Protein AF-A0A2N1RHS6-F1 (afdb_monomer)

Structure (mmCIF, N/CA/C/O backbone):
data_AF-A0A2N1RHS6-F1
#
_entry.id   AF-A0A2N1RHS6-F1
#
loop_
_atom_site.group_PDB
_atom_site.id
_atom_site.type_symbol
_atom_site.label_atom_id
_atom_site.label_alt_id
_atom_site.label_comp_id
_atom_site.label_asym_id
_atom_site.label_entity_id
_atom_site.label_seq_id
_atom_site.pdbx_PDB_ins_code
_atom_site.Cartn_x
_atom_site.Cartn_y
_atom_site.Cartn_z
_atom_site.occupancy
_atom_site.B_iso_or_equiv
_atom_site.auth_seq_id
_atom_site.auth_comp_id
_atom_site.auth_asym_id
_atom_site.auth_atom_id
_atom_site.pdbx_PDB_model_num
ATOM 1 N N . MET A 1 1 ? -15.514 -17.788 -12.666 1.00 88.56 1 MET A N 1
ATOM 2 C CA . MET A 1 1 ? -14.543 -17.575 -11.566 1.00 88.56 1 MET A CA 1
ATOM 3 C C . MET A 1 1 ? -14.602 -16.152 -11.035 1.00 88.56 1 MET A C 1
ATOM 5 O O . MET A 1 1 ? -14.971 -16.018 -9.884 1.00 88.56 1 MET A O 1
ATOM 9 N N . ILE A 1 2 ? -14.322 -15.125 -11.849 1.00 88.50 2 ILE A N 1
ATOM 10 C CA . ILE A 1 2 ? -14.426 -13.703 -11.449 1.00 88.50 2 ILE A CA 1
ATOM 11 C C . ILE A 1 2 ? -15.778 -13.392 -10.792 1.00 88.50 2 ILE A C 1
ATOM 13 O O . ILE A 1 2 ? -15.811 -12.942 -9.657 1.00 88.50 2 ILE A O 1
ATOM 17 N N . GLU A 1 3 ? -16.885 -13.744 -11.448 1.00 91.56 3 GLU A N 1
ATOM 18 C CA . GLU A 1 3 ? -18.235 -13.541 -10.903 1.00 91.56 3 GLU A CA 1
ATOM 19 C C . GLU A 1 3 ? -18.456 -14.255 -9.558 1.00 91.56 3 GLU A C 1
ATOM 21 O O . GLU A 1 3 ? -19.035 -13.690 -8.641 1.00 91.56 3 GLU A O 1
ATOM 26 N N . ASN A 1 4 ? -17.922 -15.471 -9.394 1.00 94.50 4 ASN A N 1
ATOM 27 C CA . ASN A 1 4 ? -17.977 -16.193 -8.120 1.00 94.50 4 ASN A CA 1
ATOM 28 C C . ASN A 1 4 ? -17.185 -15.446 -7.029 1.00 94.50 4 ASN A C 1
ATOM 30 O O . ASN A 1 4 ? -17.703 -15.240 -5.936 1.00 94.50 4 ASN A O 1
ATOM 34 N N . GLN A 1 5 ? -15.969 -14.973 -7.331 1.00 95.00 5 GLN A N 1
ATOM 35 C CA . GLN A 1 5 ? -15.192 -14.161 -6.386 1.00 95.00 5 GLN A CA 1
ATOM 36 C C . GLN A 1 5 ? -15.946 -12.885 -5.992 1.00 95.00 5 GLN A C 1
ATOM 38 O O . GLN A 1 5 ? -16.019 -12.575 -4.808 1.00 95.00 5 GLN A O 1
ATOM 43 N N . GLN A 1 6 ? -16.553 -12.186 -6.954 1.00 96.38 6 GLN A N 1
ATOM 44 C CA . GLN A 1 6 ? -17.352 -10.988 -6.688 1.00 96.38 6 GLN A CA 1
ATOM 45 C C . GLN A 1 6 ? -18.588 -11.290 -5.838 1.00 96.38 6 GLN A C 1
ATOM 47 O O . GLN A 1 6 ? -18.874 -10.541 -4.911 1.00 96.38 6 GLN A O 1
ATOM 52 N N . ASN A 1 7 ? -19.285 -12.401 -6.085 1.00 97.31 7 ASN A N 1
ATOM 53 C CA . ASN A 1 7 ? -20.423 -12.806 -5.258 1.00 97.31 7 ASN A CA 1
ATOM 54 C C . ASN A 1 7 ? -19.989 -13.102 -3.817 1.00 97.31 7 ASN A C 1
ATOM 56 O O . ASN A 1 7 ? -20.573 -12.543 -2.900 1.00 97.31 7 ASN A O 1
ATOM 60 N N . ARG A 1 8 ? -18.892 -13.846 -3.610 1.00 97.75 8 ARG A N 1
ATOM 61 C CA . ARG A 1 8 ? -18.329 -14.078 -2.264 1.00 97.75 8 ARG A CA 1
ATOM 62 C C . ARG A 1 8 ? -17.952 -12.775 -1.550 1.00 97.75 8 ARG A C 1
ATOM 64 O O . ARG A 1 8 ? -18.121 -12.670 -0.340 1.00 97.75 8 ARG A O 1
ATOM 71 N N . ILE A 1 9 ? -17.424 -11.797 -2.290 1.00 98.31 9 ILE A N 1
ATOM 72 C CA . ILE A 1 9 ? -17.099 -10.467 -1.759 1.00 98.31 9 ILE A CA 1
ATOM 73 C C . ILE A 1 9 ? -18.370 -9.723 -1.332 1.00 98.31 9 ILE A C 1
ATOM 75 O O . ILE A 1 9 ? -18.408 -9.171 -0.234 1.00 98.31 9 ILE A O 1
ATOM 79 N N . ARG A 1 10 ? -19.417 -9.734 -2.165 1.00 98.00 10 ARG A N 1
ATOM 80 C CA . ARG A 1 10 ? -20.712 -9.121 -1.836 1.00 98.00 10 ARG A CA 1
ATOM 81 C C . ARG A 1 10 ? -21.375 -9.796 -0.639 1.00 98.00 10 ARG A C 1
ATOM 83 O O . ARG A 1 10 ? -21.875 -9.099 0.233 1.00 98.00 10 ARG A O 1
ATOM 90 N N . ASP A 1 11 ? -21.336 -11.123 -0.567 1.00 97.88 11 ASP A N 1
ATOM 91 C CA . ASP A 1 11 ? -21.899 -11.876 0.556 1.00 97.88 11 ASP A CA 1
ATOM 92 C C . ASP A 1 11 ? -21.234 -11.460 1.876 1.00 97.88 11 ASP A C 1
ATOM 94 O O . ASP A 1 11 ? -21.923 -11.137 2.842 1.00 97.88 11 ASP A O 1
ATOM 98 N N . GLU A 1 12 ? -19.899 -11.365 1.909 1.00 97.62 12 GLU A N 1
ATOM 99 C CA . GLU A 1 12 ? -19.183 -10.873 3.093 1.00 97.62 12 GLU A CA 1
ATOM 100 C C . GLU A 1 12 ? -19.503 -9.404 3.405 1.00 97.62 12 GLU A C 1
ATOM 102 O O . GLU A 1 12 ? -19.649 -9.047 4.577 1.00 97.62 12 GLU A O 1
ATOM 107 N N . PHE A 1 13 ? -19.637 -8.551 2.382 1.00 97.69 13 PHE A N 1
ATOM 108 C CA . PHE A 1 13 ? -20.054 -7.161 2.568 1.00 97.69 13 PHE A CA 1
ATOM 109 C C . PHE A 1 13 ? -21.416 -7.085 3.277 1.00 97.69 13 PHE A C 1
ATOM 111 O O . PHE A 1 13 ? -21.534 -6.414 4.303 1.00 97.69 13 PHE A O 1
ATOM 118 N N . PHE A 1 14 ? -22.415 -7.826 2.789 1.00 96.44 14 PHE A N 1
ATOM 119 C CA . PHE A 1 14 ? -23.760 -7.851 3.369 1.00 96.44 14 PHE A CA 1
ATOM 120 C C . PHE A 1 14 ? -23.800 -8.489 4.762 1.00 96.44 14 PHE A C 1
ATOM 122 O O . PHE A 1 14 ? -24.592 -8.071 5.605 1.00 96.44 14 PHE A O 1
ATOM 129 N N . GLU A 1 15 ? -22.951 -9.477 5.050 1.00 95.75 15 GLU A N 1
ATOM 130 C CA . GLU A 1 15 ? -22.822 -10.018 6.408 1.00 95.75 15 GLU A CA 1
ATOM 131 C C . GLU A 1 15 ? -22.256 -8.978 7.384 1.00 95.75 15 GLU A C 1
ATOM 133 O O . GLU A 1 15 ? -22.770 -8.812 8.492 1.00 95.75 15 GLU A O 1
ATOM 138 N N . LYS A 1 16 ? -21.242 -8.211 6.968 1.00 95.00 16 LYS A N 1
ATOM 139 C CA . LYS A 1 16 ? -20.680 -7.130 7.791 1.00 95.00 16 LYS A CA 1
ATOM 140 C C . LYS A 1 16 ? -21.611 -5.930 7.939 1.00 95.00 16 LYS A C 1
ATOM 142 O O . LYS A 1 16 ? -21.569 -5.270 8.979 1.00 95.00 16 LYS A O 1
ATOM 147 N N . GLU A 1 17 ? -22.452 -5.653 6.946 1.00 95.25 17 GLU A N 1
ATOM 148 C CA . GLU A 1 17 ? -23.473 -4.602 7.015 1.00 95.25 17 GLU A CA 1
ATOM 149 C C . GLU A 1 17 ? -24.472 -4.850 8.156 1.00 95.25 17 GLU A C 1
ATOM 151 O O . GLU A 1 17 ? -24.894 -3.910 8.826 1.00 95.25 17 GLU A O 1
ATOM 156 N N . LYS A 1 18 ? -24.791 -6.118 8.445 1.00 95.25 18 LYS A N 1
ATOM 157 C CA . LYS A 1 18 ? -25.775 -6.522 9.466 1.00 95.25 18 LYS A CA 1
ATOM 158 C C . LYS A 1 18 ? -25.283 -6.413 10.913 1.00 95.25 18 LYS A C 1
ATOM 160 O O . LYS A 1 18 ? -26.014 -6.810 11.823 1.00 95.25 18 LYS A O 1
ATOM 165 N N . ARG A 1 19 ? -24.061 -5.923 11.160 1.00 95.69 19 ARG A N 1
ATOM 166 C CA . ARG A 1 19 ? -23.525 -5.813 12.525 1.00 95.69 19 ARG A CA 1
ATOM 167 C C . ARG A 1 19 ? -24.458 -4.996 13.417 1.00 95.69 19 ARG A C 1
ATOM 169 O O . ARG A 1 19 ? -24.851 -3.872 13.114 1.00 95.69 19 ARG A O 1
ATOM 176 N N . THR A 1 20 ? -24.792 -5.584 14.555 1.00 96.06 20 THR A N 1
ATOM 177 C CA . THR A 1 20 ? -25.615 -4.959 15.588 1.00 96.06 20 THR A CA 1
ATOM 178 C C . THR A 1 20 ? -24.789 -3.992 16.430 1.00 96.06 20 THR A C 1
ATOM 180 O O . THR A 1 20 ? -23.571 -4.121 16.542 1.00 96.06 20 THR A O 1
ATOM 183 N N . ILE A 1 21 ? -25.461 -3.073 17.123 1.00 96.12 21 ILE A N 1
ATOM 184 C CA . ILE A 1 21 ? -24.805 -2.165 18.075 1.00 96.12 21 ILE A CA 1
ATOM 185 C C . ILE A 1 21 ? -24.032 -2.920 19.161 1.00 96.12 21 ILE A C 1
ATOM 187 O O . ILE A 1 21 ? -22.939 -2.499 19.521 1.00 96.12 21 ILE A O 1
ATOM 191 N N . GLY A 1 22 ? -24.550 -4.056 19.640 1.00 97.19 22 GLY A N 1
ATOM 192 C CA . GLY A 1 22 ? -23.841 -4.884 20.619 1.00 97.19 22 GLY A CA 1
ATOM 193 C C . GLY A 1 22 ? -22.514 -5.427 20.082 1.00 97.19 22 GLY A C 1
ATOM 194 O O . GLY A 1 22 ? -21.515 -5.408 20.791 1.00 97.19 22 GLY A O 1
ATOM 195 N N . GLN A 1 23 ? -22.471 -5.836 18.809 1.00 97.50 23 GLN A N 1
ATOM 196 C CA . GLN A 1 23 ? -21.225 -6.266 18.165 1.00 97.50 23 GLN A CA 1
ATOM 197 C C . GLN A 1 23 ? -20.244 -5.102 17.984 1.00 97.50 23 GLN A C 1
ATOM 199 O O . GLN A 1 23 ? -19.052 -5.285 18.203 1.00 97.50 23 GLN A O 1
ATOM 204 N N . LEU A 1 24 ? -20.730 -3.905 17.637 1.00 97.75 24 LEU A N 1
ATOM 205 C CA . LEU A 1 24 ? -19.883 -2.711 17.521 1.00 97.75 24 LEU A CA 1
ATOM 206 C C . LEU A 1 24 ? -19.290 -2.288 18.874 1.00 97.75 24 LEU A C 1
ATOM 208 O O . LEU A 1 24 ? -18.122 -1.919 18.935 1.00 97.75 24 LEU A O 1
ATOM 212 N N . ILE A 1 25 ? -20.059 -2.389 19.963 1.00 97.81 25 ILE A N 1
ATOM 213 C CA . ILE A 1 25 ? -19.556 -2.149 21.325 1.00 97.81 25 ILE A CA 1
ATOM 214 C C . ILE A 1 25 ? -18.490 -3.182 21.691 1.00 97.81 25 ILE A C 1
ATOM 216 O O . ILE A 1 25 ? -17.414 -2.793 22.130 1.00 97.81 25 ILE A O 1
ATOM 220 N N . ALA A 1 26 ? -18.737 -4.469 21.433 1.00 97.94 26 ALA A N 1
ATOM 221 C CA . ALA A 1 26 ? -17.760 -5.521 21.712 1.00 97.94 26 ALA A CA 1
ATOM 222 C C . ALA A 1 26 ? -16.436 -5.310 20.953 1.00 97.94 26 ALA A C 1
ATOM 224 O O . ALA A 1 26 ? -15.368 -5.545 21.510 1.00 97.94 26 ALA A O 1
ATOM 225 N N . MET A 1 27 ? -16.491 -4.820 19.707 1.00 97.75 27 MET A N 1
ATOM 226 C CA . MET A 1 27 ? -15.289 -4.443 18.951 1.00 97.75 27 MET A CA 1
ATOM 227 C C . MET A 1 27 ? -14.506 -3.326 19.653 1.00 97.75 27 MET A C 1
ATOM 229 O O . MET A 1 27 ? -13.289 -3.429 19.777 1.00 97.75 27 MET A O 1
ATOM 233 N N . ILE A 1 28 ? -15.187 -2.290 20.156 1.00 98.06 28 ILE A N 1
ATOM 234 C CA . ILE A 1 28 ? -14.548 -1.199 20.913 1.00 98.06 28 ILE A CA 1
ATOM 235 C C . ILE A 1 28 ? -13.933 -1.741 22.205 1.00 98.06 28 ILE A C 1
ATOM 237 O O . ILE A 1 28 ? -12.776 -1.467 22.495 1.00 98.06 28 ILE A O 1
ATOM 241 N N . GLU A 1 29 ? -14.664 -2.553 22.965 1.00 97.19 29 GLU A N 1
ATOM 242 C CA . GLU A 1 29 ? -14.162 -3.149 24.211 1.00 97.19 29 GLU A CA 1
ATOM 243 C C . GLU A 1 29 ? -12.901 -3.998 23.977 1.00 97.19 29 GLU A C 1
ATOM 245 O O . GLU A 1 29 ? -11.987 -3.975 24.798 1.00 97.19 29 GLU A O 1
ATOM 250 N N . GLN A 1 30 ? -12.803 -4.665 22.822 1.00 96.94 30 GLN A N 1
ATOM 251 C CA . GLN A 1 30 ? -11.643 -5.461 22.400 1.00 96.94 30 GLN A CA 1
ATOM 252 C C . GLN A 1 30 ? -10.496 -4.636 21.785 1.00 96.94 30 GLN A C 1
ATOM 254 O O . GLN A 1 30 ? -9.454 -5.205 21.464 1.00 96.94 30 GLN A O 1
ATOM 259 N N . GLY A 1 31 ? -10.661 -3.320 21.617 1.00 96.19 31 GLY A N 1
ATOM 260 C CA . GLY A 1 31 ? -9.654 -2.437 21.016 1.00 96.19 31 GLY A CA 1
ATOM 261 C C . GLY A 1 31 ? -9.644 -2.427 19.481 1.00 96.19 31 GLY A C 1
ATOM 262 O O . GLY A 1 31 ? -8.719 -1.895 18.876 1.00 96.19 31 GLY A O 1
ATOM 263 N N . ASP A 1 32 ? -10.670 -2.967 18.815 1.00 96.06 32 ASP A N 1
ATOM 264 C CA . ASP A 1 32 ? -10.828 -2.913 17.352 1.00 96.06 32 ASP A CA 1
ATOM 265 C C . ASP A 1 32 ? -11.497 -1.596 16.900 1.00 96.06 32 ASP A C 1
ATOM 267 O O . ASP A 1 32 ? -12.493 -1.551 16.164 1.00 96.06 32 ASP A O 1
ATOM 271 N N . SER A 1 33 ? -10.940 -0.489 17.397 1.00 95.69 33 SER A N 1
ATOM 272 C CA . SER A 1 33 ? -11.437 0.879 17.232 1.00 95.69 33 SER A CA 1
ATOM 273 C C . SER A 1 33 ? -11.549 1.284 15.757 1.00 95.69 33 SER A C 1
ATOM 275 O O . SER A 1 33 ? -12.558 1.858 15.337 1.00 95.69 33 SER A O 1
ATOM 277 N N . ALA A 1 34 ? -10.537 0.946 14.950 1.00 94.25 34 ALA A N 1
ATOM 278 C CA . ALA A 1 34 ? -10.485 1.283 13.528 1.00 94.25 34 ALA A CA 1
ATOM 279 C C . ALA A 1 34 ? -11.588 0.580 12.724 1.00 94.25 34 ALA A C 1
ATOM 281 O O . ALA A 1 34 ? -12.337 1.241 12.000 1.00 94.25 34 ALA A O 1
ATOM 282 N N . SER A 1 35 ? -11.742 -0.739 12.885 1.00 95.06 35 SER A N 1
ATOM 283 C CA . SER A 1 35 ? -12.764 -1.502 12.157 1.00 95.06 35 SER A CA 1
ATOM 284 C C . SER A 1 35 ? -14.177 -1.120 12.597 1.00 95.06 35 SER A C 1
ATOM 286 O O . SER A 1 35 ? -15.098 -1.104 11.776 1.00 95.06 35 SER A O 1
ATOM 288 N N . CYS A 1 36 ? -14.365 -0.771 13.877 1.00 97.19 36 CYS A N 1
ATOM 289 C CA . CYS A 1 36 ? -15.638 -0.237 14.353 1.00 97.19 36 CYS A CA 1
ATOM 290 C C . CYS A 1 36 ? -15.959 1.111 13.684 1.00 97.19 36 CYS A C 1
ATOM 292 O O . CYS A 1 36 ? -17.058 1.291 13.159 1.00 97.19 36 CYS A O 1
ATOM 294 N N . ALA A 1 37 ? -14.994 2.035 13.610 1.00 96.94 37 ALA A N 1
ATOM 295 C CA . ALA A 1 37 ? -15.181 3.311 12.917 1.00 96.94 37 ALA A CA 1
ATOM 296 C C . ALA A 1 37 ? -15.462 3.116 11.415 1.00 96.94 37 ALA A C 1
ATOM 298 O O . ALA A 1 37 ? -16.385 3.726 10.875 1.00 96.94 37 ALA A O 1
ATOM 299 N N . HIS A 1 38 ? -14.739 2.211 10.745 1.00 96.19 38 HIS A N 1
ATOM 300 C CA . HIS A 1 38 ? -14.975 1.876 9.337 1.00 96.19 38 HIS A CA 1
ATOM 301 C C . HIS A 1 38 ? -16.394 1.361 9.078 1.00 96.19 38 HIS A C 1
ATOM 303 O O . HIS A 1 38 ? -16.962 1.655 8.024 1.00 96.19 38 HIS A O 1
ATOM 309 N N . HIS A 1 39 ? -17.028 0.683 10.039 1.00 96.69 39 HIS A N 1
ATOM 310 C CA . HIS A 1 39 ? -18.416 0.260 9.873 1.00 96.69 39 HIS A CA 1
ATOM 311 C C . HIS A 1 39 ? -19.358 1.442 9.553 1.00 96.69 39 HIS A C 1
ATOM 313 O O . HIS A 1 39 ? -20.210 1.340 8.665 1.00 96.69 39 HIS A O 1
ATOM 319 N N . PHE A 1 40 ? -19.137 2.595 10.193 1.00 96.31 40 PHE A N 1
ATOM 320 C CA . PHE A 1 40 ? -19.886 3.830 9.940 1.00 96.31 40 PHE A CA 1
ATOM 321 C C . PHE A 1 40 ? -19.524 4.515 8.619 1.00 96.31 40 PHE A C 1
ATOM 323 O O . PHE A 1 40 ? -20.311 5.323 8.131 1.00 96.31 40 PHE A O 1
ATOM 330 N N . PHE A 1 41 ? -18.366 4.226 8.027 1.00 95.88 41 PHE A N 1
ATOM 331 C CA . PHE A 1 41 ? -17.938 4.867 6.781 1.00 95.88 41 PHE A CA 1
ATOM 332 C C . PHE A 1 41 ? -18.320 4.072 5.532 1.00 95.88 41 PHE A C 1
ATOM 334 O O . PHE A 1 41 ? -18.573 4.690 4.501 1.00 95.88 41 PHE A O 1
ATOM 341 N N . PHE A 1 42 ? -18.394 2.739 5.619 1.00 95.56 42 PHE A N 1
ATOM 342 C CA . PHE A 1 42 ? -18.505 1.866 4.442 1.00 95.56 42 PHE A CA 1
ATOM 343 C C . PHE A 1 42 ? -19.851 1.151 4.267 1.00 95.56 42 PHE A C 1
ATOM 345 O O . PHE A 1 42 ? -20.182 0.807 3.137 1.00 95.56 42 PHE A O 1
ATOM 352 N N . TYR A 1 43 ? -20.613 0.898 5.338 1.00 95.00 43 TYR A N 1
ATOM 353 C CA . TYR A 1 43 ? -21.714 -0.079 5.270 1.00 95.00 43 TYR A CA 1
ATOM 354 C C . TYR A 1 43 ? -23.107 0.515 5.442 1.00 95.00 43 TYR A C 1
ATOM 356 O O . TYR A 1 43 ? -24.029 0.158 4.718 1.00 95.00 43 TYR A O 1
ATOM 364 N N . LEU A 1 44 ? -23.295 1.391 6.427 1.00 91.56 44 LEU A N 1
ATOM 365 C CA . LEU A 1 44 ? -24.643 1.767 6.848 1.00 91.56 44 LEU A CA 1
ATOM 366 C C . LEU A 1 44 ? -25.348 2.668 5.819 1.00 91.56 44 LEU A C 1
ATOM 368 O O . LEU A 1 44 ? -24.751 3.571 5.237 1.00 91.56 44 LEU A O 1
ATOM 372 N N . THR A 1 45 ? -26.651 2.440 5.647 1.00 87.12 45 THR A N 1
ATOM 373 C CA . THR A 1 45 ? -27.581 3.317 4.912 1.00 87.12 45 THR A CA 1
ATOM 374 C C . THR A 1 45 ? -27.979 4.532 5.755 1.00 87.12 45 THR A C 1
ATOM 376 O O . THR A 1 45 ? -27.810 4.516 6.967 1.00 87.12 45 THR A O 1
ATOM 379 N N . ASN A 1 46 ? -28.589 5.567 5.170 1.00 86.50 46 ASN A N 1
ATOM 380 C CA . ASN A 1 46 ? -28.912 6.807 5.895 1.00 86.50 46 ASN A CA 1
ATOM 381 C C . ASN A 1 46 ? -29.725 6.586 7.191 1.00 86.50 46 ASN A C 1
ATOM 383 O O . ASN A 1 46 ? -29.348 7.064 8.262 1.00 86.50 46 ASN A O 1
ATOM 387 N N . SER A 1 47 ? -30.825 5.829 7.121 1.00 85.75 47 SER A N 1
ATOM 388 C CA . SER A 1 47 ? -31.703 5.606 8.277 1.00 85.75 47 SER A CA 1
ATOM 389 C C . SER A 1 47 ? -31.038 4.754 9.359 1.00 85.75 47 SER A C 1
ATOM 391 O O . SER A 1 47 ? -31.105 5.114 10.537 1.00 85.75 47 SER A O 1
ATOM 393 N N . SER A 1 48 ? -30.359 3.664 8.979 1.00 89.56 48 SER A N 1
ATOM 394 C CA . SER A 1 48 ? -29.632 2.823 9.935 1.00 89.56 48 SER A CA 1
ATOM 395 C C . SER A 1 48 ? -28.438 3.560 10.540 1.00 89.56 48 SER A C 1
ATOM 397 O O . SER A 1 48 ? -28.217 3.459 11.745 1.00 89.56 48 SER A O 1
ATOM 399 N N . TRP A 1 49 ? -27.742 4.382 9.751 1.00 94.88 49 TRP A N 1
ATOM 400 C CA . TRP A 1 49 ? -26.590 5.167 10.185 1.00 94.88 49 TRP A CA 1
ATOM 401 C C . TRP A 1 49 ? -26.939 6.091 11.350 1.00 94.88 49 TRP A C 1
ATOM 403 O O . TRP A 1 49 ? -26.327 5.991 12.413 1.00 94.88 49 TRP A O 1
ATOM 413 N N . LYS A 1 50 ? -27.975 6.933 11.209 1.00 91.69 50 LYS A N 1
ATOM 414 C CA . LYS A 1 50 ? -28.357 7.896 12.263 1.00 91.69 50 LYS A CA 1
ATOM 415 C C . LYS A 1 50 ? -28.772 7.208 13.562 1.00 91.69 50 LYS A C 1
ATOM 417 O O . LYS A 1 50 ? -28.421 7.676 14.646 1.00 91.69 50 LYS A 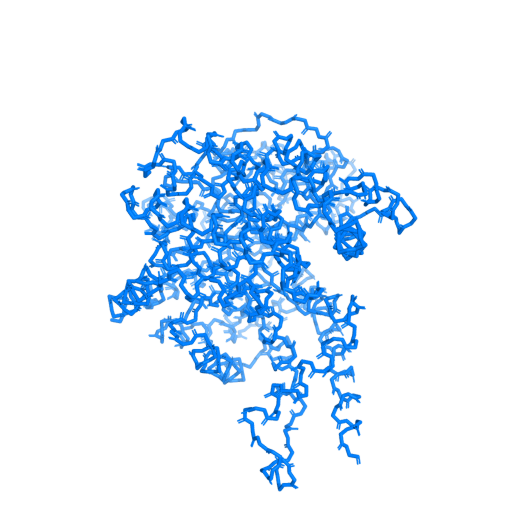O 1
ATOM 422 N N . ILE A 1 51 ? -29.518 6.106 13.458 1.00 93.50 51 ILE A N 1
ATOM 423 C CA . ILE A 1 51 ? -29.970 5.328 14.620 1.00 93.50 51 ILE A CA 1
ATOM 424 C C . ILE A 1 51 ? -28.772 4.685 15.316 1.00 93.50 51 ILE A C 1
ATOM 426 O O . ILE A 1 51 ? -28.638 4.800 16.535 1.00 93.50 51 ILE A O 1
ATOM 430 N N . HIS A 1 52 ? -27.902 4.024 14.552 1.00 95.69 52 HIS A N 1
ATOM 431 C CA . HIS A 1 52 ? -26.734 3.340 15.091 1.00 95.69 52 HIS A CA 1
ATOM 432 C C . HIS A 1 52 ? -25.777 4.326 15.756 1.00 95.69 52 HIS A C 1
ATOM 434 O O . HIS A 1 52 ? -25.370 4.106 16.893 1.00 95.69 52 HIS A O 1
ATOM 440 N N . PHE A 1 53 ? -25.488 5.444 15.092 1.00 97.31 53 PHE A N 1
ATOM 441 C CA . PHE A 1 53 ? -24.567 6.460 15.583 1.00 97.31 53 PHE A CA 1
ATOM 442 C C . PHE A 1 53 ? -25.037 7.044 16.921 1.00 97.31 53 PHE A C 1
ATOM 444 O O . PHE A 1 53 ? -24.326 6.965 17.922 1.00 97.31 53 PHE A O 1
ATOM 451 N N . LYS A 1 54 ? -26.281 7.541 16.984 1.00 96.69 54 LYS A N 1
ATOM 452 C CA . LYS A 1 54 ? -26.827 8.154 18.208 1.00 96.69 54 LYS A CA 1
ATOM 453 C C . LYS A 1 54 ? -26.964 7.155 19.354 1.00 96.69 54 LYS A C 1
ATOM 455 O O . LYS A 1 54 ? -26.652 7.488 20.498 1.00 96.69 54 LYS A O 1
ATOM 460 N N . THR A 1 55 ? -27.423 5.937 19.062 1.00 98.00 55 THR A N 1
ATOM 461 C CA . THR A 1 55 ? -27.539 4.879 20.074 1.00 98.00 55 THR A CA 1
ATOM 462 C C . THR A 1 55 ? -26.169 4.490 20.616 1.00 98.00 55 THR A C 1
ATOM 464 O O . THR A 1 55 ? -26.016 4.399 21.833 1.00 98.00 55 THR A O 1
ATOM 467 N N . LEU A 1 56 ? -25.169 4.315 19.745 1.00 98.25 56 LEU A N 1
ATOM 468 C CA . LEU A 1 56 ? -23.813 3.966 20.155 1.00 98.25 56 LEU A CA 1
ATOM 469 C C . LEU A 1 56 ? -23.220 5.047 21.063 1.00 98.25 56 LEU A C 1
ATOM 471 O O . LEU A 1 56 ? -22.833 4.729 22.183 1.00 98.25 56 LEU A O 1
ATOM 475 N N . LEU A 1 57 ? -23.225 6.320 20.646 1.00 98.56 57 LEU A N 1
ATOM 476 C CA . LEU A 1 57 ? -22.680 7.411 21.465 1.00 98.56 57 LEU A CA 1
ATOM 477 C C . LEU A 1 57 ? -23.362 7.502 22.840 1.00 98.56 57 LEU A C 1
ATOM 479 O O . LEU A 1 57 ? -22.689 7.669 23.858 1.00 98.56 57 LEU A O 1
ATOM 483 N N . LYS A 1 58 ? -24.690 7.329 22.895 1.00 98.50 58 LYS A N 1
ATOM 484 C CA . LYS A 1 58 ? -25.439 7.303 24.161 1.00 98.50 58 LYS A CA 1
ATOM 485 C C . LYS A 1 58 ? -25.006 6.146 25.064 1.00 98.50 58 LYS A C 1
ATOM 487 O O . LYS A 1 58 ? -24.863 6.346 26.272 1.00 98.50 58 LYS A O 1
ATOM 492 N N . LEU A 1 59 ? -24.840 4.947 24.505 1.00 98.38 59 LEU A N 1
ATOM 493 C CA . LEU A 1 59 ? -24.422 3.769 25.265 1.00 98.38 59 LEU A CA 1
ATOM 494 C C . LEU A 1 59 ? -23.002 3.937 25.795 1.00 98.38 59 LEU A C 1
ATOM 496 O O . LEU A 1 59 ? -22.814 3.770 26.995 1.00 98.38 59 LEU A O 1
ATOM 500 N N . LEU A 1 60 ? -22.061 4.374 24.951 1.00 98.25 60 LEU A N 1
ATOM 501 C CA . LEU A 1 60 ? -20.685 4.660 25.362 1.00 98.25 60 LEU A CA 1
ATOM 502 C C . LEU A 1 60 ? -20.651 5.685 26.497 1.00 98.25 60 LEU A C 1
ATOM 504 O O . LEU A 1 60 ? -20.030 5.442 27.524 1.00 98.25 60 LEU A O 1
ATOM 508 N N . LYS A 1 61 ? -21.392 6.793 26.366 1.00 98.44 61 LYS A N 1
ATOM 509 C CA . LYS A 1 61 ? -21.508 7.806 27.424 1.00 98.44 61 LYS A CA 1
ATOM 510 C C . LYS A 1 61 ? -22.030 7.226 28.741 1.00 98.44 61 LYS A C 1
ATOM 512 O O . LYS A 1 61 ? -21.554 7.596 29.809 1.00 98.44 61 LYS A O 1
ATOM 517 N N . THR A 1 62 ? -23.029 6.350 28.666 1.00 98.00 62 THR A N 1
ATOM 518 C CA . THR A 1 62 ? -23.692 5.785 29.850 1.00 98.00 62 THR A CA 1
ATOM 519 C C . THR A 1 62 ? -22.823 4.736 30.541 1.00 98.00 62 THR A C 1
ATOM 521 O O . THR A 1 62 ? -22.790 4.702 31.768 1.00 98.00 62 THR A O 1
ATOM 524 N N . SER A 1 63 ? -22.122 3.888 29.782 1.00 97.12 63 SER A N 1
ATOM 525 C CA . SER A 1 63 ? -21.292 2.815 30.339 1.00 97.12 63 SER A CA 1
ATOM 526 C C . SER A 1 63 ? -19.932 3.305 30.834 1.00 97.12 63 SER A C 1
ATOM 528 O O . SER A 1 63 ? -19.425 2.756 31.814 1.00 97.12 63 SER A O 1
ATOM 530 N N . TYR A 1 64 ? -19.374 4.357 30.219 1.00 98.31 64 TYR A N 1
ATOM 531 C CA . TYR A 1 64 ? -18.005 4.823 30.466 1.00 98.31 64 TYR A CA 1
ATOM 532 C C . TYR A 1 64 ? -17.635 4.975 31.951 1.00 98.31 64 TYR A C 1
ATOM 534 O O . TYR A 1 64 ? -16.598 4.437 32.333 1.00 98.31 64 TYR A O 1
ATOM 542 N N . PRO A 1 65 ? -18.444 5.613 32.829 1.00 97.12 65 PRO A N 1
ATOM 543 C CA . PRO A 1 65 ? -18.068 5.787 34.238 1.00 97.12 65 PRO A CA 1
ATOM 544 C C . PRO A 1 65 ? -17.935 4.469 35.015 1.00 97.12 65 PRO A C 1
ATOM 546 O O . PRO A 1 65 ? -17.264 4.426 36.042 1.00 97.12 65 PRO A O 1
ATOM 549 N N . THR A 1 66 ? -18.597 3.409 34.544 1.00 96.81 66 THR A N 1
ATOM 550 C CA . THR A 1 66 ? -18.616 2.081 35.179 1.00 96.81 66 THR A CA 1
ATOM 551 C C . THR A 1 66 ? -17.702 1.061 34.501 1.00 96.81 66 THR A C 1
ATOM 553 O O . THR A 1 66 ? -17.441 0.010 35.081 1.00 96.81 66 THR A O 1
ATOM 556 N N . SER A 1 67 ? -17.218 1.351 33.291 1.00 97.25 67 SER A N 1
ATOM 557 C CA . SER A 1 67 ? -16.274 0.507 32.554 1.00 97.25 67 SER A CA 1
ATOM 558 C C . SER A 1 67 ? -14.902 0.491 33.226 1.00 97.25 67 SER A C 1
ATOM 560 O O . SER A 1 67 ? -14.518 1.462 33.878 1.00 97.25 67 SER A O 1
ATOM 562 N N . ASP A 1 68 ? -14.132 -0.584 33.047 1.00 96.62 68 ASP A N 1
ATOM 563 C CA . ASP A 1 68 ? -12.739 -0.628 33.501 1.00 96.62 68 ASP A CA 1
ATOM 564 C C . ASP A 1 68 ? -11.829 0.316 32.692 1.00 96.62 68 ASP A C 1
ATOM 566 O O . ASP A 1 68 ? -12.216 0.877 31.666 1.00 96.62 68 ASP A O 1
ATOM 570 N N . VAL A 1 69 ? -10.599 0.506 33.172 1.00 95.94 69 VAL A N 1
ATOM 571 C CA . VAL A 1 69 ? -9.646 1.466 32.596 1.00 95.94 69 VAL A CA 1
ATOM 572 C C . VAL A 1 69 ? -9.252 1.146 31.148 1.00 95.94 69 VAL A C 1
ATOM 574 O O . VAL A 1 69 ? -9.064 2.071 30.358 1.00 95.94 69 VAL A O 1
ATOM 577 N N . ILE A 1 70 ? -9.166 -0.136 30.777 1.00 97.00 70 ILE A N 1
ATOM 578 C CA . ILE A 1 70 ? -8.790 -0.556 29.421 1.00 97.00 70 ILE A CA 1
ATOM 579 C C . ILE A 1 70 ? -9.938 -0.228 28.471 1.00 97.00 70 ILE A C 1
ATOM 581 O O . ILE A 1 70 ? -9.720 0.416 27.446 1.00 97.00 70 ILE A O 1
ATOM 585 N N . ILE A 1 71 ? -11.170 -0.583 28.847 1.00 98.06 71 ILE A N 1
ATOM 586 C CA . ILE A 1 71 ? -12.360 -0.263 28.053 1.00 98.06 71 ILE A CA 1
ATOM 587 C C . ILE A 1 71 ? -12.518 1.254 27.905 1.00 98.06 71 ILE A C 1
ATOM 589 O O . ILE A 1 71 ? -12.764 1.732 26.800 1.00 98.06 71 ILE A O 1
ATOM 593 N N . ARG A 1 72 ? -12.326 2.039 28.975 1.00 98.50 72 ARG A N 1
ATOM 594 C CA . ARG A 1 72 ? -12.384 3.509 28.890 1.00 98.50 72 ARG A CA 1
ATOM 595 C C . ARG A 1 72 ? -11.353 4.061 27.902 1.00 98.50 72 ARG A C 1
ATOM 597 O O . ARG A 1 72 ? -11.719 4.861 27.041 1.00 98.50 72 ARG A O 1
ATOM 604 N N . LYS A 1 73 ? -10.102 3.583 27.942 1.00 98.25 73 LYS A N 1
ATOM 605 C CA . LYS A 1 73 ? -9.075 3.948 26.950 1.00 98.25 73 LYS A CA 1
ATOM 606 C C . LYS A 1 73 ? -9.517 3.599 25.522 1.00 98.25 73 LYS A C 1
ATOM 608 O O . LYS A 1 73 ? -9.425 4.450 24.640 1.00 98.25 73 LYS A O 1
ATOM 613 N N . ASN A 1 74 ? -10.047 2.395 25.302 1.00 98.56 74 ASN A N 1
ATOM 614 C CA . ASN A 1 74 ? -10.498 1.958 23.977 1.00 98.56 74 ASN A CA 1
ATOM 615 C C . ASN A 1 74 ? -11.690 2.786 23.463 1.00 98.56 74 ASN A C 1
ATOM 617 O O . ASN A 1 74 ? -11.770 3.086 22.275 1.00 98.56 74 ASN A O 1
ATOM 621 N N . ILE A 1 75 ? -12.593 3.233 24.343 1.00 98.75 75 ILE A N 1
ATOM 622 C CA . ILE A 1 75 ? -13.675 4.161 23.976 1.00 98.75 75 ILE A CA 1
ATOM 623 C C . ILE A 1 75 ? -13.106 5.508 23.510 1.00 98.75 75 ILE A C 1
ATOM 625 O O . ILE A 1 75 ? -13.556 6.040 22.491 1.00 98.75 75 ILE A O 1
ATOM 629 N N . LEU A 1 76 ? -12.109 6.058 24.218 1.00 98.81 76 LEU A N 1
ATOM 630 C CA . LEU A 1 76 ? -11.431 7.289 23.793 1.00 98.81 76 LEU A CA 1
ATOM 631 C C . LEU A 1 76 ? -10.721 7.101 22.445 1.00 98.81 76 LEU A C 1
ATOM 633 O O . LEU A 1 76 ? -10.771 7.991 21.592 1.00 98.81 76 LEU A O 1
ATOM 637 N N . GLU A 1 77 ? -10.096 5.944 22.223 1.00 98.69 77 GLU A N 1
ATOM 638 C CA . GLU A 1 77 ? -9.453 5.609 20.953 1.00 98.69 77 GLU A CA 1
ATOM 639 C C . GLU A 1 77 ? -10.483 5.523 19.820 1.00 98.69 77 GLU A C 1
ATOM 641 O O . GLU A 1 77 ? -10.335 6.198 18.802 1.00 98.69 77 GLU A O 1
ATOM 646 N N . PHE A 1 78 ? -11.579 4.788 20.009 1.00 98.81 78 PHE A N 1
ATOM 647 C CA . PHE A 1 78 ? -12.665 4.709 19.036 1.00 98.81 78 PHE A CA 1
ATOM 648 C C . PHE A 1 78 ? -13.205 6.092 18.657 1.00 98.81 78 PHE A C 1
ATOM 650 O O . PHE A 1 78 ? -13.296 6.413 17.471 1.00 98.81 78 PHE A O 1
ATOM 657 N N . LEU A 1 79 ? -13.515 6.942 19.641 1.00 98.88 79 LEU A N 1
ATOM 658 C CA . LEU A 1 79 ? -13.998 8.303 19.384 1.00 98.88 79 LEU A CA 1
ATOM 659 C C . LEU A 1 79 ? -12.949 9.167 18.668 1.00 98.88 79 LEU A C 1
ATOM 661 O O . LEU A 1 79 ? -13.314 9.999 17.834 1.00 98.88 79 LEU A O 1
ATOM 665 N N . THR A 1 80 ? -11.660 8.941 18.935 1.00 98.81 80 THR A N 1
ATOM 666 C CA . THR A 1 80 ? -10.546 9.581 18.216 1.00 98.81 80 THR A CA 1
ATOM 667 C C . THR A 1 80 ? -10.543 9.181 16.739 1.00 98.81 80 THR A C 1
ATOM 669 O O . THR A 1 80 ? -10.576 10.047 15.861 1.00 98.81 80 THR A O 1
ATOM 672 N N . PHE A 1 81 ? -10.582 7.877 16.448 1.00 98.56 81 PHE A N 1
ATOM 673 C CA . PHE A 1 81 ? -10.630 7.344 15.082 1.00 98.56 81 PHE A CA 1
ATOM 674 C C . PHE A 1 81 ? -11.884 7.788 14.328 1.00 98.56 81 PHE A C 1
ATOM 676 O O . PHE A 1 81 ? -11.792 8.196 13.168 1.00 98.56 81 PHE A O 1
ATOM 683 N N . LEU A 1 82 ? -13.046 7.745 14.983 1.00 98.69 82 LEU A N 1
ATOM 684 C CA . LEU A 1 82 ? -14.320 8.170 14.413 1.00 98.69 82 LEU A CA 1
ATOM 685 C C . LEU A 1 82 ? -14.294 9.665 14.065 1.00 98.69 82 LEU A C 1
ATOM 687 O O . LEU A 1 82 ? -14.643 10.036 12.944 1.00 98.69 82 LEU A O 1
ATOM 691 N N . SER A 1 83 ? -13.820 10.514 14.982 1.00 98.69 83 SER A N 1
ATOM 692 C CA . SER A 1 83 ? -13.739 11.968 14.775 1.00 98.69 83 SER A CA 1
ATOM 693 C C . SER A 1 83 ? -12.788 12.337 13.635 1.00 98.69 83 SER A C 1
ATOM 695 O O . SER A 1 83 ? -13.134 13.160 12.786 1.00 98.69 83 SER A O 1
ATOM 697 N N . ILE A 1 84 ? -11.607 11.710 13.569 1.00 98.75 84 ILE A N 1
ATOM 698 C CA . ILE A 1 84 ? -10.674 11.908 12.449 1.00 98.75 84 ILE A CA 1
ATOM 699 C C . ILE A 1 84 ? -11.308 11.399 11.149 1.00 98.75 84 ILE A C 1
ATOM 701 O O . ILE A 1 84 ? -11.325 12.115 10.151 1.00 98.75 84 ILE A O 1
ATOM 705 N N . GLY A 1 85 ? -11.880 10.193 11.166 1.00 98.38 85 GLY A N 1
ATOM 706 C CA . GLY A 1 85 ? -12.495 9.549 10.009 1.00 98.38 85 GLY A CA 1
ATOM 707 C C . GLY A 1 85 ? -13.596 10.390 9.357 1.00 98.38 85 GLY A C 1
ATOM 708 O O . GLY A 1 85 ? -13.548 10.602 8.143 1.00 98.38 85 GLY A O 1
ATOM 709 N N . LEU A 1 86 ? -14.507 10.957 10.162 1.00 98.38 86 LEU A N 1
ATOM 710 C CA . LEU A 1 86 ? -15.608 11.825 9.716 1.00 98.38 86 LEU A CA 1
ATOM 711 C C . LEU A 1 86 ? -15.131 13.050 8.917 1.00 98.38 86 LEU A C 1
ATOM 713 O O . LEU A 1 86 ? -15.822 13.497 8.002 1.00 98.38 86 LEU A O 1
ATOM 717 N N . LYS A 1 87 ? -13.941 13.574 9.232 1.00 98.25 87 LYS A N 1
ATOM 718 C CA . LYS A 1 87 ? -13.345 14.755 8.583 1.00 98.25 87 LYS A CA 1
ATOM 719 C C . LYS A 1 87 ? -12.121 14.422 7.724 1.00 98.25 87 LYS A C 1
ATOM 721 O O . LYS A 1 87 ? -11.392 15.328 7.330 1.00 98.25 87 LYS A O 1
ATOM 726 N N . SER A 1 88 ? -11.891 13.145 7.439 1.00 98.38 88 SER A N 1
ATOM 727 C CA . SER A 1 88 ? -10.837 12.659 6.545 1.00 98.38 88 SER A CA 1
ATOM 728 C C . SER A 1 88 ? -11.412 12.241 5.192 1.00 98.38 88 SER A C 1
ATOM 730 O O . SER A 1 88 ? -12.612 12.352 4.957 1.00 98.38 88 SER A O 1
ATOM 732 N N . PHE A 1 89 ? -10.575 11.680 4.317 1.00 98.06 89 PHE A N 1
ATOM 733 C CA . PHE A 1 89 ? -11.037 11.150 3.040 1.00 98.06 89 PHE A CA 1
ATOM 734 C C . PHE A 1 89 ? -12.058 10.007 3.194 1.00 98.06 89 PHE A C 1
ATOM 736 O O . PHE A 1 89 ? -12.919 9.838 2.335 1.00 98.06 89 PHE A O 1
ATOM 743 N N . LEU A 1 90 ? -12.009 9.240 4.290 1.00 96.25 90 LEU A N 1
ATOM 744 C CA . LEU A 1 90 ? -12.875 8.069 4.474 1.00 96.25 90 LEU A CA 1
ATOM 745 C C . LEU A 1 90 ? -14.372 8.404 4.393 1.00 96.25 90 LEU A C 1
ATOM 747 O O . LEU A 1 90 ? -15.146 7.612 3.858 1.00 96.25 90 LEU A O 1
ATOM 751 N N . SER A 1 91 ? -14.788 9.587 4.855 1.00 95.19 91 SER A N 1
ATOM 752 C CA . SER A 1 91 ? -16.193 10.002 4.771 1.00 95.19 91 SER A CA 1
ATOM 753 C C . SER A 1 91 ? -16.658 10.262 3.331 1.00 95.19 91 SER A C 1
ATOM 755 O O . SER A 1 91 ? -17.850 10.163 3.045 1.00 95.19 91 SER A O 1
ATOM 757 N N . HIS A 1 92 ? -15.740 10.521 2.396 1.00 93.88 92 HIS A N 1
ATOM 758 C CA . HIS A 1 92 ? -16.053 10.778 0.988 1.00 93.88 92 HIS A CA 1
ATOM 759 C C . HIS A 1 92 ? -16.262 9.512 0.150 1.00 93.88 92 HIS A C 1
ATOM 761 O O . HIS A 1 92 ? -16.762 9.612 -0.968 1.00 93.88 92 HIS A O 1
ATOM 767 N N . ILE A 1 93 ? -15.918 8.334 0.677 1.00 90.62 93 ILE A N 1
ATOM 768 C CA . ILE A 1 93 ? -16.030 7.063 -0.054 1.00 90.62 93 ILE A CA 1
ATOM 769 C C . ILE A 1 93 ? -17.496 6.693 -0.293 1.00 90.62 93 ILE A C 1
ATOM 771 O O . ILE A 1 93 ? -17.884 6.367 -1.412 1.00 90.62 93 ILE A O 1
ATOM 775 N N . HIS A 1 94 ? -18.300 6.750 0.769 1.00 92.31 94 HIS A N 1
ATOM 776 C CA . HIS A 1 94 ? -19.705 6.324 0.768 1.00 92.31 94 HIS A CA 1
ATOM 777 C C . HIS A 1 94 ? -20.576 7.210 1.661 1.00 92.31 94 HIS A C 1
ATOM 779 O O . HIS A 1 94 ? -21.683 7.601 1.282 1.00 92.31 94 HIS A O 1
ATOM 785 N N . LEU A 1 95 ? -20.064 7.592 2.835 1.00 93.44 95 LEU A N 1
ATOM 786 C CA . LEU A 1 95 ? -20.846 8.313 3.838 1.00 93.44 95 LEU A CA 1
ATOM 787 C C . LEU A 1 95 ? -21.410 9.655 3.335 1.00 93.44 95 LEU A C 1
ATOM 789 O O . LEU A 1 95 ? -22.565 9.977 3.613 1.00 93.44 95 LEU A O 1
ATOM 793 N N . HIS A 1 96 ? -20.643 10.411 2.546 1.00 92.94 96 HIS A N 1
ATOM 794 C CA . HIS A 1 96 ? -21.072 11.698 1.983 1.00 92.94 96 HIS A CA 1
ATOM 795 C C . HIS A 1 96 ? -22.308 11.565 1.094 1.00 92.94 96 HIS A C 1
ATOM 797 O O . HIS A 1 96 ? -23.275 12.305 1.264 1.00 92.94 96 HIS A O 1
ATOM 803 N N . ALA A 1 97 ? -22.319 10.552 0.223 1.00 91.62 97 ALA A N 1
ATOM 804 C CA . ALA A 1 97 ? -23.473 10.219 -0.610 1.00 91.62 97 ALA A CA 1
ATOM 805 C C . ALA A 1 97 ? -24.660 9.678 0.210 1.00 91.62 97 ALA A C 1
ATOM 807 O O . ALA A 1 97 ? -25.803 9.752 -0.234 1.00 91.62 97 ALA A O 1
ATOM 808 N N . THR A 1 98 ? -24.395 9.151 1.408 1.00 92.44 98 THR A N 1
ATOM 809 C CA . THR A 1 98 ? -25.392 8.498 2.262 1.00 92.44 98 THR A CA 1
ATOM 810 C C . THR A 1 98 ? -26.152 9.484 3.149 1.00 92.44 98 THR A C 1
ATOM 812 O O . THR A 1 98 ? -27.383 9.459 3.171 1.00 92.44 98 THR A O 1
ATOM 815 N N . ILE A 1 99 ? -25.444 10.338 3.898 1.00 94.94 99 ILE A N 1
ATOM 816 C CA . ILE A 1 99 ? -26.051 11.238 4.900 1.00 94.94 99 ILE A CA 1
ATOM 817 C C . ILE A 1 99 ? -25.851 12.733 4.606 1.00 94.94 99 ILE A C 1
ATOM 819 O O . ILE A 1 99 ? -26.526 13.563 5.213 1.00 94.94 99 ILE A O 1
ATOM 823 N N . GLY A 1 100 ? -24.972 13.084 3.660 1.00 95.00 100 GLY A N 1
ATOM 824 C CA . GLY A 1 100 ? -24.664 14.465 3.283 1.00 95.00 100 GLY A CA 1
ATOM 825 C C . GLY A 1 100 ? -23.710 15.197 4.239 1.00 95.00 100 GLY A C 1
ATOM 826 O O . GLY A 1 100 ? -23.556 14.840 5.407 1.00 95.00 100 GLY A O 1
ATOM 827 N N . GLN A 1 101 ? -23.079 16.268 3.737 1.00 95.44 101 GLN A N 1
ATOM 828 C CA . GLN A 1 101 ? -22.072 17.054 4.472 1.00 95.44 101 GLN A CA 1
ATOM 829 C C . GLN A 1 101 ? -22.592 17.610 5.805 1.00 95.44 101 GLN A C 1
ATOM 831 O O . GLN A 1 101 ? -21.891 17.534 6.806 1.00 95.44 101 GLN A O 1
ATOM 836 N N . GLN A 1 102 ? -23.817 18.147 5.834 1.00 96.38 102 GLN A N 1
ATOM 837 C CA . GLN A 1 102 ? -24.372 18.768 7.041 1.00 96.38 102 GLN A CA 1
ATOM 838 C C . GLN A 1 102 ? -24.515 17.762 8.194 1.00 96.38 102 GLN A C 1
ATOM 840 O O . GLN A 1 102 ? -24.229 18.098 9.341 1.00 96.38 102 GLN A O 1
ATOM 845 N N . GLU A 1 103 ? -24.934 16.527 7.901 1.00 96.19 103 GLU A N 1
ATOM 846 C CA . GLU A 1 103 ? -25.045 15.485 8.926 1.00 96.19 103 GLU A CA 1
ATOM 847 C C . GLU A 1 103 ? -23.663 14.976 9.352 1.00 96.19 103 GLU A C 1
ATOM 849 O O . GLU A 1 103 ? -23.456 14.734 10.535 1.00 96.19 103 GLU A O 1
ATOM 854 N N . ILE A 1 104 ? -22.697 14.869 8.428 1.00 97.56 104 ILE A N 1
ATOM 855 C CA . ILE A 1 104 ? -21.298 14.546 8.767 1.00 97.56 104 ILE A CA 1
ATOM 856 C C . ILE A 1 104 ? -20.712 15.601 9.712 1.00 97.56 104 ILE A C 1
ATOM 858 O O . ILE A 1 104 ? -20.008 15.261 10.663 1.00 97.56 104 ILE A O 1
ATOM 862 N N . ASP A 1 105 ? -21.004 16.879 9.468 1.00 98.00 105 ASP A N 1
ATOM 863 C CA . ASP A 1 105 ? -20.553 17.974 10.321 1.00 98.00 105 ASP A CA 1
ATOM 864 C C . ASP A 1 105 ? -21.169 17.874 11.719 1.00 98.00 105 ASP A C 1
ATOM 866 O O . ASP A 1 105 ? -20.432 17.926 12.700 1.00 98.00 105 ASP A O 1
ATOM 870 N N . ALA A 1 106 ? -22.482 17.646 11.813 1.00 97.88 106 ALA A N 1
ATOM 871 C CA . ALA A 1 106 ? -23.164 17.443 13.091 1.00 97.88 106 ALA A CA 1
ATOM 872 C C . ALA A 1 106 ? -22.635 16.210 13.844 1.00 97.88 106 ALA A C 1
ATOM 874 O O . ALA A 1 106 ? -22.361 16.282 15.038 1.00 97.88 106 ALA A O 1
ATOM 875 N N . ALA A 1 107 ? -22.419 15.099 13.138 1.00 98.19 107 ALA A N 1
ATOM 876 C CA . ALA A 1 107 ? -21.847 13.887 13.709 1.00 98.19 107 ALA A CA 1
ATOM 877 C C . ALA A 1 107 ? -20.430 14.103 14.249 1.00 98.19 107 ALA A C 1
ATOM 879 O O . ALA A 1 107 ? -20.073 13.559 15.292 1.00 98.19 107 ALA A O 1
ATOM 880 N N . PHE A 1 108 ? -19.612 14.894 13.554 1.00 98.56 108 PHE A N 1
ATOM 881 C CA . PHE A 1 108 ? -18.287 15.242 14.050 1.00 98.56 108 PHE A CA 1
ATOM 882 C C . PHE A 1 108 ? -18.370 16.043 15.350 1.00 98.56 108 PHE A C 1
ATOM 884 O O . PHE A 1 108 ? -17.645 15.717 16.286 1.00 98.56 108 PHE A O 1
ATOM 891 N N . GLU A 1 109 ? -19.265 17.033 15.431 1.00 98.56 109 GLU A N 1
ATOM 892 C CA . GLU A 1 109 ? -19.474 17.812 16.659 1.00 98.56 109 GLU A CA 1
ATOM 893 C C . GLU A 1 109 ? -19.974 16.935 17.821 1.00 98.56 109 GLU A C 1
ATOM 895 O O . GLU A 1 109 ? -19.478 17.055 18.942 1.00 98.56 109 GLU A O 1
ATOM 900 N N . ASP A 1 110 ? -20.880 15.989 17.557 1.00 98.62 110 ASP A N 1
ATOM 901 C CA . ASP A 1 110 ? -21.355 15.029 18.562 1.00 98.62 110 ASP A CA 1
ATOM 902 C C . ASP A 1 110 ? -20.221 14.105 19.052 1.00 98.62 110 ASP A C 1
ATOM 904 O O . ASP A 1 110 ? -20.046 13.907 20.258 1.00 98.62 110 ASP A O 1
ATOM 908 N N . ALA A 1 111 ? -19.424 13.550 18.130 1.00 98.62 111 ALA A N 1
ATOM 909 C CA . ALA A 1 111 ? -18.327 12.639 18.458 1.00 98.62 111 ALA A CA 1
ATOM 910 C C . ALA A 1 111 ? -17.188 13.350 19.207 1.00 98.62 111 ALA A C 1
ATOM 912 O O . ALA A 1 111 ? -16.721 12.850 20.235 1.00 98.62 111 ALA A O 1
ATOM 913 N N . ILE A 1 112 ? -16.767 14.531 18.737 1.00 98.62 112 ILE A N 1
ATOM 914 C CA . ILE A 1 112 ? -15.705 15.310 19.385 1.00 98.62 112 ILE A CA 1
ATOM 915 C C . ILE A 1 112 ? -16.176 15.891 20.723 1.00 98.62 112 ILE A C 1
ATOM 917 O O . ILE A 1 112 ? -15.388 15.966 21.666 1.00 98.62 112 ILE A O 1
ATOM 921 N N . GLY A 1 113 ? -17.456 16.264 20.830 1.00 98.69 113 GLY A N 1
ATOM 922 C CA . GLY A 1 113 ? -18.077 16.726 22.067 1.00 98.69 113 GLY A CA 1
ATOM 923 C C . GLY A 1 113 ? -18.100 15.632 23.130 1.00 98.69 113 GLY A C 1
ATOM 924 O O . GLY A 1 113 ? -17.688 15.876 24.265 1.00 98.69 113 GLY A O 1
ATOM 925 N N . LEU A 1 114 ? -18.487 14.407 22.755 1.00 98.81 114 LEU A N 1
ATOM 926 C CA . LEU A 1 114 ? -18.414 13.266 23.665 1.00 98.81 114 LEU A CA 1
ATOM 927 C C . LEU A 1 114 ? -16.965 12.941 24.048 1.00 98.81 114 LEU A C 1
ATOM 929 O O . LEU A 1 114 ? -16.692 12.706 25.221 1.00 98.81 114 LEU A O 1
ATOM 933 N N . LEU A 1 115 ? -16.027 12.972 23.096 1.00 98.81 115 LEU A N 1
ATOM 934 C CA . LEU A 1 115 ? -14.610 12.741 23.391 1.00 98.81 115 LEU A CA 1
ATOM 935 C C . LEU A 1 115 ? -14.082 13.731 24.440 1.00 98.81 115 LEU A C 1
ATOM 937 O O . LEU A 1 115 ? -13.416 13.315 25.384 1.00 98.81 115 LEU A O 1
ATOM 941 N N . LEU A 1 116 ? -14.421 15.018 24.301 1.00 98.62 116 LEU A N 1
ATOM 942 C CA . LEU A 1 116 ? -14.064 16.075 25.254 1.00 98.62 116 LEU A CA 1
ATOM 943 C C . LEU A 1 116 ? -14.643 15.836 26.652 1.00 98.62 116 LEU A C 1
ATOM 945 O O . LEU A 1 116 ? -13.965 16.073 27.651 1.00 98.62 116 LEU A O 1
ATOM 949 N N . GLU A 1 117 ? -15.891 15.380 26.727 1.00 98.62 117 GLU A N 1
ATOM 950 C CA . GLU A 1 117 ? -16.538 15.045 27.995 1.00 98.62 117 GLU A CA 1
ATOM 951 C C . GLU A 1 117 ? -15.839 13.859 28.675 1.00 98.62 117 GLU A C 1
ATOM 953 O O . GLU A 1 117 ? -15.462 13.947 29.843 1.00 98.62 117 GLU A O 1
ATOM 958 N N . LEU A 1 118 ? -15.611 12.765 27.941 1.00 98.62 118 LEU A N 1
ATOM 959 C CA . LEU A 1 118 ? -15.058 11.530 28.502 1.00 98.62 118 LEU A CA 1
ATOM 960 C C . LEU A 1 118 ? -13.568 11.649 28.855 1.00 98.62 118 LEU A C 1
ATOM 962 O O . LEU A 1 118 ? -13.150 11.145 29.899 1.00 98.62 118 LEU A O 1
ATOM 966 N N . GLU A 1 119 ? -12.769 12.362 28.052 1.00 98.00 119 GLU A N 1
ATOM 967 C CA . GLU A 1 119 ? -11.356 12.607 28.378 1.00 98.00 119 GLU A CA 1
ATOM 968 C C . GLU A 1 119 ? -11.202 13.504 29.620 1.00 98.00 119 GLU A C 1
ATOM 970 O O . GLU A 1 119 ? -10.191 13.430 30.317 1.00 98.00 119 GLU A O 1
ATOM 975 N N . ALA A 1 120 ? -12.187 14.361 29.918 1.00 97.94 120 ALA A N 1
ATOM 976 C CA . ALA A 1 120 ? -12.195 15.176 31.132 1.00 97.94 120 ALA A CA 1
ATOM 977 C C . ALA A 1 120 ? -12.567 14.366 32.385 1.00 97.94 120 ALA A C 1
ATOM 979 O O . ALA A 1 120 ? -12.085 14.691 33.470 1.00 97.94 120 ALA A O 1
ATOM 980 N N . LEU A 1 121 ? -13.387 13.319 32.235 1.00 97.56 121 LEU A N 1
ATOM 981 C CA . LEU A 1 121 ? -13.776 12.414 33.323 1.00 97.56 121 LEU A CA 1
ATOM 982 C C . LEU A 1 121 ? -12.654 11.451 33.736 1.00 97.56 121 LEU A C 1
ATOM 984 O O . LEU A 1 121 ? -12.563 11.111 34.912 1.00 97.56 121 LEU A O 1
ATOM 988 N N . ASP A 1 122 ? -11.809 11.022 32.796 1.00 97.38 122 ASP A N 1
ATOM 989 C CA . ASP A 1 122 ? -10.661 10.150 33.071 1.00 97.38 122 ASP A CA 1
ATOM 990 C C . ASP A 1 122 ? -9.390 10.688 32.399 1.00 97.38 122 ASP A C 1
ATOM 992 O O . ASP A 1 122 ? -9.071 10.387 31.244 1.00 97.38 122 ASP A O 1
ATOM 996 N N . LEU A 1 123 ? -8.669 11.519 33.154 1.00 96.69 123 LEU A N 1
ATOM 997 C CA . LEU A 1 123 ? -7.423 12.146 32.717 1.00 96.69 123 LEU A CA 1
ATOM 998 C C . LEU A 1 123 ? -6.313 11.128 32.457 1.00 96.69 123 LEU A C 1
ATOM 1000 O O . LEU A 1 123 ? -5.491 11.344 31.566 1.00 96.69 123 LEU A O 1
ATOM 1004 N N . ASP A 1 124 ? -6.289 10.046 33.233 1.00 96.38 124 ASP A N 1
ATOM 1005 C CA . ASP A 1 124 ? -5.228 9.050 33.178 1.00 96.38 124 ASP A CA 1
ATOM 1006 C C . ASP A 1 124 ? -5.394 8.178 31.935 1.00 96.38 124 ASP A C 1
ATOM 1008 O O . ASP A 1 124 ? -4.447 8.052 31.160 1.00 96.38 124 ASP A O 1
ATOM 1012 N N . ALA A 1 125 ? -6.611 7.690 31.655 1.00 97.06 125 ALA A N 1
ATOM 1013 C CA . ALA A 1 125 ? -6.893 6.961 30.416 1.00 97.06 125 ALA A CA 1
ATOM 1014 C C . ALA A 1 125 ? -6.591 7.811 29.169 1.00 97.06 125 ALA A C 1
ATOM 1016 O O . ALA A 1 125 ? -5.993 7.321 28.207 1.00 97.06 125 ALA A O 1
ATOM 1017 N N . ALA A 1 126 ? -6.947 9.102 29.193 1.00 98.19 126 ALA A N 1
ATOM 1018 C CA . ALA A 1 126 ? -6.643 10.027 28.103 1.00 98.19 126 ALA A CA 1
ATOM 1019 C C . ALA A 1 126 ? -5.130 10.218 27.908 1.00 98.19 126 ALA A C 1
ATOM 1021 O O . ALA A 1 126 ? -4.648 10.227 26.773 1.00 98.19 126 ALA A O 1
ATOM 1022 N N . LYS A 1 127 ? -4.377 10.347 29.007 1.00 97.62 127 LYS A N 1
ATOM 1023 C CA . LYS A 1 127 ? -2.919 10.490 28.976 1.00 97.62 127 LYS A CA 1
ATOM 1024 C C . LYS A 1 127 ? -2.244 9.225 28.449 1.00 97.62 127 LYS A C 1
ATOM 1026 O O . LYS A 1 127 ? -1.404 9.342 27.562 1.00 97.62 127 LYS A O 1
ATOM 1031 N N . THR A 1 128 ? -2.647 8.046 28.924 1.00 97.75 128 THR A N 1
ATOM 1032 C CA . THR A 1 128 ? -2.130 6.758 28.439 1.00 97.75 128 THR A CA 1
ATOM 1033 C C . THR A 1 128 ? -2.360 6.598 26.938 1.00 97.75 128 THR A C 1
ATOM 1035 O O . THR A 1 128 ? -1.430 6.257 26.211 1.00 97.75 128 THR A O 1
ATOM 1038 N N . LEU A 1 129 ? -3.559 6.926 26.443 1.00 98.50 129 LEU A N 1
ATOM 1039 C CA . LEU A 1 129 ? -3.829 6.907 25.005 1.00 98.50 129 LEU A CA 1
ATOM 1040 C C . LEU A 1 129 ? -2.918 7.883 24.240 1.00 98.50 129 LEU A C 1
ATOM 1042 O O . LEU A 1 129 ? -2.347 7.522 23.214 1.00 98.50 129 LEU A O 1
ATOM 1046 N N . CYS A 1 130 ? -2.737 9.113 24.730 1.00 98.69 130 CYS A N 1
ATOM 1047 C CA . CYS A 1 130 ? -1.817 10.064 24.102 1.00 98.69 130 CYS A CA 1
ATOM 1048 C C . CYS A 1 130 ? -0.367 9.556 24.080 1.00 98.69 130 CYS A C 1
ATOM 1050 O O . CYS A 1 130 ? 0.307 9.738 23.072 1.00 98.69 130 CYS A O 1
ATOM 1052 N N . GLU A 1 131 ? 0.113 8.910 25.142 1.00 98.44 131 GLU A N 1
ATOM 1053 C CA . GLU A 1 131 ? 1.459 8.325 25.196 1.00 98.44 131 GLU A CA 1
ATOM 1054 C C . GLU A 1 131 ? 1.643 7.231 24.127 1.00 98.44 131 GLU A C 1
ATOM 1056 O O . GLU A 1 131 ? 2.629 7.254 23.387 1.00 98.44 131 GLU A O 1
ATOM 1061 N N . GLU A 1 132 ? 0.660 6.341 23.953 1.00 97.56 132 GLU A N 1
ATOM 1062 C CA . GLU A 1 132 ? 0.666 5.317 22.894 1.00 97.56 132 GLU A CA 1
ATOM 1063 C C . GLU A 1 132 ? 0.650 5.934 21.480 1.00 97.56 132 GLU A C 1
ATOM 1065 O O . GLU A 1 132 ? 1.396 5.517 20.581 1.00 97.56 132 GLU A O 1
ATOM 1070 N N . ILE A 1 133 ? -0.162 6.979 21.278 1.00 98.38 133 ILE A N 1
ATOM 1071 C CA . ILE A 1 133 ? -0.233 7.705 20.004 1.00 98.38 133 ILE A CA 1
ATOM 1072 C C . ILE A 1 133 ? 1.085 8.446 19.730 1.00 98.38 133 ILE A C 1
ATOM 1074 O O . ILE A 1 133 ? 1.529 8.463 18.577 1.00 98.38 133 ILE A O 1
ATOM 1078 N N . ILE A 1 134 ? 1.740 9.023 20.747 1.00 98.69 134 ILE A N 1
ATOM 1079 C CA . ILE A 1 134 ? 3.058 9.666 20.613 1.00 98.69 134 ILE A CA 1
ATOM 1080 C C . ILE A 1 134 ? 4.083 8.643 20.134 1.00 98.69 134 ILE A C 1
ATOM 1082 O O . ILE A 1 134 ? 4.752 8.904 19.140 1.00 98.69 134 ILE A O 1
ATOM 1086 N N . VAL A 1 135 ? 4.162 7.461 20.756 1.00 97.75 135 VAL A N 1
ATOM 1087 C CA . VAL A 1 135 ? 5.089 6.396 20.326 1.00 97.75 135 VAL A CA 1
ATOM 1088 C C . VAL A 1 135 ? 4.862 6.033 18.856 1.00 97.75 135 VAL A C 1
ATOM 1090 O O . VAL A 1 135 ? 5.813 5.960 18.073 1.00 97.75 135 VAL A O 1
ATOM 1093 N N . THR A 1 136 ? 3.601 5.867 18.454 1.00 96.69 136 THR A N 1
ATOM 1094 C CA . THR A 1 136 ? 3.247 5.538 17.066 1.00 96.69 136 THR A CA 1
ATOM 1095 C C . THR A 1 136 ? 3.610 6.666 16.093 1.00 96.69 136 THR A C 1
ATOM 1097 O O . THR A 1 136 ? 4.201 6.405 15.044 1.00 96.69 136 THR A O 1
ATOM 1100 N N . ASN A 1 137 ? 3.320 7.927 16.437 1.00 98.19 137 ASN A N 1
ATOM 1101 C CA . ASN A 1 137 ? 3.638 9.083 15.590 1.00 98.19 137 ASN A CA 1
ATOM 1102 C C . ASN A 1 137 ? 5.149 9.341 15.515 1.00 98.19 137 ASN A C 1
ATOM 1104 O O . ASN A 1 137 ? 5.635 9.709 14.450 1.00 98.19 137 ASN A O 1
ATOM 1108 N N . THR A 1 138 ? 5.909 9.089 16.584 1.00 98.50 138 THR A N 1
ATOM 1109 C CA . THR A 1 138 ? 7.378 9.143 16.558 1.00 98.50 138 THR A CA 1
ATOM 1110 C C . THR A 1 138 ? 7.921 8.147 15.539 1.00 98.50 138 THR A C 1
ATOM 1112 O O . THR A 1 138 ? 8.682 8.530 14.651 1.00 98.50 138 THR A O 1
ATOM 1115 N N . LYS A 1 139 ? 7.480 6.881 15.601 1.00 97.56 139 LYS A N 1
ATOM 1116 C CA . LYS A 1 139 ? 7.873 5.847 14.628 1.00 97.56 139 LYS A CA 1
ATOM 1117 C C . LYS A 1 139 ? 7.478 6.248 13.198 1.00 97.56 139 LYS A C 1
ATOM 1119 O O . LYS A 1 139 ? 8.274 6.078 12.274 1.00 97.56 139 LYS A O 1
ATOM 1124 N N . GLN A 1 140 ? 6.292 6.839 13.016 1.00 97.62 140 GLN A N 1
ATOM 1125 C CA . GLN A 1 140 ? 5.858 7.365 11.720 1.00 97.62 140 GLN A CA 1
ATOM 1126 C C . GLN A 1 140 ? 6.786 8.476 11.219 1.00 97.62 140 GLN A C 1
ATOM 1128 O O . GLN A 1 140 ? 7.220 8.425 10.072 1.00 97.62 140 GLN A O 1
ATOM 1133 N N . PHE A 1 141 ? 7.111 9.468 12.049 1.00 98.19 141 PHE A N 1
ATOM 1134 C CA . PHE A 1 141 ? 7.981 10.574 11.656 1.00 98.19 141 PHE A CA 1
ATOM 1135 C C . PHE A 1 141 ? 9.405 10.112 11.334 1.00 98.19 141 PHE A C 1
ATOM 1137 O O . PHE A 1 141 ? 9.991 10.599 10.367 1.00 98.19 141 PHE A O 1
ATOM 1144 N N . VAL A 1 142 ? 9.922 9.110 12.049 1.00 97.88 142 VAL A N 1
ATOM 1145 C CA . VAL A 1 142 ? 11.191 8.456 11.694 1.00 97.88 142 VAL A CA 1
ATOM 1146 C C . VAL A 1 142 ? 11.111 7.814 10.306 1.00 97.88 142 VAL A C 1
ATOM 1148 O O . VAL A 1 142 ? 11.989 8.045 9.475 1.00 97.88 142 VAL A O 1
ATOM 1151 N N . ALA A 1 143 ? 10.037 7.079 9.997 1.00 97.06 143 ALA A N 1
ATOM 1152 C CA . ALA A 1 143 ? 9.827 6.534 8.652 1.00 97.06 143 ALA A CA 1
ATOM 1153 C C . ALA A 1 143 ? 9.655 7.636 7.585 1.00 97.06 143 ALA A C 1
ATOM 1155 O O . ALA A 1 143 ? 10.040 7.455 6.429 1.00 97.06 143 ALA A O 1
ATOM 1156 N N . GLU A 1 144 ? 9.127 8.802 7.966 1.00 97.25 144 GLU A N 1
ATOM 1157 C CA . GLU A 1 144 ? 9.051 10.001 7.125 1.00 97.25 144 GLU A CA 1
ATOM 1158 C C . GLU A 1 144 ? 10.409 10.720 6.944 1.00 97.25 144 GLU A C 1
ATOM 1160 O O . GLU A 1 144 ? 10.469 11.758 6.285 1.00 97.25 144 GLU A O 1
ATOM 1165 N N . GLY A 1 145 ? 11.507 10.162 7.467 1.00 96.06 145 GLY A N 1
ATOM 1166 C CA . GLY A 1 145 ? 12.867 10.684 7.305 1.00 96.06 145 GLY A CA 1
ATOM 1167 C C . GLY A 1 145 ? 13.261 11.752 8.327 1.00 96.06 145 GLY A C 1
ATOM 1168 O O . GLY A 1 145 ? 14.264 12.439 8.134 1.00 96.06 145 GLY A O 1
ATOM 1169 N N . VAL A 1 146 ? 12.487 11.915 9.402 1.00 97.62 146 VAL A N 1
ATOM 1170 C CA . VAL A 1 146 ? 12.800 12.833 10.505 1.00 97.62 146 VAL A CA 1
ATOM 1171 C C . VAL A 1 146 ? 13.746 12.140 11.491 1.00 97.62 146 VAL A C 1
ATOM 1173 O O . VAL A 1 146 ? 13.595 10.956 11.783 1.00 97.62 146 VAL A O 1
ATOM 1176 N N . SER A 1 147 ? 14.736 12.862 12.024 1.00 97.56 147 SER A N 1
ATOM 1177 C CA . SER A 1 147 ? 15.615 12.313 13.067 1.00 97.56 147 SER A CA 1
ATOM 1178 C C . SER A 1 147 ? 14.812 11.947 14.319 1.00 97.56 147 SER A C 1
ATOM 1180 O O . SER A 1 147 ? 13.821 12.605 14.621 1.00 97.56 147 SER A O 1
ATOM 1182 N N . LEU A 1 148 ? 15.251 10.938 15.081 1.00 97.25 148 LEU A N 1
ATOM 1183 C CA . LEU A 1 148 ? 14.509 10.452 16.254 1.00 97.25 148 LEU A CA 1
ATOM 1184 C C . LEU A 1 148 ? 14.153 11.578 17.241 1.00 97.25 148 LEU A C 1
ATOM 1186 O O . LEU A 1 148 ? 12.996 11.720 17.612 1.00 97.25 148 LEU A O 1
ATOM 1190 N N . HIS A 1 149 ? 15.119 12.430 17.589 1.00 96.19 149 HIS A N 1
ATOM 1191 C CA . HIS A 1 149 ? 14.891 13.533 18.526 1.00 96.19 149 HIS A CA 1
ATOM 1192 C C . HIS A 1 149 ? 13.838 14.538 18.025 1.00 96.19 149 HIS A C 1
ATOM 1194 O O . HIS A 1 149 ? 12.955 14.964 18.770 1.00 96.19 149 HIS A O 1
ATOM 1200 N N . THR A 1 150 ? 13.898 14.907 16.742 1.00 98.12 150 THR A N 1
ATOM 1201 C CA . THR A 1 150 ? 12.903 15.806 16.145 1.00 98.12 150 THR A CA 1
ATOM 1202 C C . THR A 1 150 ? 11.550 15.109 16.006 1.00 98.12 150 THR A C 1
ATOM 1204 O O . THR A 1 150 ? 10.522 15.734 16.243 1.00 98.12 150 THR A O 1
ATOM 1207 N N . ALA A 1 151 ? 11.538 13.813 15.685 1.00 98.31 151 ALA A N 1
ATOM 1208 C CA . ALA A 1 151 ? 10.332 13.002 15.576 1.00 98.31 151 ALA A CA 1
ATOM 1209 C C . ALA A 1 151 ? 9.580 12.912 16.912 1.00 98.31 151 ALA A C 1
ATOM 1211 O O . ALA A 1 151 ? 8.367 13.092 16.923 1.00 98.31 151 ALA A O 1
ATOM 1212 N N . GLU A 1 152 ? 10.283 12.710 18.030 1.00 98.31 152 GLU A N 1
ATOM 1213 C CA . GLU A 1 152 ? 9.697 12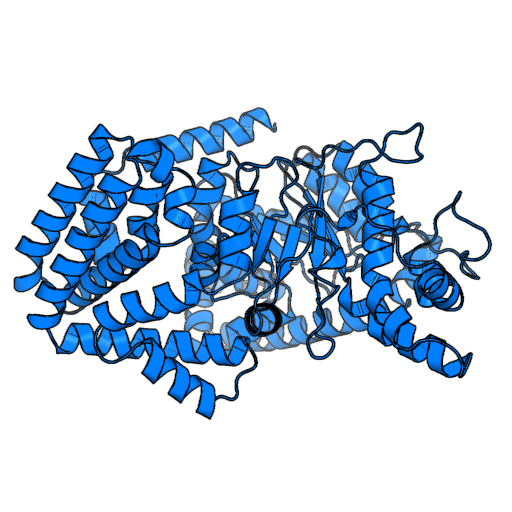.713 19.379 1.00 98.31 152 GLU A CA 1
ATOM 1214 C C . GLU A 1 152 ? 9.049 14.062 19.712 1.00 98.31 152 GLU A C 1
ATOM 1216 O O . GLU A 1 152 ? 7.915 14.118 20.194 1.00 98.31 152 GLU A O 1
ATOM 1221 N N . SER A 1 153 ? 9.746 15.160 19.405 1.00 98.19 153 SER A N 1
ATOM 1222 C CA . SER A 1 153 ? 9.241 16.518 19.624 1.00 98.19 153 SER A CA 1
ATOM 1223 C C . SER A 1 153 ? 8.012 16.819 18.757 1.00 98.19 153 SER A C 1
ATOM 1225 O O . SER A 1 153 ? 6.978 17.260 19.264 1.00 98.19 153 SER A O 1
ATOM 1227 N N . GLU A 1 154 ? 8.074 16.517 17.456 1.00 98.25 154 GLU A N 1
ATOM 1228 C CA . GLU A 1 154 ? 6.942 16.685 16.540 1.00 98.25 154 GLU A CA 1
ATOM 1229 C C . GLU A 1 154 ? 5.746 15.810 16.942 1.00 98.25 154 GLU A C 1
ATOM 1231 O O . GLU A 1 154 ? 4.606 16.277 16.880 1.00 98.25 154 GLU A O 1
ATOM 1236 N N . ALA A 1 155 ? 5.984 14.574 17.395 1.00 98.50 155 ALA A N 1
ATOM 1237 C CA . ALA A 1 155 ? 4.947 13.668 17.887 1.00 98.50 155 ALA A CA 1
ATOM 1238 C C . ALA A 1 155 ? 4.266 14.221 19.146 1.00 98.50 155 ALA A C 1
ATOM 1240 O O . ALA A 1 155 ? 3.039 14.307 19.200 1.00 98.50 155 ALA A O 1
ATOM 1241 N N . ALA A 1 156 ? 5.037 14.689 20.128 1.00 98.25 156 ALA A N 1
ATOM 1242 C CA . ALA A 1 156 ? 4.481 15.319 21.323 1.00 98.25 156 ALA A CA 1
ATOM 1243 C C . ALA A 1 156 ? 3.652 16.574 20.982 1.00 98.25 156 ALA A C 1
ATOM 1245 O O . ALA A 1 156 ? 2.582 16.795 21.554 1.00 98.25 156 ALA A O 1
ATOM 1246 N N . ILE A 1 157 ? 4.100 17.377 20.009 1.00 98.19 157 ILE A N 1
ATOM 1247 C CA . ILE A 1 157 ? 3.377 18.572 19.555 1.00 98.19 157 ILE A CA 1
ATOM 1248 C C . ILE A 1 157 ? 2.090 18.198 18.818 1.00 98.19 157 ILE A C 1
ATOM 1250 O O . ILE A 1 157 ? 1.044 18.792 19.091 1.00 98.19 157 ILE A O 1
ATOM 1254 N N . ILE A 1 158 ? 2.121 17.248 17.881 1.00 97.81 158 ILE A N 1
ATOM 1255 C CA . ILE A 1 158 ? 0.920 16.903 17.111 1.00 97.81 158 ILE A CA 1
ATOM 1256 C C . ILE A 1 158 ? -0.134 16.225 17.991 1.00 97.81 158 ILE A C 1
ATOM 1258 O O . ILE A 1 158 ? -1.315 16.535 17.847 1.00 97.81 158 ILE A O 1
ATOM 1262 N N . VAL A 1 159 ? 0.277 15.372 18.935 1.00 98.38 159 VAL A N 1
ATOM 1263 C CA . VAL A 1 159 ? -0.638 14.648 19.830 1.00 98.38 159 VAL A CA 1
ATOM 1264 C C . VAL A 1 159 ? -1.144 15.532 20.966 1.00 98.38 159 VAL A C 1
ATOM 1266 O O . VAL A 1 159 ? -2.342 15.565 21.242 1.00 98.38 159 VAL A O 1
ATOM 1269 N N . GLY A 1 160 ? -0.260 16.310 21.592 1.00 96.12 160 GLY A N 1
ATOM 1270 C CA . GLY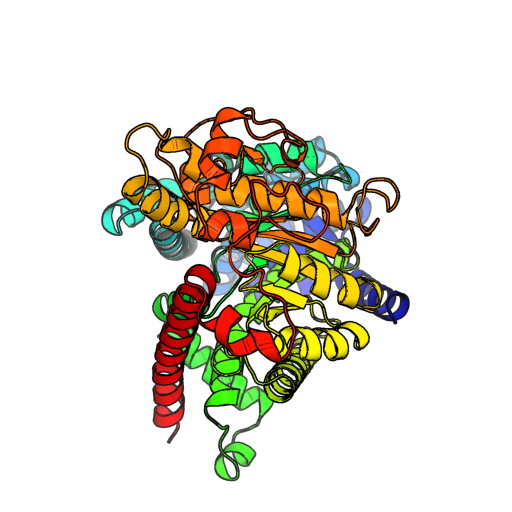 A 1 160 ? -0.599 17.050 22.804 1.00 96.12 160 GLY A CA 1
ATOM 1271 C C . GLY A 1 160 ? -0.866 16.122 23.990 1.00 96.12 160 GLY A C 1
ATOM 1272 O O . GLY A 1 160 ? -0.311 15.033 24.080 1.00 96.12 160 GLY A O 1
ATOM 1273 N N . ASN A 1 161 ? -1.706 16.574 24.922 1.00 94.38 161 ASN A N 1
ATOM 1274 C CA . ASN A 1 161 ? -2.028 15.845 26.156 1.00 94.38 161 ASN A CA 1
ATOM 1275 C C . ASN A 1 161 ? -3.491 15.386 26.234 1.00 94.38 161 ASN A C 1
ATOM 1277 O O . ASN A 1 161 ? -3.955 14.995 27.303 1.00 94.38 161 ASN A O 1
ATOM 1281 N N . ARG A 1 162 ? -4.227 15.508 25.126 1.00 97.81 162 ARG A N 1
ATOM 1282 C CA . ARG A 1 162 ? -5.642 15.153 25.010 1.00 97.81 162 ARG A CA 1
ATOM 1283 C C . ARG A 1 162 ? -5.922 14.538 23.642 1.00 97.81 162 ARG A C 1
ATOM 1285 O O . ARG A 1 162 ? -5.543 15.160 22.643 1.00 97.81 162 ARG A O 1
ATOM 1292 N N . PRO A 1 163 ? -6.647 13.413 23.553 1.00 98.50 163 PRO A N 1
ATOM 1293 C CA . PRO A 1 163 ? -7.059 12.855 22.267 1.00 98.50 163 PRO A CA 1
ATOM 1294 C C . PRO A 1 163 ? -7.834 13.854 21.386 1.00 98.50 163 PRO A C 1
ATOM 1296 O O . PRO A 1 163 ? -7.636 13.904 20.168 1.00 98.50 163 PRO A O 1
ATOM 1299 N N . SER A 1 164 ? -8.639 14.741 21.984 1.00 98.50 164 SER A N 1
ATOM 1300 C CA . SER A 1 164 ? -9.332 15.807 21.245 1.00 98.50 164 SER A CA 1
ATOM 1301 C C . SER A 1 164 ? -8.381 16.830 20.595 1.00 98.50 164 SER A C 1
ATOM 1303 O O . SER A 1 164 ? -8.658 17.338 19.502 1.00 98.50 164 SER A O 1
ATOM 1305 N N . GLN A 1 165 ? -7.234 17.131 21.222 1.00 98.25 165 GLN A N 1
ATOM 1306 C CA . GLN A 1 165 ? -6.200 17.993 20.636 1.00 98.25 165 GLN A CA 1
ATOM 1307 C C . GLN A 1 165 ? -5.533 17.308 19.447 1.00 98.25 165 GLN A C 1
ATOM 1309 O O . GLN A 1 165 ? -5.362 17.954 18.407 1.00 98.25 165 GLN A O 1
ATOM 1314 N N . TYR A 1 166 ? -5.214 16.017 19.589 1.00 98.75 166 TYR A N 1
ATOM 1315 C CA . TYR A 1 166 ? -4.665 15.212 18.504 1.00 98.75 166 TYR A CA 1
ATOM 1316 C C . TYR A 1 166 ? -5.591 15.220 17.288 1.00 98.75 166 TYR A C 1
ATOM 1318 O O . TYR A 1 166 ? -5.137 15.557 16.197 1.00 98.75 166 TYR A O 1
ATOM 1326 N N . CYS A 1 167 ? -6.896 14.977 17.479 1.00 98.69 167 CYS A N 1
ATOM 1327 C CA . CYS A 1 167 ? -7.889 15.027 16.399 1.00 98.69 167 CYS A CA 1
ATOM 1328 C C . CYS A 1 167 ? -7.794 16.334 15.598 1.00 98.69 167 CYS A C 1
ATOM 1330 O O . CYS A 1 167 ? -7.616 16.315 14.381 1.00 98.69 167 CYS A O 1
ATOM 1332 N N . ARG A 1 168 ? -7.855 17.489 16.275 1.00 98.38 168 ARG A N 1
ATOM 1333 C CA . ARG A 1 168 ? -7.825 18.803 15.604 1.00 98.38 168 ARG A CA 1
ATOM 1334 C C . ARG A 1 168 ? -6.509 19.052 14.864 1.00 98.38 168 ARG A C 1
ATOM 1336 O O . ARG A 1 168 ? -6.516 19.559 13.742 1.00 98.38 168 ARG A O 1
ATOM 1343 N N . ARG A 1 169 ? -5.373 18.730 15.492 1.00 98.62 169 ARG A N 1
ATOM 1344 C CA . ARG A 1 169 ? -4.036 18.973 14.923 1.00 98.62 169 ARG A CA 1
ATOM 1345 C C . ARG A 1 169 ? -3.746 18.039 13.752 1.00 98.62 169 ARG A C 1
ATOM 1347 O O . ARG A 1 169 ? -3.240 18.498 12.727 1.00 98.62 169 ARG A O 1
ATOM 1354 N N . LEU A 1 170 ? -4.116 16.767 13.869 1.00 98.62 170 LEU A N 1
ATOM 1355 C CA . LEU A 1 170 ? -3.969 15.798 12.792 1.00 98.62 170 LEU A CA 1
ATOM 1356 C C . LEU A 1 170 ? -4.875 16.132 11.606 1.00 98.62 170 LEU A C 1
ATOM 1358 O O . LEU A 1 170 ? -4.405 16.090 10.475 1.00 98.62 170 LEU A O 1
ATOM 1362 N N . LEU A 1 171 ? -6.131 16.526 11.839 1.00 98.81 171 LEU A N 1
ATOM 1363 C CA . LEU A 1 171 ? -7.025 16.953 10.759 1.00 98.81 171 LEU A CA 1
ATOM 1364 C C . LEU A 1 171 ? -6.456 18.149 9.994 1.00 98.81 171 LEU A C 1
ATOM 1366 O O . LEU A 1 171 ? -6.467 18.149 8.767 1.00 98.81 171 LEU A O 1
ATOM 1370 N N . LYS A 1 172 ? -5.843 19.113 10.693 1.00 98.44 172 LYS A N 1
ATOM 1371 C CA . LYS A 1 172 ? -5.116 20.208 10.036 1.00 98.44 172 LYS A CA 1
ATOM 1372 C C . LYS A 1 172 ? -3.965 19.695 9.157 1.00 98.44 172 LYS A C 1
ATOM 1374 O O . LYS A 1 172 ? -3.794 20.205 8.052 1.00 98.44 172 LYS A O 1
ATOM 1379 N N . LYS A 1 173 ? -3.198 18.694 9.616 1.00 97.81 173 LYS A N 1
ATOM 1380 C CA . LYS A 1 173 ? -2.141 18.038 8.817 1.00 97.81 173 LYS A CA 1
ATOM 1381 C C . LYS A 1 173 ? -2.737 17.355 7.579 1.00 97.81 173 LYS A C 1
ATOM 1383 O O . LYS A 1 173 ? -2.275 17.620 6.472 1.00 97.81 173 LYS A O 1
ATOM 1388 N N . ILE A 1 174 ? -3.791 16.554 7.751 1.00 98.69 174 ILE A N 1
ATOM 1389 C CA . ILE A 1 174 ? -4.505 15.855 6.668 1.00 98.69 174 ILE A CA 1
ATOM 1390 C C . ILE A 1 174 ? -4.995 16.852 5.611 1.00 98.69 174 ILE A C 1
ATOM 1392 O O . ILE A 1 174 ? -4.674 16.702 4.437 1.00 98.69 174 ILE A O 1
ATOM 1396 N N . HIS A 1 175 ? -5.696 17.914 6.016 1.00 98.38 175 HIS A N 1
ATOM 1397 C CA . HIS A 1 175 ? -6.261 18.909 5.093 1.00 98.38 175 HIS A CA 1
ATOM 1398 C C . HIS A 1 175 ? -5.209 19.748 4.365 1.00 98.38 175 HIS A C 1
ATOM 1400 O O . HIS A 1 175 ? -5.520 20.365 3.349 1.00 98.38 175 HIS A O 1
ATOM 1406 N N . SER A 1 176 ? -3.972 19.780 4.866 1.00 97.69 176 SER A N 1
ATOM 1407 C CA . SER A 1 176 ? -2.851 20.444 4.197 1.00 97.69 176 SER A CA 1
ATOM 1408 C C . SER A 1 176 ? -2.116 19.566 3.178 1.00 97.69 176 SER A C 1
ATOM 1410 O O . SER A 1 176 ? -1.301 20.092 2.426 1.00 97.69 176 SER A O 1
ATOM 1412 N N . SER A 1 177 ? -2.398 18.259 3.141 1.00 98.44 177 SER A N 1
ATOM 1413 C CA . SER A 1 177 ? -1.725 17.302 2.258 1.00 98.44 177 SER A CA 1
ATOM 1414 C C . SER A 1 177 ? -2.158 17.464 0.799 1.00 98.44 177 SER A C 1
ATOM 1416 O O . SER A 1 177 ? -3.353 17.554 0.495 1.00 98.44 177 SER A O 1
ATOM 1418 N N . ASN A 1 178 ? -1.192 17.413 -0.122 1.00 98.31 178 ASN A N 1
ATOM 1419 C CA . ASN A 1 178 ? -1.469 17.376 -1.557 1.00 98.31 178 ASN A CA 1
ATOM 1420 C C . ASN A 1 178 ? -2.190 16.078 -1.944 1.00 98.31 178 ASN A C 1
ATOM 1422 O O . ASN A 1 178 ? -3.044 16.092 -2.827 1.00 98.31 178 ASN A O 1
ATOM 1426 N N . PHE A 1 179 ? -1.896 14.966 -1.262 1.00 98.31 179 PHE A N 1
ATOM 1427 C CA . PHE A 1 179 ? -2.549 13.682 -1.528 1.00 98.31 179 PHE A CA 1
ATOM 1428 C C . PHE A 1 179 ? -4.011 13.678 -1.099 1.00 98.31 179 PHE A C 1
ATOM 1430 O O . PHE A 1 179 ? -4.852 13.169 -1.831 1.00 98.31 179 PHE A O 1
ATOM 1437 N N . TYR A 1 180 ? -4.335 14.303 0.036 1.00 98.44 180 TYR A N 1
ATOM 1438 C CA . TYR A 1 180 ? -5.729 14.489 0.439 1.00 98.44 180 TYR A CA 1
ATOM 1439 C C . TYR A 1 180 ? -6.503 15.314 -0.601 1.00 98.44 180 TYR A C 1
ATOM 1441 O O . TYR A 1 180 ? -7.585 14.912 -1.035 1.00 98.44 180 TYR A O 1
ATOM 1449 N N . ALA A 1 181 ? -5.924 16.432 -1.056 1.00 97.69 181 ALA A N 1
ATOM 1450 C CA . ALA A 1 181 ? -6.524 17.270 -2.092 1.00 97.69 181 ALA A CA 1
ATOM 1451 C C . ALA A 1 181 ? -6.715 16.514 -3.421 1.00 97.69 181 ALA A C 1
ATOM 1453 O O . ALA A 1 181 ? -7.786 16.599 -4.028 1.00 97.69 181 ALA A O 1
ATOM 1454 N N . TYR A 1 182 ? -5.712 15.737 -3.846 1.00 97.69 182 TYR A N 1
ATOM 1455 C CA . TYR A 1 182 ? -5.797 14.877 -5.026 1.00 97.69 182 TYR A CA 1
ATOM 1456 C C . TYR A 1 182 ? -6.929 13.853 -4.894 1.00 97.69 182 TYR A C 1
ATOM 1458 O O . TYR A 1 182 ? -7.793 13.781 -5.768 1.00 97.69 182 TYR A O 1
ATOM 1466 N N . SER A 1 183 ? -6.967 13.105 -3.787 1.00 97.56 183 SER A N 1
ATOM 1467 C CA . SER A 1 183 ? -7.973 12.068 -3.551 1.00 97.56 183 SER A CA 1
ATOM 1468 C C . SER A 1 183 ? -9.386 12.639 -3.6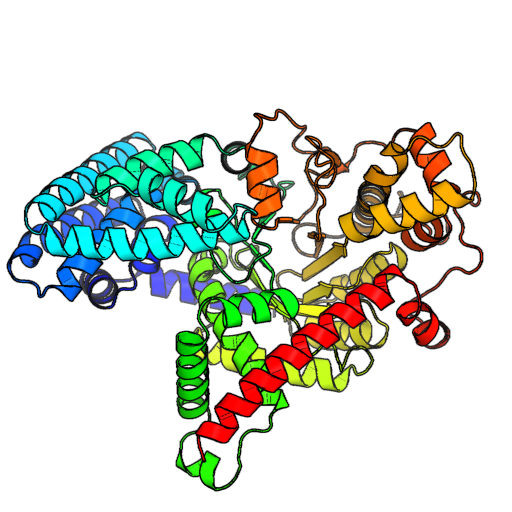26 1.00 97.56 183 SER A C 1
ATOM 1470 O O . SER A 1 183 ? -10.224 12.089 -4.339 1.00 97.56 183 SER A O 1
ATOM 1472 N N . LEU A 1 184 ? -9.653 13.780 -2.977 1.00 96.19 184 LEU A N 1
ATOM 1473 C CA . LEU A 1 184 ? -10.960 14.445 -3.052 1.00 96.19 184 LEU A CA 1
ATOM 1474 C C . LEU A 1 184 ? -11.355 14.819 -4.484 1.00 96.19 184 LEU A C 1
ATOM 1476 O O . LEU A 1 184 ? -12.496 14.601 -4.890 1.00 96.19 184 LEU A O 1
ATOM 1480 N N . ALA A 1 185 ? -10.421 15.385 -5.248 1.00 96.06 185 ALA A N 1
ATOM 1481 C CA . ALA A 1 185 ? -10.694 15.858 -6.599 1.00 96.06 185 ALA A CA 1
ATOM 1482 C C . ALA A 1 185 ? -10.882 14.710 -7.606 1.00 96.06 185 ALA A C 1
ATOM 1484 O O . ALA A 1 185 ? -11.677 14.834 -8.542 1.00 96.06 185 ALA A O 1
ATOM 1485 N N . GLN A 1 186 ? -10.152 13.604 -7.428 1.00 95.88 186 GLN A N 1
ATOM 1486 C CA . GLN A 1 186 ? -10.035 12.551 -8.438 1.00 95.88 186 GLN A CA 1
ATOM 1487 C C . GLN A 1 186 ? -10.811 11.275 -8.120 1.00 95.88 186 GLN A C 1
ATOM 1489 O O . GLN A 1 186 ? -10.971 10.453 -9.017 1.00 95.88 186 GLN A O 1
ATOM 1494 N N . PHE A 1 187 ? -11.338 11.091 -6.903 1.00 93.19 187 PHE A N 1
ATOM 1495 C CA . PHE A 1 187 ? -11.982 9.831 -6.519 1.00 93.19 187 PHE A CA 1
ATOM 1496 C C . PHE A 1 187 ? -13.031 9.370 -7.539 1.00 93.19 187 PHE A C 1
ATOM 1498 O O . PHE A 1 187 ? -12.932 8.283 -8.079 1.00 93.19 187 PHE A O 1
ATOM 1505 N N . ASN A 1 188 ? -13.989 10.191 -7.948 1.00 90.50 188 ASN A N 1
ATOM 1506 C CA . ASN A 1 188 ? -15.027 9.708 -8.873 1.00 90.50 188 ASN A CA 1
ATOM 1507 C C . ASN A 1 188 ? -14.590 9.621 -10.354 1.00 90.50 188 ASN A C 1
ATOM 1509 O O . ASN A 1 188 ? -15.437 9.451 -11.231 1.00 90.50 188 ASN A O 1
ATOM 1513 N N . LYS A 1 189 ? -13.293 9.758 -10.666 1.00 92.88 189 LYS A N 1
ATOM 1514 C CA . LYS A 1 189 ? -12.759 9.685 -12.034 1.00 92.88 189 LYS A CA 1
ATOM 1515 C C . LYS A 1 189 ? -12.273 8.261 -12.359 1.00 92.88 189 LYS A C 1
ATOM 1517 O O . LYS A 1 189 ? -11.484 7.714 -11.591 1.00 92.88 189 LYS A O 1
ATOM 1522 N N . PRO A 1 190 ? -12.679 7.665 -13.499 1.00 86.00 190 PRO A N 1
ATOM 1523 C CA . PRO A 1 190 ? -12.219 6.330 -13.905 1.00 86.00 190 PRO A CA 1
ATOM 1524 C C . PRO A 1 190 ? -10.701 6.221 -14.101 1.00 86.00 190 PRO A C 1
ATOM 1526 O O . PRO A 1 190 ? -10.123 5.177 -13.829 1.00 86.00 190 PRO A O 1
ATOM 1529 N N . GLU A 1 191 ? -10.063 7.302 -14.550 1.00 84.50 191 GLU A N 1
ATOM 1530 C CA . GLU A 1 191 ? -8.629 7.366 -14.869 1.00 84.50 191 GLU A CA 1
ATOM 1531 C C . GLU A 1 191 ? -7.762 7.816 -13.677 1.00 84.50 191 GLU A C 1
ATOM 1533 O O . GLU A 1 191 ? -6.604 8.193 -13.850 1.00 84.50 191 GLU A O 1
ATOM 1538 N N . ARG A 1 192 ? -8.320 7.816 -12.457 1.00 94.81 192 ARG A N 1
ATOM 1539 C CA . ARG A 1 192 ? -7.593 8.241 -11.255 1.00 94.81 192 ARG A CA 1
ATOM 1540 C C . ARG A 1 192 ? -6.394 7.336 -10.982 1.00 94.81 192 ARG A C 1
ATOM 1542 O O . ARG A 1 192 ? -6.461 6.118 -11.144 1.00 94.81 192 ARG A O 1
ATOM 1549 N N . THR A 1 193 ? -5.344 7.924 -10.431 1.00 97.62 193 THR A N 1
ATOM 1550 C CA . THR A 1 193 ? -4.248 7.170 -9.835 1.00 97.62 193 THR A CA 1
ATOM 1551 C C . THR A 1 193 ? -4.637 6.699 -8.445 1.00 97.62 193 THR A C 1
ATOM 1553 O O . THR A 1 193 ? -4.977 7.501 -7.576 1.00 97.62 193 THR A O 1
ATOM 1556 N N . ILE A 1 194 ? -4.549 5.391 -8.211 1.00 98.06 194 ILE A N 1
ATOM 1557 C CA . ILE A 1 194 ? -4.669 4.832 -6.864 1.00 98.06 194 ILE A CA 1
ATOM 1558 C C . ILE A 1 194 ? -3.401 5.167 -6.071 1.00 98.06 194 ILE A C 1
ATOM 1560 O O . ILE A 1 194 ? -2.283 5.003 -6.564 1.00 98.06 194 ILE A O 1
ATOM 1564 N N . LEU A 1 195 ? -3.569 5.606 -4.824 1.00 98.62 195 LEU A N 1
ATOM 1565 C CA . LEU A 1 195 ? -2.456 5.878 -3.917 1.00 98.62 195 LEU A CA 1
ATOM 1566 C C . LEU A 1 195 ? -2.166 4.652 -3.041 1.00 98.62 195 LEU A C 1
ATOM 1568 O O . LEU A 1 195 ? -3.061 4.115 -2.380 1.00 98.62 195 LEU A O 1
ATOM 1572 N N . GLY A 1 196 ? -0.907 4.212 -3.040 1.00 98.50 196 GLY A N 1
ATOM 1573 C CA . GLY A 1 196 ? -0.411 3.081 -2.256 1.00 98.50 196 GLY A CA 1
ATOM 1574 C C . GLY A 1 196 ? 0.585 3.488 -1.171 1.00 98.50 196 GLY A C 1
ATOM 1575 O O . GLY A 1 196 ? 1.414 4.369 -1.380 1.00 98.50 196 GLY A O 1
ATOM 1576 N N . ASN A 1 197 ? 0.491 2.877 0.010 1.00 98.62 197 ASN A N 1
ATOM 1577 C CA . ASN A 1 197 ? 1.443 3.068 1.104 1.00 98.62 197 ASN A CA 1
ATOM 1578 C C . ASN A 1 197 ? 2.631 2.120 0.890 1.00 98.62 197 ASN A C 1
ATOM 1580 O O . ASN A 1 197 ? 2.470 0.906 1.035 1.00 98.62 197 ASN A O 1
ATOM 1584 N N . ASP A 1 198 ? 3.812 2.647 0.551 1.00 98.12 198 ASP A N 1
ATOM 1585 C CA . ASP A 1 198 ? 5.026 1.833 0.365 1.00 98.12 198 ASP A CA 1
ATOM 1586 C C . ASP A 1 198 ? 5.760 1.626 1.686 1.00 98.12 198 ASP A C 1
ATOM 1588 O O . ASP A 1 198 ? 6.893 2.058 1.883 1.00 98.12 198 ASP A O 1
ATOM 1592 N N . TYR A 1 199 ? 5.053 1.020 2.634 1.00 97.44 199 TYR A N 1
ATOM 1593 C CA . TYR A 1 199 ? 5.558 0.700 3.959 1.00 97.44 199 TYR A CA 1
ATOM 1594 C C . TYR A 1 199 ? 4.709 -0.407 4.582 1.00 97.44 199 TYR A C 1
ATOM 1596 O O . TYR A 1 199 ? 3.537 -0.543 4.244 1.00 97.44 199 TYR A O 1
ATOM 1604 N N . GLY A 1 200 ? 5.265 -1.194 5.506 1.00 95.62 200 GLY A N 1
ATOM 1605 C CA . GLY A 1 200 ? 4.519 -2.258 6.196 1.00 95.62 200 GLY A CA 1
ATOM 1606 C C . GLY A 1 200 ? 3.669 -1.782 7.389 1.00 95.62 200 GLY A C 1
ATOM 1607 O O . GLY A 1 200 ? 2.935 -2.575 7.960 1.00 95.62 200 GLY A O 1
ATOM 1608 N N . GLU A 1 201 ? 3.730 -0.493 7.731 1.00 95.69 201 GLU A N 1
ATOM 1609 C CA . GLU A 1 201 ? 3.012 0.148 8.846 1.00 95.69 201 GLU A CA 1
ATOM 1610 C C . GLU A 1 201 ? 2.425 1.514 8.434 1.00 95.69 201 GLU A C 1
ATOM 1612 O O . GLU A 1 201 ? 2.626 1.985 7.309 1.00 95.69 201 GLU A O 1
ATOM 1617 N N . PHE A 1 202 ? 1.694 2.157 9.353 1.00 96.62 202 PHE A N 1
ATOM 1618 C CA . PHE A 1 202 ? 1.092 3.499 9.198 1.00 96.62 202 PHE A CA 1
ATOM 1619 C C . PHE A 1 202 ? 0.045 3.621 8.077 1.00 96.62 202 PHE A C 1
ATOM 1621 O O . PHE A 1 202 ? -0.265 4.721 7.605 1.00 96.62 202 PHE A O 1
ATOM 1628 N N . LEU A 1 203 ? -0.534 2.493 7.657 1.00 97.81 203 LEU A N 1
ATOM 1629 C CA . LEU A 1 203 ? -1.565 2.463 6.624 1.00 97.81 203 LEU A CA 1
ATOM 1630 C C . LEU A 1 203 ? -2.808 3.268 7.030 1.00 97.81 203 LEU A C 1
ATOM 1632 O O . LEU A 1 203 ? -3.324 4.004 6.196 1.00 97.81 203 LEU A O 1
ATOM 1636 N N . GLN A 1 204 ? -3.237 3.215 8.298 1.00 97.25 204 GLN A N 1
ATOM 1637 C CA . GLN A 1 204 ? -4.404 3.970 8.779 1.00 97.25 204 GLN A CA 1
ATOM 1638 C C . GLN A 1 204 ? -4.288 5.471 8.485 1.00 97.25 204 GLN A C 1
ATOM 1640 O O . GLN A 1 204 ? -5.229 6.078 7.975 1.00 97.25 204 GLN A O 1
ATOM 1645 N N . TYR A 1 205 ? -3.125 6.064 8.773 1.00 98.00 205 TYR A N 1
ATOM 1646 C CA . TYR A 1 205 ? -2.880 7.475 8.484 1.00 98.00 205 TYR A CA 1
ATOM 1647 C C . TYR A 1 205 ? -3.010 7.764 6.986 1.00 98.00 205 TYR A C 1
ATOM 1649 O O . TYR A 1 205 ? -3.649 8.734 6.588 1.00 98.00 205 TYR A O 1
ATOM 1657 N N . SER A 1 206 ? -2.449 6.894 6.146 1.00 98.38 206 SER A N 1
ATOM 1658 C CA . SER A 1 206 ? -2.516 7.049 4.691 1.00 98.38 206 SER A CA 1
ATOM 1659 C C . SER A 1 206 ? -3.946 6.867 4.160 1.00 98.38 206 SER A C 1
ATOM 1661 O O . SER A 1 206 ? -4.356 7.579 3.246 1.00 98.38 206 SER A O 1
ATOM 1663 N N . MET A 1 207 ? -4.750 5.982 4.757 1.00 98.44 207 MET A N 1
ATOM 1664 C CA . MET A 1 207 ? -6.168 5.818 4.410 1.00 98.44 207 MET A CA 1
ATOM 1665 C C . MET A 1 207 ? -6.979 7.092 4.667 1.00 98.44 207 MET A C 1
ATOM 1667 O O . MET A 1 207 ? -7.835 7.440 3.856 1.00 98.44 207 MET A O 1
ATOM 1671 N N . TRP A 1 208 ? -6.667 7.853 5.723 1.00 98.56 208 TRP A N 1
ATOM 1672 C CA . TRP A 1 208 ? -7.276 9.171 5.951 1.00 98.56 208 TRP A CA 1
ATOM 1673 C C . TRP A 1 208 ? -6.935 10.202 4.861 1.00 98.56 208 TRP A C 1
ATOM 1675 O O . TRP A 1 208 ? -7.695 11.153 4.672 1.00 98.56 208 TRP A O 1
ATOM 1685 N N . LEU A 1 209 ? -5.843 10.004 4.114 1.00 98.69 209 LEU A N 1
ATOM 1686 C CA . LEU A 1 209 ? -5.485 10.798 2.929 1.00 98.69 209 LEU A CA 1
ATOM 1687 C C . LEU A 1 209 ? -6.111 10.259 1.627 1.00 98.69 209 LEU A C 1
ATOM 1689 O O . LEU A 1 209 ? -6.039 10.927 0.598 1.00 98.69 209 LEU A O 1
ATOM 1693 N N . GLY A 1 210 ? -6.710 9.064 1.657 1.00 98.12 210 GLY A N 1
ATOM 1694 C CA . GLY A 1 210 ? -7.339 8.400 0.509 1.00 98.12 210 GLY A CA 1
ATOM 1695 C C . GLY A 1 210 ? -6.541 7.267 -0.132 1.00 98.12 210 GLY A C 1
ATOM 1696 O O . GLY A 1 210 ? -6.844 6.860 -1.250 1.00 98.12 210 GLY A O 1
ATOM 1697 N N . TYR A 1 211 ? -5.539 6.730 0.565 1.00 98.50 211 TYR A N 1
ATOM 1698 C CA . TYR A 1 211 ? -4.786 5.571 0.092 1.00 98.50 211 TYR A CA 1
ATOM 1699 C C . TYR A 1 211 ? -5.603 4.286 0.254 1.00 98.50 211 TYR A C 1
ATOM 1701 O O . TYR A 1 211 ? -6.183 4.047 1.312 1.00 98.50 211 TYR A O 1
ATOM 1709 N N . SER A 1 212 ? -5.595 3.434 -0.772 1.00 97.94 212 SER A N 1
ATOM 1710 C CA . SER A 1 212 ? -6.376 2.185 -0.816 1.00 97.94 212 SER A CA 1
ATOM 1711 C C . SER A 1 212 ? -5.557 0.957 -1.217 1.00 97.94 212 SER A C 1
ATOM 1713 O O . SER A 1 212 ? -6.095 -0.079 -1.619 1.00 97.94 212 SER A O 1
ATOM 1715 N N . PHE A 1 213 ? -4.234 1.064 -1.107 1.00 98.75 213 PHE A N 1
ATOM 1716 C CA . PHE A 1 213 ? -3.297 -0.001 -1.428 1.00 98.75 213 PHE A CA 1
ATOM 1717 C C . PHE A 1 213 ? -2.088 0.042 -0.495 1.00 98.75 213 PHE A C 1
ATOM 1719 O O . PHE A 1 213 ? -1.722 1.105 0.009 1.00 98.75 213 PHE A O 1
ATOM 1726 N N . GLN A 1 214 ? -1.426 -1.095 -0.297 1.00 98.69 214 GLN A N 1
ATOM 1727 C CA . GLN A 1 214 ? -0.174 -1.150 0.454 1.00 98.69 214 GLN A CA 1
ATOM 1728 C C . GLN A 1 214 ? 0.825 -2.094 -0.197 1.00 98.69 214 GLN A C 1
ATOM 1730 O O . GLN A 1 214 ? 0.485 -3.204 -0.614 1.00 98.69 214 GLN A O 1
ATOM 1735 N N . THR A 1 215 ? 2.084 -1.676 -0.252 1.00 98.12 215 THR A N 1
ATOM 1736 C CA . THR A 1 215 ? 3.180 -2.535 -0.683 1.00 98.12 215 THR A CA 1
ATOM 1737 C C . THR A 1 215 ? 4.078 -2.928 0.474 1.00 98.12 215 THR A C 1
ATOM 1739 O O . THR A 1 215 ? 4.541 -2.093 1.239 1.00 98.12 215 THR A O 1
ATOM 1742 N N . THR A 1 216 ? 4.394 -4.220 0.538 1.00 97.38 216 THR A N 1
ATOM 1743 C CA . THR A 1 216 ? 5.542 -4.738 1.285 1.00 97.38 216 THR A CA 1
ATOM 1744 C C . THR A 1 216 ? 6.568 -5.330 0.312 1.00 97.38 216 THR A C 1
ATOM 1746 O O . THR A 1 216 ? 6.299 -5.497 -0.888 1.00 97.38 216 THR A O 1
ATOM 1749 N N . ASN A 1 217 ? 7.774 -5.563 0.815 1.00 97.56 217 ASN A N 1
ATOM 1750 C CA . ASN A 1 217 ? 8.891 -6.284 0.203 1.00 97.56 217 ASN A CA 1
ATOM 1751 C C . ASN A 1 217 ? 9.857 -6.679 1.348 1.00 97.56 217 ASN A C 1
ATOM 1753 O O . ASN A 1 217 ? 9.659 -6.198 2.467 1.00 97.56 217 ASN A O 1
ATOM 1757 N N . PRO A 1 218 ? 10.882 -7.521 1.127 1.00 98.12 218 PRO A N 1
ATOM 1758 C CA . PRO A 1 218 ? 11.726 -8.004 2.220 1.00 98.12 218 PRO A CA 1
ATOM 1759 C C . PRO A 1 218 ? 12.375 -6.894 3.072 1.00 98.12 218 PRO A C 1
ATOM 1761 O O . PRO A 1 218 ? 12.238 -6.968 4.293 1.00 98.12 218 PRO A O 1
ATOM 1764 N N . PRO A 1 219 ? 12.958 -5.816 2.497 1.00 97.81 219 PRO A N 1
ATOM 1765 C CA . PRO A 1 219 ? 13.398 -4.663 3.288 1.00 97.81 219 PRO A CA 1
ATOM 1766 C C . PRO A 1 219 ? 12.307 -4.054 4.177 1.00 97.81 219 PRO A C 1
ATOM 1768 O O . PRO A 1 219 ? 12.546 -3.784 5.349 1.00 97.81 219 PRO A O 1
ATOM 1771 N N . LEU A 1 220 ? 11.095 -3.862 3.646 1.00 97.94 220 LEU A N 1
ATOM 1772 C CA . LEU A 1 220 ? 9.988 -3.272 4.405 1.00 97.94 220 LEU A CA 1
ATOM 1773 C C . LEU A 1 220 ? 9.501 -4.185 5.534 1.00 97.94 220 LEU A C 1
ATOM 1775 O O . LEU A 1 220 ? 9.211 -3.699 6.623 1.00 97.94 220 LEU A O 1
ATOM 1779 N N . ILE A 1 221 ? 9.425 -5.496 5.295 1.00 98.38 221 ILE A N 1
ATOM 1780 C CA . ILE A 1 221 ? 9.056 -6.469 6.334 1.00 98.38 221 ILE A CA 1
ATOM 1781 C C . ILE A 1 221 ? 10.097 -6.455 7.448 1.00 98.38 221 ILE A C 1
ATOM 1783 O O . ILE A 1 221 ? 9.735 -6.396 8.621 1.00 98.38 221 ILE A O 1
ATOM 1787 N N . LYS A 1 222 ? 11.383 -6.429 7.089 1.00 97.69 222 LYS A N 1
ATOM 1788 C CA . LYS A 1 222 ? 12.464 -6.350 8.067 1.00 97.69 222 LYS A CA 1
ATOM 1789 C C . LYS A 1 222 ? 12.395 -5.068 8.902 1.00 97.69 222 LYS A C 1
ATOM 1791 O O . LYS A 1 222 ? 12.481 -5.150 10.122 1.00 97.69 222 LYS A O 1
ATOM 1796 N N . MET A 1 223 ? 12.147 -3.913 8.278 1.00 96.56 223 MET A N 1
ATOM 1797 C CA . MET A 1 223 ? 11.957 -2.646 8.999 1.00 96.56 223 MET A CA 1
ATOM 1798 C C . MET A 1 223 ? 10.795 -2.704 10.000 1.00 96.56 223 MET A C 1
ATOM 1800 O O . MET A 1 223 ? 10.911 -2.176 11.103 1.00 96.56 223 MET A O 1
ATOM 1804 N N . VAL A 1 224 ? 9.682 -3.350 9.641 1.00 96.88 224 VAL A N 1
ATOM 1805 C CA . VAL A 1 224 ? 8.540 -3.526 10.553 1.00 96.88 224 VAL A CA 1
ATOM 1806 C C . VAL A 1 224 ? 8.894 -4.436 11.729 1.00 96.88 224 VAL A C 1
ATOM 1808 O O . VAL A 1 224 ? 8.548 -4.121 12.867 1.00 96.88 224 VAL A O 1
ATOM 1811 N N . TRP A 1 225 ? 9.633 -5.518 11.477 1.00 97.44 225 TRP A N 1
ATOM 1812 C CA . TRP A 1 225 ? 10.146 -6.399 12.528 1.00 97.44 225 TRP A CA 1
ATOM 1813 C C . TRP A 1 225 ? 11.124 -5.687 13.474 1.00 97.44 225 TRP A C 1
ATOM 1815 O O . TRP A 1 225 ? 11.044 -5.873 14.687 1.00 97.44 225 TRP A O 1
ATOM 1825 N N . ASP A 1 226 ? 12.005 -4.832 12.954 1.00 95.75 226 ASP A N 1
ATOM 1826 C CA . ASP A 1 226 ? 12.920 -4.018 13.771 1.00 95.75 226 ASP A CA 1
ATOM 1827 C C . ASP A 1 226 ? 12.185 -2.996 14.639 1.00 95.75 226 ASP A C 1
ATOM 1829 O O . ASP A 1 226 ? 12.589 -2.715 15.766 1.00 95.75 226 ASP A O 1
ATOM 1833 N N . MET A 1 227 ? 11.089 -2.443 14.122 1.00 94.06 227 MET A N 1
ATOM 1834 C CA . MET A 1 227 ? 10.307 -1.417 14.804 1.00 94.06 227 MET A CA 1
ATOM 1835 C C . MET A 1 227 ? 9.611 -1.922 16.077 1.00 94.06 227 MET A C 1
ATOM 1837 O O . MET A 1 227 ? 9.329 -1.121 16.977 1.00 94.06 227 MET A O 1
ATOM 1841 N N . ASP A 1 228 ? 9.291 -3.216 16.142 1.00 94.38 228 ASP A N 1
ATOM 1842 C CA . ASP A 1 228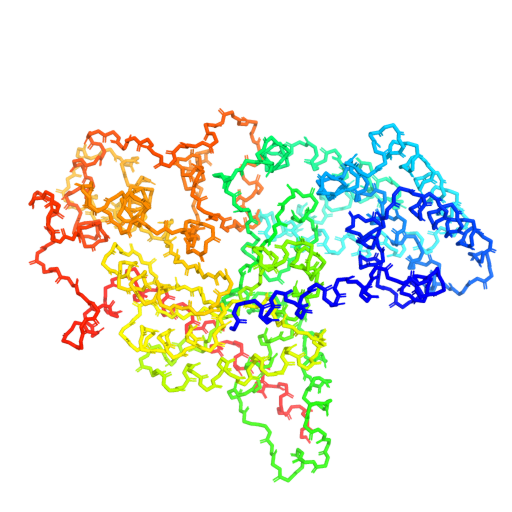 ? 8.694 -3.846 17.323 1.00 94.38 228 ASP A CA 1
ATOM 1843 C C . ASP A 1 228 ? 8.994 -5.349 17.392 1.00 94.38 228 ASP A C 1
ATOM 1845 O O . ASP A 1 228 ? 8.133 -6.213 17.206 1.00 94.38 228 ASP A O 1
ATOM 1849 N N . THR A 1 229 ? 10.264 -5.679 17.622 1.00 95.44 229 THR A N 1
ATOM 1850 C CA . THR A 1 229 ? 10.729 -7.068 17.548 1.00 95.44 229 THR A CA 1
ATOM 1851 C C . THR A 1 229 ? 9.962 -7.972 18.503 1.00 95.44 229 THR A C 1
ATOM 1853 O O . THR A 1 229 ? 9.541 -9.054 18.109 1.00 95.44 229 THR A O 1
ATOM 1856 N N . GLN A 1 230 ? 9.734 -7.543 19.744 1.00 95.19 230 GLN A N 1
ATOM 1857 C CA . GLN A 1 230 ? 9.052 -8.378 20.729 1.00 95.19 230 GLN A CA 1
ATOM 1858 C C . GLN A 1 230 ? 7.610 -8.690 20.318 1.00 95.19 230 GLN A C 1
ATOM 1860 O O . GLN A 1 230 ? 7.213 -9.855 20.379 1.00 95.19 230 GLN A O 1
ATOM 1865 N N . PHE A 1 231 ? 6.857 -7.693 19.845 1.00 95.44 231 PHE A N 1
ATOM 1866 C CA . PHE A 1 231 ? 5.490 -7.898 19.371 1.00 95.44 231 PHE A CA 1
ATOM 1867 C C . PHE A 1 231 ? 5.425 -8.919 18.227 1.00 95.44 231 PHE A C 1
ATOM 1869 O O . PHE A 1 231 ? 4.615 -9.852 18.263 1.00 95.44 231 PHE A O 1
ATOM 1876 N N . TRP A 1 232 ? 6.305 -8.791 17.229 1.00 96.88 232 TRP A N 1
ATOM 1877 C CA . TRP A 1 232 ? 6.300 -9.687 16.071 1.00 96.88 232 TRP A CA 1
ATOM 1878 C C . TRP A 1 232 ? 6.795 -11.096 16.396 1.00 96.88 232 TRP A C 1
ATOM 1880 O O . TRP A 1 232 ? 6.264 -12.064 15.847 1.00 96.88 232 TRP A O 1
ATOM 1890 N N . ARG A 1 233 ? 7.740 -11.241 17.337 1.00 96.94 233 ARG A N 1
ATOM 1891 C CA . ARG A 1 233 ? 8.142 -12.555 17.867 1.00 96.94 233 ARG A CA 1
ATOM 1892 C C . ARG A 1 233 ? 6.952 -13.280 18.498 1.00 96.94 233 ARG A C 1
ATOM 1894 O O . ARG A 1 233 ? 6.693 -14.426 18.134 1.00 96.94 233 ARG A O 1
ATOM 1901 N N . SER A 1 234 ? 6.218 -12.613 19.393 1.00 96.00 234 SER A N 1
ATOM 1902 C CA . SER A 1 234 ? 5.024 -13.189 20.030 1.00 96.00 234 SER A CA 1
ATOM 1903 C C . SER A 1 234 ? 3.956 -13.541 18.996 1.00 96.00 234 SER A C 1
ATOM 1905 O O . SER A 1 234 ? 3.490 -14.676 18.955 1.00 96.00 234 SER A O 1
ATOM 1907 N N . SER A 1 235 ? 3.666 -12.614 18.078 1.00 96.62 235 SER A N 1
ATOM 1908 C CA . SER A 1 235 ? 2.674 -12.808 17.013 1.00 96.62 235 SER A CA 1
ATOM 1909 C C . SER A 1 235 ? 3.001 -14.002 16.106 1.00 96.62 235 SER A C 1
ATOM 1911 O O . SER A 1 235 ? 2.108 -14.756 15.707 1.00 96.62 235 SER A O 1
ATOM 1913 N N . LEU A 1 236 ? 4.283 -14.206 15.778 1.00 96.75 236 LEU A N 1
ATOM 1914 C CA . LEU A 1 236 ? 4.726 -15.353 14.987 1.00 96.75 236 LEU A CA 1
ATOM 1915 C C . LEU A 1 236 ? 4.524 -16.670 15.745 1.00 96.75 236 LEU A C 1
ATOM 1917 O O . LEU A 1 236 ? 4.000 -17.622 15.167 1.00 96.75 236 LEU A O 1
ATOM 1921 N N . LEU A 1 237 ? 4.916 -16.731 17.020 1.00 94.62 237 LEU A N 1
ATOM 1922 C CA . LEU A 1 237 ? 4.755 -17.931 17.848 1.00 94.62 237 LEU A CA 1
ATOM 1923 C C . LEU A 1 237 ? 3.280 -18.298 18.033 1.00 94.62 237 LEU A C 1
ATOM 1925 O O . LEU A 1 237 ? 2.918 -19.457 17.834 1.00 94.62 237 LEU A O 1
ATOM 1929 N N . GLU A 1 238 ? 2.430 -17.317 18.334 1.00 94.44 238 GLU A N 1
ATOM 1930 C CA . GLU A 1 238 ? 0.979 -17.500 18.445 1.00 94.44 238 GLU A CA 1
ATOM 1931 C C . GLU A 1 238 ? 0.371 -18.007 17.134 1.00 94.44 238 GLU A C 1
ATOM 1933 O O . GLU A 1 238 ? -0.453 -18.921 17.137 1.00 94.44 238 GLU A O 1
ATOM 1938 N N . THR A 1 239 ? 0.816 -17.469 15.995 1.00 95.06 239 THR A N 1
ATOM 1939 C CA . THR A 1 239 ? 0.341 -17.908 14.675 1.00 95.06 239 THR A CA 1
ATOM 1940 C C . THR A 1 239 ? 0.783 -19.336 14.362 1.00 95.06 239 THR A C 1
ATOM 1942 O O . THR A 1 239 ? -0.023 -20.138 13.893 1.00 95.06 239 THR A O 1
ATOM 1945 N N . ILE A 1 240 ? 2.041 -19.688 14.642 1.00 93.31 240 ILE A N 1
ATOM 1946 C CA . ILE A 1 240 ? 2.543 -21.058 14.467 1.00 93.31 240 ILE A CA 1
ATOM 1947 C C . ILE A 1 240 ? 1.737 -22.033 15.335 1.00 93.31 240 ILE A C 1
ATOM 1949 O O . ILE A 1 240 ? 1.318 -23.089 14.860 1.00 93.31 240 ILE A O 1
ATOM 1953 N N . GLU A 1 241 ? 1.495 -21.673 16.593 1.00 91.44 241 GLU A N 1
ATOM 1954 C CA . GLU A 1 241 ? 0.732 -22.500 17.521 1.00 91.44 241 GLU A CA 1
ATOM 1955 C C . GLU A 1 241 ? -0.718 -22.686 17.053 1.00 91.44 241 GLU A C 1
ATOM 1957 O O . GLU A 1 241 ? -1.206 -23.814 17.002 1.00 91.44 241 GLU A O 1
ATOM 1962 N N . ALA A 1 242 ? -1.382 -21.611 16.623 1.00 90.94 242 ALA A N 1
ATOM 1963 C CA . ALA A 1 242 ? -2.763 -21.656 16.149 1.00 90.94 242 ALA A CA 1
ATOM 1964 C C . ALA A 1 242 ? -2.946 -22.476 14.858 1.00 90.94 242 ALA A C 1
ATOM 1966 O O . ALA A 1 242 ? -3.980 -23.123 14.681 1.00 90.94 242 ALA A O 1
ATOM 1967 N N . GLU A 1 243 ? -1.974 -22.446 13.942 1.00 88.88 243 GLU A N 1
ATOM 1968 C CA . GLU A 1 243 ? -2.104 -23.115 12.640 1.00 88.88 243 GLU A CA 1
ATOM 1969 C C . GLU A 1 243 ? -1.627 -24.571 12.648 1.00 88.88 243 GLU A C 1
ATOM 1971 O O . GLU A 1 243 ? -2.183 -25.394 11.918 1.00 88.88 243 GLU A O 1
ATOM 1976 N N . PHE A 1 244 ? -0.626 -24.912 13.466 1.00 88.00 244 PHE A N 1
ATOM 1977 C CA . PHE A 1 244 ? -0.032 -26.253 13.465 1.00 88.00 244 PHE A CA 1
ATOM 1978 C C . PHE A 1 244 ? -0.296 -27.039 14.756 1.00 88.00 244 PHE A C 1
ATOM 1980 O O . PHE A 1 244 ? -0.340 -28.267 14.696 1.00 88.00 244 PHE A O 1
ATOM 1987 N N . GLY A 1 245 ? -0.546 -26.374 15.887 1.00 81.44 245 GLY A N 1
ATOM 1988 C CA . GLY A 1 245 ? -0.796 -26.988 17.195 1.00 81.44 245 GLY A CA 1
ATOM 1989 C C . GLY A 1 245 ? 0.452 -27.588 17.858 1.00 81.44 245 GLY A C 1
ATOM 1990 O O . GLY A 1 245 ? 1.259 -28.260 17.210 1.00 81.44 245 GLY A O 1
ATOM 1991 N N . SER A 1 246 ? 0.581 -27.410 19.178 1.00 74.25 246 SER A N 1
ATOM 1992 C CA . SER A 1 246 ? 1.736 -27.839 19.992 1.00 74.25 246 SER A CA 1
ATOM 1993 C C . SER A 1 246 ? 2.166 -29.280 19.711 1.00 74.25 246 SER A C 1
ATOM 1995 O O . SER A 1 246 ? 3.322 -29.536 19.388 1.00 74.25 246 SER A O 1
ATOM 1997 N N . LYS A 1 247 ? 1.215 -30.225 19.751 1.00 64.94 247 LYS A N 1
ATOM 1998 C CA . LYS A 1 247 ? 1.497 -31.664 19.611 1.00 64.94 247 LYS A CA 1
ATOM 1999 C C . LYS A 1 247 ? 2.065 -32.046 18.245 1.00 64.94 247 LYS A C 1
ATOM 2001 O O . LYS A 1 247 ? 2.917 -32.925 18.164 1.00 64.94 247 LYS A O 1
ATOM 2006 N N . ASN A 1 248 ? 1.609 -31.408 17.166 1.00 66.75 248 ASN A N 1
ATOM 2007 C CA . ASN A 1 248 ? 2.141 -31.703 15.834 1.00 66.75 248 ASN A CA 1
ATOM 2008 C C . ASN A 1 248 ? 3.543 -31.117 15.664 1.00 66.75 248 ASN A C 1
ATOM 2010 O O . ASN A 1 248 ? 4.368 -31.705 14.973 1.00 66.75 248 ASN A O 1
ATOM 2014 N N . LEU A 1 249 ? 3.822 -29.985 16.313 1.00 73.81 249 LEU A N 1
ATOM 2015 C CA . LEU A 1 249 ? 5.115 -29.317 16.233 1.00 73.81 249 LEU A CA 1
ATOM 2016 C C . LEU A 1 249 ? 6.222 -30.060 16.999 1.00 73.81 249 LEU A C 1
ATOM 2018 O O . LEU A 1 249 ? 7.375 -29.971 16.589 1.00 73.81 249 LEU A O 1
ATOM 2022 N N . GLU A 1 250 ? 5.880 -30.828 18.039 1.00 68.56 250 GLU A N 1
ATOM 2023 C CA . GLU A 1 250 ? 6.808 -31.759 18.710 1.00 68.56 250 GLU A CA 1
ATOM 2024 C C . GLU A 1 250 ? 7.265 -32.898 17.782 1.00 68.56 250 GLU A C 1
ATOM 2026 O O . GLU A 1 250 ? 8.412 -33.332 17.842 1.00 68.56 250 GLU A O 1
ATOM 2031 N N . HIS A 1 251 ? 6.377 -33.372 16.900 1.00 64.19 251 HIS A N 1
ATOM 2032 C CA . HIS A 1 251 ? 6.647 -34.503 16.004 1.00 64.19 251 HIS A CA 1
ATOM 2033 C C . HIS A 1 251 ? 7.177 -34.070 14.628 1.00 64.19 251 HIS A C 1
ATOM 2035 O O . HIS A 1 251 ? 7.895 -34.823 13.973 1.00 64.19 251 HIS A O 1
ATOM 2041 N N . SER A 1 252 ? 6.813 -32.869 14.172 1.00 72.62 252 SER A N 1
ATOM 2042 C CA . SER A 1 252 ? 7.205 -32.299 12.884 1.00 72.62 252 SER A CA 1
ATOM 2043 C C . SER A 1 252 ? 7.393 -30.782 13.024 1.00 72.62 252 SER A C 1
ATOM 2045 O O . SER A 1 252 ? 6.439 -30.026 12.803 1.00 72.62 252 SER A O 1
ATOM 2047 N N . PRO A 1 253 ? 8.605 -30.305 13.362 1.00 77.44 253 PRO A N 1
ATOM 2048 C CA . PRO A 1 253 ? 8.860 -28.878 13.497 1.00 77.44 253 PRO A CA 1
ATOM 2049 C C . PRO A 1 253 ? 8.618 -28.156 12.168 1.00 77.44 253 PRO A C 1
ATOM 2051 O O . PRO A 1 253 ? 8.885 -28.683 11.083 1.00 77.44 253 PRO A O 1
ATOM 2054 N N . ILE A 1 254 ? 8.105 -26.927 12.246 1.00 85.12 254 ILE A N 1
ATOM 2055 C CA . ILE A 1 254 ? 7.958 -26.076 11.066 1.00 85.12 254 ILE A CA 1
ATOM 2056 C C . ILE A 1 254 ? 9.340 -25.802 10.459 1.00 85.12 254 ILE A C 1
ATOM 2058 O O . ILE A 1 254 ? 10.287 -25.478 11.175 1.00 85.12 254 ILE A O 1
ATOM 2062 N N . ASN A 1 255 ? 9.469 -25.931 9.135 1.00 90.25 255 ASN A N 1
ATOM 2063 C CA . ASN A 1 255 ? 10.723 -25.568 8.484 1.00 90.25 255 ASN A CA 1
ATOM 2064 C C . ASN A 1 255 ? 10.910 -24.038 8.490 1.00 90.25 255 ASN A C 1
ATOM 2066 O O . ASN A 1 255 ? 9.946 -23.267 8.496 1.00 90.25 255 ASN A O 1
ATOM 2070 N N . LEU A 1 256 ? 12.168 -23.599 8.469 1.00 94.25 256 LEU A N 1
ATOM 2071 C CA . LEU A 1 256 ? 12.512 -22.181 8.574 1.00 94.25 256 LEU A CA 1
ATOM 2072 C C . LEU A 1 256 ? 11.908 -21.333 7.442 1.00 94.25 256 LEU A C 1
ATOM 2074 O O . LEU A 1 256 ? 11.485 -20.208 7.680 1.00 94.25 256 LEU A O 1
ATOM 2078 N N . GLU A 1 257 ? 11.827 -21.870 6.224 1.00 94.00 257 GLU A N 1
ATOM 2079 C CA . GLU A 1 257 ? 11.269 -21.152 5.071 1.00 94.00 257 GLU A CA 1
ATOM 2080 C C . GLU A 1 257 ? 9.776 -20.844 5.257 1.00 94.00 257 GLU A C 1
ATOM 2082 O O . GLU A 1 257 ? 9.369 -19.694 5.126 1.00 94.00 257 GLU A O 1
ATOM 2087 N N . LYS A 1 258 ? 8.972 -21.824 5.688 1.00 95.44 258 LYS A N 1
ATOM 2088 C CA . LYS A 1 258 ? 7.558 -21.608 6.026 1.00 95.44 258 LYS A CA 1
ATOM 2089 C C . LYS A 1 258 ? 7.399 -20.635 7.189 1.00 95.44 258 LYS A C 1
ATOM 2091 O O . LYS A 1 258 ? 6.486 -19.816 7.160 1.00 95.44 258 LYS A O 1
ATOM 2096 N N . ALA A 1 259 ? 8.275 -20.695 8.192 1.00 96.62 259 ALA A N 1
ATOM 2097 C CA . ALA A 1 259 ? 8.257 -19.728 9.286 1.00 96.62 259 ALA A CA 1
ATOM 2098 C C . ALA A 1 259 ? 8.570 -18.298 8.802 1.00 96.62 259 ALA A C 1
ATOM 2100 O O . ALA A 1 259 ? 7.941 -17.352 9.270 1.00 96.62 259 ALA A O 1
ATOM 2101 N N . CYS A 1 260 ? 9.463 -18.126 7.821 1.00 98.06 260 CYS A N 1
ATOM 2102 C CA . CYS A 1 260 ? 9.712 -16.827 7.182 1.00 98.06 260 CYS A CA 1
ATOM 2103 C C . CYS A 1 260 ? 8.494 -16.340 6.381 1.00 98.06 260 CYS A C 1
ATOM 2105 O O . CYS A 1 260 ? 8.142 -15.157 6.452 1.00 98.06 260 CYS A O 1
ATOM 2107 N N . SER A 1 261 ? 7.798 -17.243 5.679 1.00 98.44 261 SER A N 1
ATOM 2108 C CA . SER A 1 261 ? 6.538 -16.901 5.013 1.00 98.44 261 SER A CA 1
ATOM 2109 C C . SER A 1 261 ? 5.469 -16.459 6.018 1.00 98.44 261 SER A C 1
ATOM 2111 O O . SER A 1 261 ? 4.764 -15.483 5.774 1.00 98.44 261 SER A O 1
ATOM 2113 N N . LEU A 1 262 ? 5.383 -17.105 7.189 1.00 98.31 262 LEU A N 1
ATOM 2114 C CA . LEU A 1 262 ? 4.490 -16.682 8.277 1.00 98.31 262 LEU A CA 1
ATOM 2115 C C . LEU A 1 262 ? 4.884 -15.326 8.869 1.00 98.31 262 LEU A C 1
ATOM 2117 O O . LEU A 1 262 ? 4.017 -14.487 9.094 1.00 98.31 262 LEU A O 1
ATOM 2121 N N . ALA A 1 263 ? 6.180 -15.083 9.071 1.00 98.31 263 ALA A N 1
ATOM 2122 C CA . ALA A 1 263 ? 6.696 -13.808 9.567 1.00 98.31 263 ALA A CA 1
ATOM 2123 C C . ALA A 1 263 ? 6.337 -12.631 8.645 1.00 98.31 263 ALA A C 1
ATOM 2125 O O . ALA A 1 263 ? 6.069 -11.525 9.115 1.00 98.31 263 ALA A O 1
ATOM 2126 N N . THR A 1 264 ? 6.288 -12.880 7.334 1.00 98.62 264 THR A N 1
ATOM 2127 C CA . THR A 1 264 ? 5.787 -11.918 6.344 1.00 98.62 264 THR A CA 1
ATOM 2128 C C . THR A 1 264 ? 4.257 -11.846 6.359 1.00 98.62 264 THR A C 1
ATOM 2130 O O . THR A 1 264 ? 3.687 -10.753 6.326 1.00 98.62 264 THR A O 1
ATOM 2133 N N . LEU A 1 265 ? 3.580 -12.998 6.440 1.00 98.62 265 LEU A N 1
ATOM 2134 C CA . LEU A 1 265 ? 2.121 -13.099 6.431 1.00 98.62 265 LEU A CA 1
ATOM 2135 C C . LEU A 1 265 ? 1.486 -12.278 7.545 1.00 98.62 265 LEU A C 1
ATOM 2137 O O . LEU A 1 265 ? 0.539 -11.564 7.252 1.00 98.62 265 LEU A O 1
ATOM 2141 N N . ILE A 1 266 ? 1.982 -12.339 8.783 1.00 98.31 266 ILE A N 1
ATOM 2142 C CA . ILE A 1 266 ? 1.346 -11.647 9.920 1.00 98.31 266 ILE A CA 1
ATOM 2143 C C . ILE A 1 266 ? 1.333 -10.117 9.748 1.00 98.31 266 ILE A C 1
ATOM 2145 O O . ILE A 1 266 ? 0.355 -9.460 10.107 1.00 98.31 266 ILE A O 1
ATOM 2149 N N . VAL A 1 267 ? 2.365 -9.549 9.112 1.00 98.44 267 VAL A N 1
ATOM 2150 C CA . VAL A 1 267 ? 2.421 -8.116 8.766 1.00 98.44 267 VAL A CA 1
ATOM 2151 C C . VAL A 1 267 ? 1.417 -7.791 7.653 1.00 98.44 267 VAL A C 1
ATOM 2153 O O . VAL A 1 267 ? 0.662 -6.815 7.728 1.00 98.44 267 VAL A O 1
ATOM 2156 N N . VAL A 1 268 ? 1.373 -8.635 6.617 1.00 98.69 268 VAL A N 1
ATOM 2157 C CA . VAL A 1 268 ? 0.436 -8.492 5.494 1.00 98.69 268 VAL A CA 1
ATOM 2158 C C . VAL A 1 268 ? -1.012 -8.666 5.952 1.00 98.69 268 VAL A C 1
ATOM 2160 O O . VAL A 1 268 ? -1.876 -7.910 5.528 1.00 98.69 268 VAL A O 1
ATOM 2163 N N . GLU A 1 269 ? -1.292 -9.608 6.848 1.00 98.62 269 GLU A N 1
ATOM 2164 C CA . GLU A 1 269 ? -2.622 -9.884 7.384 1.00 98.62 269 GLU A CA 1
ATOM 2165 C C . GLU A 1 269 ? -3.174 -8.678 8.146 1.00 98.62 269 GLU A C 1
ATOM 2167 O O . GLU A 1 269 ? -4.308 -8.271 7.887 1.00 98.62 269 GLU A O 1
ATOM 2172 N N . LYS A 1 270 ? -2.366 -8.064 9.026 1.00 97.50 270 LYS A N 1
ATOM 2173 C CA . LYS A 1 270 ? -2.731 -6.826 9.737 1.00 97.50 270 LYS A CA 1
ATOM 2174 C C . LYS A 1 270 ? -3.190 -5.743 8.755 1.00 97.50 270 LYS A C 1
ATOM 2176 O O . LYS A 1 270 ? -4.228 -5.113 8.942 1.00 97.50 270 LYS A O 1
ATOM 2181 N N . SER A 1 271 ? -2.448 -5.586 7.664 1.00 98.19 271 SER A N 1
ATOM 2182 C CA . SER A 1 271 ? -2.743 -4.627 6.598 1.00 98.19 271 SER A CA 1
ATOM 2183 C C . SER A 1 271 ? -3.989 -5.009 5.783 1.00 98.19 271 SER A C 1
ATOM 2185 O O . SER A 1 271 ? -4.822 -4.157 5.468 1.00 98.19 271 SER A O 1
ATOM 2187 N N . CYS A 1 272 ? -4.159 -6.301 5.474 1.00 98.69 272 CYS A N 1
ATOM 2188 C CA . CYS A 1 272 ? -5.323 -6.827 4.758 1.00 98.69 272 CYS A CA 1
ATOM 2189 C C . CYS A 1 272 ? -6.611 -6.569 5.537 1.00 98.69 272 CYS A C 1
ATOM 2191 O O . CYS A 1 272 ? -7.610 -6.183 4.931 1.00 98.69 272 CYS A O 1
ATOM 2193 N N . ARG A 1 273 ? -6.584 -6.747 6.866 1.00 97.94 273 ARG A N 1
ATOM 2194 C CA . ARG A 1 273 ? -7.718 -6.452 7.754 1.00 97.94 273 ARG A CA 1
ATOM 2195 C C . ARG A 1 273 ? -8.105 -4.978 7.687 1.00 97.94 273 ARG A C 1
ATOM 2197 O O . ARG A 1 273 ? -9.288 -4.679 7.567 1.00 97.94 273 ARG A O 1
ATOM 2204 N N . LEU A 1 274 ? -7.124 -4.078 7.655 1.00 97.25 274 LEU A N 1
ATOM 2205 C CA . LEU A 1 274 ? -7.378 -2.641 7.615 1.00 97.25 274 LEU A CA 1
ATOM 2206 C C . LEU A 1 274 ? -7.993 -2.167 6.286 1.00 97.25 274 LEU A C 1
ATOM 2208 O O . LEU A 1 274 ? -8.943 -1.387 6.288 1.00 97.25 274 LEU A O 1
ATOM 2212 N N . LEU A 1 275 ? -7.510 -2.687 5.151 1.00 98.31 275 LEU A N 1
ATOM 2213 C CA . LEU A 1 275 ? -8.088 -2.411 3.825 1.00 98.31 275 LEU A CA 1
ATOM 2214 C C . LEU A 1 275 ? -9.312 -3.275 3.493 1.00 98.31 275 LEU A C 1
ATOM 2216 O O . LEU A 1 275 ? -9.865 -3.148 2.397 1.00 98.31 275 LEU A O 1
ATOM 2220 N N . ARG A 1 276 ? -9.754 -4.152 4.406 1.00 98.06 276 ARG A N 1
ATOM 2221 C CA . ARG A 1 276 ? -10.791 -5.141 4.100 1.00 98.06 276 ARG A CA 1
ATOM 2222 C C . ARG A 1 276 ? -12.090 -4.481 3.673 1.00 98.06 276 ARG A C 1
ATOM 2224 O O . ARG A 1 276 ? -12.666 -4.883 2.672 1.00 98.06 276 ARG A O 1
ATOM 2231 N N . ASP A 1 277 ? -12.530 -3.462 4.401 1.00 97.56 277 ASP A N 1
ATOM 2232 C CA . ASP A 1 277 ? -13.812 -2.809 4.127 1.00 97.56 277 ASP A CA 1
ATOM 2233 C C . ASP A 1 277 ? -13.791 -2.055 2.787 1.00 97.56 277 ASP A C 1
ATOM 2235 O O . ASP A 1 277 ? -14.773 -2.086 2.049 1.00 97.56 277 ASP A O 1
ATOM 2239 N N . TRP A 1 278 ? -12.637 -1.504 2.392 1.00 97.62 278 TRP A N 1
ATOM 2240 C CA . TRP A 1 278 ? -12.446 -0.924 1.059 1.00 97.62 278 TRP A CA 1
ATOM 2241 C C . TRP A 1 278 ? -12.490 -1.984 -0.044 1.00 97.62 278 TRP A C 1
ATOM 2243 O O . TRP A 1 278 ? -13.123 -1.792 -1.084 1.00 97.62 278 TRP A O 1
ATOM 2253 N N . PHE A 1 279 ? -11.824 -3.120 0.170 1.00 98.50 279 PHE A N 1
ATOM 2254 C CA . PHE A 1 279 ? -11.843 -4.234 -0.774 1.00 98.50 279 PHE A CA 1
ATOM 2255 C C . PHE A 1 279 ? -13.262 -4.753 -1.004 1.00 98.50 279 PHE A C 1
ATOM 2257 O O . PHE A 1 279 ? -13.664 -4.945 -2.152 1.00 98.50 279 PHE A O 1
ATOM 2264 N N . LEU A 1 280 ? -14.033 -4.915 0.073 1.00 98.31 280 LEU A N 1
ATOM 2265 C CA . LEU A 1 280 ? -15.415 -5.371 -0.005 1.00 98.31 280 LEU A CA 1
ATOM 2266 C C . LEU A 1 280 ? -16.311 -4.346 -0.708 1.00 98.31 280 LEU A C 1
ATOM 2268 O O . LEU A 1 280 ? -16.991 -4.696 -1.669 1.00 98.31 280 LEU A O 1
ATOM 2272 N N . PHE A 1 281 ? -16.241 -3.076 -0.298 1.00 96.56 281 PHE A N 1
ATOM 2273 C CA . PHE A 1 281 ? -17.015 -1.987 -0.900 1.00 96.56 281 PHE A CA 1
ATOM 2274 C C . PHE A 1 281 ? -16.719 -1.803 -2.396 1.00 96.56 281 PHE A C 1
ATOM 2276 O O . PHE A 1 281 ? -17.619 -1.578 -3.199 1.00 96.56 281 PHE A O 1
ATOM 2283 N N . SER A 1 282 ? -15.451 -1.932 -2.794 1.00 95.62 282 SER A N 1
ATOM 2284 C CA . SER A 1 282 ? -15.036 -1.809 -4.197 1.00 95.62 282 SER A CA 1
ATOM 2285 C C . SER A 1 282 ? -15.276 -3.073 -5.034 1.00 95.62 282 SER A C 1
ATOM 2287 O O . SER A 1 282 ? -14.886 -3.103 -6.204 1.00 95.62 282 SER A O 1
ATOM 2289 N N . GLU A 1 283 ? -15.874 -4.119 -4.454 1.00 96.94 283 GLU A N 1
ATOM 2290 C CA . GLU A 1 283 ? -16.055 -5.444 -5.062 1.00 96.94 283 GLU A CA 1
ATOM 2291 C C . GLU A 1 283 ? -14.746 -6.044 -5.613 1.00 96.94 283 GLU A C 1
ATOM 2293 O O . GLU A 1 283 ? -14.704 -6.665 -6.680 1.00 96.94 283 GLU A O 1
ATOM 2298 N N . GLY A 1 284 ? -13.646 -5.814 -4.893 1.00 96.75 284 GLY A N 1
ATOM 2299 C CA . GLY A 1 284 ? -12.312 -6.293 -5.238 1.00 96.75 284 GLY A CA 1
ATOM 2300 C C . GLY A 1 284 ? -11.613 -5.538 -6.370 1.00 96.75 284 GLY A C 1
ATOM 2301 O O . GLY A 1 284 ? -10.681 -6.078 -6.970 1.00 96.75 284 GLY A O 1
ATOM 2302 N N . LYS A 1 285 ? -12.018 -4.298 -6.672 1.00 95.38 285 LYS A N 1
ATOM 2303 C CA . LYS A 1 285 ? -11.286 -3.412 -7.604 1.00 95.38 285 LYS A CA 1
ATOM 2304 C C . LYS A 1 285 ? -10.081 -2.722 -6.951 1.00 95.38 285 LYS A C 1
ATOM 2306 O O . LYS A 1 285 ? -9.111 -2.400 -7.647 1.00 95.38 285 LYS A O 1
ATOM 2311 N N . GLU A 1 286 ? -10.140 -2.510 -5.635 1.00 96.44 286 GLU A N 1
ATOM 2312 C CA . GLU A 1 286 ? -9.131 -1.842 -4.800 1.00 96.44 286 GLU A CA 1
ATOM 2313 C C . GLU A 1 286 ? -9.021 -2.505 -3.416 1.00 96.44 286 GLU A C 1
ATOM 2315 O O . GLU A 1 286 ? -9.655 -3.527 -3.176 1.00 96.44 286 GLU A O 1
ATOM 2320 N N . GLY A 1 287 ? -8.214 -1.954 -2.501 1.00 97.94 287 GLY A N 1
ATOM 2321 C CA . GLY A 1 287 ? -8.077 -2.475 -1.136 1.00 97.94 287 GLY A CA 1
ATOM 2322 C C . GLY A 1 287 ? -7.092 -3.639 -1.008 1.00 97.94 287 GLY A C 1
ATOM 2323 O O . GLY A 1 287 ? -7.259 -4.488 -0.135 1.00 97.94 287 GLY A O 1
ATOM 2324 N N . TYR A 1 288 ? -6.087 -3.708 -1.883 1.00 98.75 288 TYR A N 1
ATOM 2325 C CA . TYR A 1 288 ? -5.116 -4.804 -1.915 1.00 98.75 288 TYR A CA 1
ATOM 2326 C C . TYR A 1 288 ? -3.837 -4.499 -1.130 1.00 98.75 288 TYR A C 1
ATOM 2328 O O . TYR A 1 288 ? -3.349 -3.367 -1.106 1.00 98.75 288 TYR A O 1
ATOM 2336 N N . VAL A 1 289 ? -3.242 -5.552 -0.571 1.00 98.88 289 VAL A N 1
ATOM 2337 C CA . VAL A 1 289 ? -1.926 -5.522 0.079 1.00 98.88 289 VAL A CA 1
ATOM 2338 C C . VAL A 1 289 ? -0.973 -6.456 -0.649 1.00 98.88 289 VAL A C 1
ATOM 2340 O O . VAL A 1 289 ? -1.319 -7.597 -0.947 1.00 98.88 289 VAL A O 1
ATOM 2343 N N . CYS A 1 290 ? 0.246 -6.008 -0.932 1.00 98.81 290 CYS A N 1
ATOM 2344 C CA . CYS A 1 290 ? 1.244 -6.888 -1.526 1.00 98.81 290 CYS A CA 1
ATOM 2345 C C . CYS A 1 290 ? 1.927 -7.782 -0.488 1.00 98.81 290 CYS A C 1
ATOM 2347 O O . CYS A 1 290 ? 2.415 -7.279 0.524 1.00 98.81 290 CYS A O 1
ATOM 2349 N N . TYR A 1 291 ? 2.072 -9.063 -0.824 1.00 98.81 291 TYR A N 1
ATOM 2350 C CA . TYR A 1 291 ? 2.979 -10.026 -0.191 1.00 98.81 291 TYR A CA 1
ATOM 2351 C C . TYR A 1 291 ? 4.067 -10.390 -1.200 1.00 98.81 291 TYR A C 1
ATOM 2353 O O . TYR A 1 291 ? 3.720 -10.790 -2.305 1.00 98.81 291 TYR A O 1
ATOM 2361 N N . GLN A 1 292 ? 5.356 -10.295 -0.872 1.00 98.62 292 GLN A N 1
ATOM 2362 C CA . GLN A 1 292 ? 6.425 -10.728 -1.784 1.00 98.62 292 GLN A CA 1
ATOM 2363 C C . GLN A 1 292 ? 6.924 -12.128 -1.439 1.00 98.62 292 GLN A C 1
ATOM 2365 O O . GLN A 1 292 ? 7.277 -12.375 -0.292 1.00 98.62 292 GLN A O 1
ATOM 2370 N N . VAL A 1 293 ? 6.963 -13.011 -2.444 1.00 98.62 293 VAL A N 1
ATOM 2371 C CA . VAL A 1 293 ? 7.529 -14.366 -2.312 1.00 98.62 293 VAL A CA 1
ATOM 2372 C C . VAL A 1 293 ? 9.036 -14.317 -2.057 1.00 98.62 293 VAL A C 1
ATOM 2374 O O . VAL A 1 293 ? 9.687 -13.299 -2.325 1.00 98.62 293 VAL A O 1
ATOM 2377 N N . ASN A 1 294 ? 9.592 -15.419 -1.552 1.00 98.31 294 ASN A N 1
ATOM 2378 C CA . ASN A 1 294 ? 11.001 -15.552 -1.207 1.00 98.31 294 ASN A CA 1
ATOM 2379 C C . ASN A 1 294 ? 11.910 -15.124 -2.387 1.00 98.31 294 ASN A C 1
ATOM 2381 O O . ASN A 1 294 ? 11.921 -15.786 -3.430 1.00 98.31 294 ASN A O 1
ATOM 2385 N N . PRO A 1 295 ? 12.714 -14.049 -2.244 1.00 98.12 295 PRO A N 1
ATOM 2386 C CA . PRO A 1 295 ? 13.569 -13.561 -3.324 1.00 98.12 295 PRO A CA 1
ATOM 2387 C C . PRO A 1 295 ? 14.714 -14.527 -3.673 1.00 98.12 295 PRO A C 1
ATOM 2389 O O . PRO A 1 295 ? 15.245 -14.444 -4.780 1.00 98.12 295 PRO A O 1
ATOM 2392 N N . GLU A 1 296 ? 15.076 -15.473 -2.797 1.00 97.75 296 GLU A N 1
ATOM 2393 C CA . GLU A 1 296 ? 16.044 -16.541 -3.110 1.00 97.75 296 GLU A CA 1
ATOM 2394 C C . GLU A 1 296 ? 15.512 -17.498 -4.197 1.00 97.75 296 GLU A C 1
ATOM 2396 O O . GLU A 1 296 ? 16.290 -18.190 -4.848 1.00 97.75 296 GLU A O 1
ATOM 2401 N N . LYS A 1 297 ? 14.190 -17.531 -4.420 1.00 97.75 297 LYS A N 1
ATOM 2402 C CA . LYS A 1 297 ? 13.504 -18.414 -5.381 1.00 97.75 297 LYS A CA 1
ATOM 2403 C C . LYS A 1 297 ? 13.163 -17.722 -6.702 1.00 97.75 297 LYS A C 1
ATOM 2405 O O . LYS A 1 297 ? 12.271 -18.155 -7.423 1.00 97.75 297 LYS A O 1
ATOM 2410 N N . ASN A 1 298 ? 13.870 -16.645 -7.042 1.00 96.50 298 ASN A N 1
ATOM 2411 C CA . ASN A 1 298 ? 13.571 -15.819 -8.217 1.00 96.50 298 ASN A CA 1
ATOM 2412 C C . ASN A 1 298 ? 13.705 -16.546 -9.576 1.00 96.50 298 ASN A C 1
ATOM 2414 O O . ASN A 1 298 ? 13.086 -16.105 -10.547 1.00 96.50 298 ASN A O 1
ATOM 2418 N N . GLY A 1 299 ? 14.450 -17.657 -9.621 1.00 96.62 299 GLY A N 1
ATOM 2419 C CA . GLY A 1 299 ? 14.572 -18.568 -10.768 1.00 96.62 299 GLY A CA 1
ATOM 2420 C C . GLY A 1 299 ? 13.781 -19.880 -10.633 1.00 96.62 299 GLY A C 1
ATOM 2421 O O . GLY A 1 299 ? 13.957 -20.780 -11.444 1.00 96.62 299 GLY A O 1
ATOM 2422 N N . ASP A 1 300 ? 12.926 -20.033 -9.612 1.00 98.38 300 ASP A N 1
ATOM 2423 C CA . ASP A 1 300 ? 12.172 -21.272 -9.358 1.00 98.38 300 ASP A CA 1
ATOM 2424 C C . ASP A 1 300 ? 10.659 -21.013 -9.341 1.00 98.38 300 ASP A C 1
ATOM 2426 O O . ASP A 1 300 ? 10.065 -20.607 -8.336 1.00 98.38 300 ASP A O 1
ATOM 2430 N N . ALA A 1 301 ? 10.015 -21.279 -10.480 1.00 98.56 301 ALA A N 1
ATOM 2431 C CA . ALA A 1 301 ? 8.581 -21.080 -10.646 1.00 98.56 301 ALA A CA 1
ATOM 2432 C C . ALA A 1 301 ? 7.747 -21.943 -9.686 1.00 98.56 301 ALA A C 1
ATOM 2434 O O . ALA A 1 301 ? 6.731 -21.477 -9.165 1.00 98.56 301 ALA A O 1
ATOM 2435 N N . GLN A 1 302 ? 8.158 -23.189 -9.428 1.00 98.75 302 GLN A N 1
ATOM 2436 C CA . GLN A 1 302 ? 7.388 -24.110 -8.589 1.00 98.75 302 GLN A CA 1
ATOM 2437 C C . GLN A 1 302 ? 7.454 -23.709 -7.119 1.00 98.75 302 GLN A C 1
ATOM 2439 O O . GLN A 1 302 ? 6.423 -23.729 -6.443 1.00 98.75 302 GLN A O 1
ATOM 2444 N N . ALA A 1 303 ? 8.622 -23.276 -6.638 1.00 98.56 303 ALA A N 1
ATOM 2445 C CA . ALA A 1 303 ? 8.762 -22.748 -5.285 1.00 98.56 303 ALA A CA 1
ATOM 2446 C C . ALA A 1 303 ? 7.893 -21.496 -5.073 1.00 98.56 303 ALA A C 1
ATOM 2448 O O . ALA A 1 303 ? 7.158 -21.424 -4.087 1.00 98.56 303 ALA A O 1
ATOM 2449 N N . MET A 1 304 ? 7.895 -20.557 -6.031 1.00 98.75 304 MET A N 1
ATOM 2450 C CA . MET A 1 304 ? 7.045 -19.359 -5.967 1.00 98.75 304 MET A CA 1
ATOM 2451 C C . MET A 1 304 ? 5.548 -19.699 -5.951 1.00 98.75 304 MET A C 1
ATOM 2453 O O . MET A 1 304 ? 4.792 -19.132 -5.159 1.00 98.75 304 MET A O 1
ATOM 2457 N N . ILE A 1 305 ? 5.107 -20.642 -6.795 1.00 98.88 305 ILE A N 1
ATOM 2458 C CA . ILE A 1 305 ? 3.714 -21.115 -6.811 1.00 98.88 305 ILE A CA 1
ATOM 2459 C C . ILE A 1 305 ? 3.353 -21.757 -5.466 1.00 98.88 305 ILE A C 1
ATOM 2461 O O . ILE A 1 305 ? 2.298 -21.451 -4.908 1.00 98.88 305 ILE A O 1
ATOM 2465 N N . ALA A 1 306 ? 4.208 -22.638 -4.942 1.00 98.75 306 ALA A N 1
ATOM 2466 C CA . ALA A 1 306 ? 3.954 -23.357 -3.699 1.00 98.75 306 ALA A CA 1
ATOM 2467 C C . ALA A 1 306 ? 3.812 -22.404 -2.503 1.00 98.75 306 ALA A C 1
ATOM 2469 O O . ALA A 1 306 ? 2.864 -22.538 -1.726 1.00 98.75 306 ALA A O 1
ATOM 2470 N N . GLU A 1 307 ? 4.703 -21.416 -2.386 1.00 98.69 307 GLU A N 1
ATOM 2471 C CA . GLU A 1 307 ? 4.622 -20.403 -1.333 1.00 98.69 307 GLU A CA 1
ATOM 2472 C C . GLU A 1 307 ? 3.349 -19.556 -1.461 1.00 98.69 307 GLU A C 1
ATOM 2474 O O . GLU A 1 307 ? 2.607 -19.411 -0.486 1.00 98.69 307 GLU A O 1
ATOM 2479 N N . ALA A 1 308 ? 3.051 -19.040 -2.659 1.00 98.88 308 ALA A N 1
ATOM 2480 C CA . ALA A 1 308 ? 1.874 -18.201 -2.873 1.00 98.88 308 ALA A CA 1
ATOM 2481 C C . ALA A 1 308 ? 0.569 -18.944 -2.541 1.00 98.88 308 ALA A C 1
ATOM 2483 O O . ALA A 1 308 ? -0.316 -18.385 -1.894 1.00 98.88 308 ALA A O 1
ATOM 2484 N N . LEU A 1 309 ? 0.453 -20.221 -2.925 1.00 98.81 309 LEU A N 1
ATOM 2485 C CA . LEU A 1 309 ? -0.718 -21.042 -2.603 1.00 98.81 309 LEU A CA 1
ATOM 2486 C C . LEU A 1 309 ? -0.835 -21.330 -1.103 1.00 98.81 309 LEU A C 1
ATOM 2488 O O . LEU A 1 309 ? -1.939 -21.271 -0.562 1.00 98.81 309 LEU A O 1
ATOM 2492 N N . PHE A 1 310 ? 0.285 -21.607 -0.432 1.00 98.38 310 PHE A N 1
ATOM 2493 C CA . PHE A 1 310 ? 0.320 -21.804 1.017 1.00 98.38 310 PHE A CA 1
ATOM 2494 C C . PHE A 1 310 ? -0.166 -20.554 1.763 1.00 98.38 310 PHE A C 1
ATOM 2496 O O . PHE A 1 310 ? -1.077 -20.635 2.588 1.00 98.38 310 PHE A O 1
ATOM 2503 N N . VAL A 1 311 ? 0.386 -19.386 1.427 1.00 98.69 311 VAL A N 1
ATOM 2504 C CA . VAL A 1 311 ? 0.027 -18.107 2.054 1.00 98.69 311 VAL A CA 1
ATOM 2505 C C . VAL A 1 311 ? -1.410 -17.705 1.727 1.00 98.69 311 VAL A C 1
ATOM 2507 O O . VAL A 1 311 ? -2.131 -17.261 2.621 1.00 98.69 311 VAL A O 1
ATOM 2510 N N . TYR A 1 312 ? -1.864 -17.893 0.483 1.00 98.75 312 TYR A N 1
ATOM 2511 C CA . TYR A 1 312 ? -3.238 -17.573 0.090 1.00 98.75 312 TYR A CA 1
ATOM 2512 C C . TYR A 1 312 ? -4.254 -18.400 0.880 1.00 98.75 312 TYR A C 1
ATOM 2514 O O . TYR A 1 312 ? -5.210 -17.836 1.404 1.00 98.75 312 TYR A O 1
ATOM 2522 N N . ALA A 1 313 ? -4.028 -19.711 1.022 1.00 98.25 313 ALA A N 1
ATOM 2523 C CA . ALA A 1 313 ? -4.918 -20.590 1.779 1.00 98.25 313 ALA A CA 1
ATOM 2524 C C . ALA A 1 313 ? -5.006 -20.189 3.263 1.00 98.25 313 ALA A C 1
ATOM 2526 O O . ALA A 1 313 ? -6.095 -20.173 3.841 1.00 98.25 313 ALA A O 1
ATOM 2527 N N . MET A 1 314 ? -3.879 -19.812 3.877 1.00 97.56 314 MET A N 1
ATOM 2528 C CA . MET A 1 314 ? -3.876 -19.313 5.255 1.00 97.56 314 MET A CA 1
ATOM 2529 C C . MET A 1 314 ? -4.622 -17.987 5.385 1.00 97.56 314 MET A C 1
ATOM 2531 O O . MET A 1 314 ? -5.458 -17.846 6.274 1.00 97.56 314 MET A O 1
ATOM 2535 N N . LEU A 1 315 ? -4.370 -17.026 4.493 1.00 98.50 315 LEU A N 1
ATOM 2536 C CA . LEU A 1 315 ? -5.088 -15.752 4.511 1.00 98.50 315 LEU A CA 1
ATOM 2537 C C . LEU A 1 315 ? -6.589 -15.941 4.261 1.00 98.50 315 LEU A C 1
ATOM 2539 O O . LEU A 1 315 ? -7.383 -15.272 4.912 1.00 98.50 315 LEU A O 1
ATOM 2543 N N . GLU A 1 316 ? -6.997 -16.864 3.385 1.00 97.75 316 GLU A N 1
ATOM 2544 C CA . GLU A 1 316 ? -8.416 -17.153 3.129 1.00 97.75 316 GLU A CA 1
ATOM 2545 C C . GLU A 1 316 ? -9.106 -17.657 4.400 1.00 97.75 316 GLU A C 1
ATOM 2547 O O . GLU A 1 316 ? -10.157 -17.136 4.781 1.00 97.75 316 GLU A O 1
ATOM 2552 N N . LYS A 1 317 ? -8.471 -18.597 5.112 1.00 97.19 317 LYS A N 1
ATOM 2553 C CA . LYS A 1 317 ? -8.956 -19.099 6.405 1.00 97.19 317 LYS A CA 1
ATOM 2554 C C . LYS A 1 317 ? -9.028 -17.989 7.457 1.00 97.19 317 LYS A C 1
ATOM 2556 O O . LYS A 1 317 ? -10.037 -17.857 8.141 1.00 97.19 317 LYS A O 1
ATOM 2561 N N . ARG A 1 318 ? -7.959 -17.203 7.600 1.00 96.06 318 ARG A N 1
ATOM 2562 C CA . ARG A 1 318 ? -7.802 -16.229 8.695 1.00 96.06 318 ARG A CA 1
ATOM 2563 C C . ARG A 1 318 ? -8.635 -14.965 8.497 1.00 96.06 318 ARG A C 1
ATOM 2565 O O . ARG A 1 318 ? -9.101 -14.382 9.476 1.00 96.06 318 ARG A O 1
ATOM 2572 N N . LEU A 1 319 ? -8.834 -14.540 7.251 1.00 96.44 319 LEU A N 1
ATOM 2573 C CA . LEU A 1 319 ? -9.700 -13.409 6.913 1.00 96.44 319 LEU A CA 1
ATOM 2574 C C . LEU A 1 319 ? -11.175 -13.821 6.797 1.00 96.44 319 LEU A C 1
ATOM 2576 O O . LEU A 1 319 ? -12.037 -12.963 6.956 1.00 96.44 319 LEU A O 1
ATOM 2580 N N . GLY A 1 320 ? -11.466 -15.104 6.549 1.00 95.25 320 GLY A N 1
ATOM 2581 C CA . GLY A 1 320 ? -12.834 -15.617 6.431 1.00 95.25 320 GLY A CA 1
ATOM 2582 C C . GLY A 1 320 ? -13.502 -15.317 5.084 1.00 95.25 320 GLY A C 1
ATOM 2583 O O . GLY A 1 320 ? -14.725 -15.281 5.004 1.00 95.25 320 GLY A O 1
ATOM 2584 N N . GLY A 1 321 ? -12.722 -15.100 4.021 1.00 95.75 321 GLY A N 1
ATOM 2585 C CA . GLY A 1 321 ? -13.226 -14.716 2.701 1.00 95.75 321 GLY A CA 1
ATOM 2586 C C . GLY A 1 321 ? -12.115 -14.621 1.657 1.00 95.75 321 GLY A C 1
ATOM 2587 O O . GLY A 1 321 ? -10.967 -14.949 1.943 1.00 95.75 321 GLY A O 1
ATOM 2588 N N . ILE A 1 322 ? -12.439 -14.161 0.439 1.00 97.62 322 ILE A N 1
ATOM 2589 C CA . ILE A 1 322 ? -11.443 -13.988 -0.640 1.00 97.62 322 ILE A CA 1
ATOM 2590 C C . ILE A 1 322 ? -10.325 -13.057 -0.151 1.00 97.62 322 ILE A C 1
ATOM 2592 O O . ILE A 1 322 ? -10.631 -11.896 0.119 1.00 97.62 322 ILE A O 1
ATOM 2596 N N . PRO A 1 323 ? -9.057 -13.493 -0.058 1.00 98.19 323 PRO A N 1
ATOM 2597 C CA . PRO A 1 323 ? -7.960 -12.639 0.386 1.00 98.19 323 PRO A CA 1
ATOM 2598 C C . PRO A 1 323 ? -7.765 -11.413 -0.506 1.00 98.19 323 PRO A C 1
ATOM 2600 O O . PRO A 1 323 ? -7.616 -11.536 -1.721 1.00 98.19 323 PRO A O 1
ATOM 2603 N N . ASN A 1 324 ? -7.674 -10.232 0.104 1.00 98.62 324 ASN A N 1
ATOM 2604 C CA . ASN A 1 324 ? -7.294 -8.981 -0.560 1.00 98.62 324 ASN A CA 1
ATOM 2605 C C . ASN A 1 324 ? -5.766 -8.816 -0.637 1.00 98.62 324 ASN A C 1
ATOM 2607 O O . ASN A 1 324 ? -5.215 -7.746 -0.385 1.00 98.62 324 ASN A O 1
ATOM 2611 N N . VAL A 1 325 ? -5.075 -9.900 -0.990 1.00 98.81 325 VAL A N 1
ATOM 2612 C CA . VAL A 1 325 ? -3.619 -9.943 -1.158 1.00 98.81 325 VAL A CA 1
ATOM 2613 C C . VAL A 1 325 ? -3.262 -9.981 -2.642 1.00 98.81 325 VAL A C 1
ATOM 2615 O O . VAL A 1 325 ? -3.948 -10.628 -3.432 1.00 98.81 325 VAL A O 1
ATOM 2618 N N . SER A 1 326 ? -2.181 -9.303 -3.016 1.00 98.81 326 SER A N 1
ATOM 2619 C CA . SER A 1 326 ? -1.536 -9.430 -4.323 1.00 98.81 326 SER A CA 1
ATOM 2620 C C . SER A 1 326 ? -0.132 -10.008 -4.152 1.00 98.81 326 SER A C 1
ATOM 2622 O O . SER A 1 326 ? 0.691 -9.437 -3.431 1.00 98.81 326 SER A O 1
ATOM 2624 N N . PHE A 1 327 ? 0.169 -11.136 -4.793 1.00 98.88 327 PHE A N 1
ATOM 2625 C CA . PHE A 1 327 ? 1.490 -11.755 -4.670 1.00 98.88 327 PHE A CA 1
ATOM 2626 C C . PHE A 1 327 ? 2.497 -11.089 -5.595 1.00 98.88 327 PHE A C 1
ATOM 2628 O O . PHE A 1 327 ? 2.326 -11.043 -6.813 1.00 98.88 327 PHE A O 1
ATOM 2635 N N . LYS A 1 328 ? 3.572 -10.580 -4.998 1.00 98.81 328 LYS A N 1
ATOM 2636 C CA . LYS A 1 328 ? 4.697 -9.991 -5.694 1.00 98.81 328 LYS A CA 1
ATOM 2637 C C . LYS A 1 328 ? 5.629 -11.072 -6.213 1.00 98.81 328 LYS A C 1
ATOM 2639 O O . LYS A 1 328 ? 6.281 -11.736 -5.412 1.00 98.81 328 LYS A O 1
ATOM 2644 N N . LEU A 1 329 ? 5.702 -11.193 -7.534 1.00 98.69 329 LEU A N 1
ATOM 2645 C CA . LEU A 1 329 ? 6.607 -12.093 -8.253 1.00 98.69 329 LEU A CA 1
ATOM 2646 C C . LEU A 1 329 ? 7.683 -11.270 -8.973 1.00 98.69 329 LEU A C 1
ATOM 2648 O O . LEU A 1 329 ? 7.380 -10.160 -9.417 1.00 98.69 329 LEU A O 1
ATOM 2652 N N . PRO A 1 330 ? 8.924 -11.762 -9.091 1.00 98.06 330 PRO A N 1
ATOM 2653 C CA . PRO A 1 330 ? 9.973 -11.062 -9.818 1.00 98.06 330 PRO A CA 1
ATOM 2654 C C . PRO A 1 330 ? 9.702 -11.075 -11.329 1.00 98.06 330 PRO A C 1
ATOM 2656 O O . PRO A 1 330 ? 9.135 -12.025 -11.865 1.00 98.06 330 PRO A O 1
ATOM 2659 N N . GLY A 1 331 ? 10.143 -10.030 -12.027 1.00 97.94 331 GLY A N 1
ATOM 2660 C CA . GLY A 1 331 ? 10.065 -9.888 -13.479 1.00 97.94 331 GLY A CA 1
ATOM 2661 C C . GLY A 1 331 ? 11.062 -10.776 -14.231 1.00 97.94 331 GLY A C 1
ATOM 2662 O O . GLY A 1 331 ? 11.792 -10.272 -15.076 1.00 97.94 331 GLY A O 1
ATOM 2663 N N . THR A 1 332 ? 11.137 -12.064 -13.891 1.00 97.81 332 THR A N 1
ATOM 2664 C CA . THR A 1 332 ? 12.037 -13.075 -14.479 1.00 97.81 332 THR A CA 1
ATOM 2665 C C . THR A 1 332 ? 11.257 -14.069 -15.344 1.00 97.81 332 THR A C 1
ATOM 2667 O O . THR A 1 332 ? 10.022 -14.089 -15.315 1.00 97.81 332 THR A O 1
ATOM 2670 N N . HIS A 1 333 ? 11.959 -14.932 -16.090 1.00 97.88 333 HIS A N 1
ATOM 2671 C CA . HIS A 1 333 ? 11.325 -16.021 -16.842 1.00 97.88 333 HIS A CA 1
ATOM 2672 C C . HIS A 1 333 ? 10.534 -16.965 -15.917 1.00 97.88 333 HIS A C 1
ATOM 2674 O O . HIS A 1 333 ? 9.347 -17.214 -16.140 1.00 97.88 333 HIS A O 1
ATOM 2680 N N . ALA A 1 334 ? 11.144 -17.423 -14.820 1.00 98.06 334 ALA A N 1
ATOM 2681 C CA . ALA A 1 334 ? 10.460 -18.236 -13.814 1.00 98.06 334 ALA A CA 1
ATOM 2682 C C . ALA A 1 334 ? 9.257 -17.508 -13.179 1.00 98.06 334 ALA A C 1
ATOM 2684 O O . ALA A 1 334 ? 8.202 -18.108 -12.953 1.00 98.06 334 ALA A O 1
ATOM 2685 N N . GLY A 1 335 ? 9.376 -16.199 -12.933 1.00 98.56 335 GLY A N 1
ATOM 2686 C CA . GLY A 1 335 ? 8.269 -15.373 -12.451 1.00 98.56 335 GLY A CA 1
ATOM 2687 C C . GLY A 1 335 ? 7.101 -15.316 -13.440 1.00 98.56 335 GLY A C 1
ATOM 2688 O O . GLY A 1 335 ? 5.943 -15.399 -13.027 1.00 98.56 335 GLY A O 1
ATOM 2689 N N . LEU A 1 336 ? 7.388 -15.252 -14.744 1.00 98.56 336 LEU A N 1
ATOM 2690 C CA . LEU A 1 336 ? 6.391 -15.286 -15.818 1.00 98.56 336 LEU A CA 1
ATOM 2691 C C . LEU A 1 336 ? 5.628 -16.618 -15.840 1.00 98.56 336 LEU A C 1
ATOM 2693 O O . LEU A 1 336 ? 4.395 -16.625 -15.907 1.00 98.56 336 LEU A O 1
ATOM 2697 N N . GLN A 1 337 ? 6.342 -17.739 -15.700 1.00 98.56 337 GLN A N 1
ATOM 2698 C CA . GLN A 1 337 ? 5.743 -19.074 -15.598 1.00 98.56 337 GLN A CA 1
ATOM 2699 C C . GLN A 1 337 ? 4.838 -19.200 -14.360 1.00 98.56 337 GLN A C 1
ATOM 2701 O O . GLN A 1 337 ? 3.700 -19.671 -14.454 1.00 98.56 337 GLN A O 1
ATOM 2706 N N . ALA A 1 338 ? 5.306 -18.726 -13.200 1.00 98.81 338 ALA A N 1
ATOM 2707 C CA . ALA A 1 338 ? 4.513 -18.712 -11.972 1.00 98.81 338 ALA A CA 1
ATOM 2708 C C . ALA A 1 338 ? 3.254 -17.839 -12.110 1.00 98.81 338 ALA A C 1
ATOM 2710 O O . ALA A 1 338 ? 2.158 -18.252 -11.712 1.00 98.81 338 ALA A O 1
ATOM 2711 N N . ALA A 1 339 ? 3.385 -16.663 -12.732 1.00 98.81 339 ALA A N 1
ATOM 2712 C CA . ALA A 1 339 ? 2.277 -15.744 -12.963 1.00 98.81 339 ALA A CA 1
ATOM 2713 C C . ALA A 1 339 ? 1.176 -16.360 -13.839 1.00 98.81 339 ALA A C 1
ATOM 2715 O O . ALA A 1 339 ? -0.010 -16.155 -13.568 1.00 98.81 339 ALA A O 1
ATOM 2716 N N . GLN A 1 340 ? 1.545 -17.159 -14.845 1.00 98.56 340 GLN A N 1
ATOM 2717 C CA . GLN A 1 340 ? 0.584 -17.863 -15.693 1.00 98.56 340 GLN A CA 1
ATOM 2718 C C . GLN A 1 340 ? -0.281 -18.838 -14.884 1.00 98.56 340 GLN A C 1
ATOM 2720 O O . GLN A 1 340 ? -1.506 -18.845 -15.020 1.00 98.56 340 GLN A O 1
ATOM 2725 N N . VAL A 1 341 ? 0.333 -19.626 -13.997 1.00 98.75 341 VAL A N 1
ATOM 2726 C CA . VAL A 1 341 ? -0.384 -20.605 -13.166 1.00 98.75 341 VAL A CA 1
ATOM 2727 C C . VAL A 1 341 ? -1.268 -19.915 -12.126 1.00 98.75 341 VAL A C 1
ATOM 2729 O O . VAL A 1 341 ? -2.449 -20.246 -11.992 1.00 98.75 341 VAL A O 1
ATOM 2732 N N . LEU A 1 342 ? -0.717 -18.950 -11.387 1.00 98.81 342 LEU A N 1
ATOM 2733 C CA . LEU A 1 342 ? -1.422 -18.274 -10.294 1.00 98.81 342 LEU A CA 1
ATOM 2734 C C . LEU A 1 342 ? -2.544 -17.359 -10.809 1.00 98.81 342 LEU A C 1
ATOM 2736 O O . LEU A 1 342 ? -3.644 -17.358 -10.252 1.00 98.81 342 LEU A O 1
ATOM 2740 N N . GLY A 1 343 ? -2.320 -16.652 -11.920 1.00 98.38 343 GLY A N 1
ATOM 2741 C CA . GLY A 1 343 ? -3.335 -15.800 -12.542 1.00 98.38 343 GLY A CA 1
ATOM 2742 C C . GLY A 1 343 ? -4.555 -16.593 -13.022 1.00 98.38 343 GLY A C 1
ATOM 2743 O O . GLY A 1 343 ? -5.695 -16.161 -12.837 1.00 98.38 343 GLY A O 1
ATOM 2744 N N . LEU A 1 344 ? -4.361 -17.801 -13.566 1.00 98.31 344 LEU A N 1
ATOM 2745 C CA . LEU A 1 344 ? -5.471 -18.690 -13.941 1.00 98.31 344 LEU A CA 1
ATOM 2746 C C . LEU A 1 344 ? -6.270 -19.197 -12.732 1.00 98.31 344 LEU A C 1
ATOM 2748 O O . LEU A 1 344 ? -7.467 -19.452 -12.861 1.00 98.31 344 LEU A O 1
ATOM 2752 N N . LYS A 1 345 ? -5.641 -19.276 -11.553 1.00 98.06 345 LYS A N 1
ATOM 2753 C CA . LYS A 1 345 ? -6.299 -19.561 -10.266 1.00 98.06 345 LYS A CA 1
ATOM 2754 C C . LYS A 1 345 ? -6.989 -18.340 -9.652 1.00 98.06 345 LYS A C 1
ATOM 2756 O O . LYS A 1 345 ? -7.466 -18.417 -8.526 1.00 98.06 345 LYS A O 1
ATOM 2761 N N . GLY A 1 346 ? -7.051 -17.217 -10.361 1.00 97.81 346 GLY A N 1
ATOM 2762 C CA . GLY A 1 346 ? -7.740 -16.020 -9.891 1.00 97.81 346 GLY A CA 1
ATOM 2763 C C . GLY A 1 346 ? -7.048 -15.295 -8.741 1.00 97.81 346 GLY A C 1
ATOM 2764 O O . GLY A 1 346 ? -7.702 -14.525 -8.041 1.00 97.81 346 GLY A O 1
ATOM 2765 N N . ILE A 1 347 ? -5.753 -15.543 -8.537 1.00 98.56 347 ILE A N 1
ATOM 2766 C CA . ILE A 1 347 ? -4.943 -14.888 -7.510 1.00 98.56 347 ILE A CA 1
ATOM 2767 C C . ILE A 1 347 ? -4.390 -13.581 -8.087 1.00 98.56 347 ILE A C 1
ATOM 2769 O O . ILE A 1 347 ? -3.845 -13.577 -9.190 1.00 98.56 347 ILE A O 1
ATOM 2773 N N . SER A 1 348 ? -4.550 -12.478 -7.351 1.00 98.69 348 SER A N 1
ATOM 2774 C CA . SER A 1 348 ? -3.998 -11.171 -7.727 1.00 98.69 348 SER A CA 1
ATOM 2775 C C . SER A 1 348 ? -2.472 -11.199 -7.656 1.00 98.69 348 SER A C 1
ATOM 2777 O O . SER A 1 348 ? -1.897 -11.771 -6.726 1.00 98.69 348 SER A O 1
ATOM 2779 N N . LEU A 1 349 ? -1.821 -10.611 -8.659 1.00 98.81 349 LEU A N 1
ATOM 2780 C CA . LEU A 1 349 ? -0.370 -10.625 -8.818 1.00 98.81 349 LEU A CA 1
ATOM 2781 C C . LEU A 1 349 ? 0.166 -9.212 -9.017 1.00 98.81 349 LEU A C 1
ATOM 2783 O O . LEU A 1 349 ? -0.457 -8.397 -9.694 1.00 98.81 349 LEU A O 1
ATOM 2787 N N . THR A 1 350 ? 1.355 -8.948 -8.481 1.00 98.81 350 THR A N 1
ATOM 2788 C CA . THR A 1 350 ? 2.108 -7.707 -8.677 1.00 98.81 350 THR A CA 1
ATOM 2789 C C . THR A 1 350 ? 3.501 -8.049 -9.199 1.00 98.81 350 THR A C 1
ATOM 2791 O O . THR A 1 350 ? 4.289 -8.674 -8.503 1.00 98.81 350 THR A O 1
ATOM 2794 N N . ILE A 1 351 ? 3.869 -7.640 -10.405 1.00 98.56 351 ILE A N 1
ATOM 2795 C CA . ILE A 1 351 ? 5.191 -7.995 -10.945 1.00 98.56 351 ILE A CA 1
ATOM 2796 C C . ILE A 1 351 ? 6.229 -6.980 -10.477 1.00 98.56 351 ILE A C 1
ATOM 2798 O O . ILE A 1 351 ? 6.218 -5.850 -10.947 1.00 98.56 351 ILE A O 1
ATOM 2802 N N . THR A 1 352 ? 7.091 -7.368 -9.535 1.00 96.38 352 THR A N 1
ATOM 2803 C CA . THR A 1 352 ? 8.216 -6.571 -9.011 1.00 96.38 352 THR A CA 1
ATOM 2804 C C . THR A 1 352 ? 9.508 -6.871 -9.780 1.00 96.38 352 THR A C 1
ATOM 2806 O O . THR A 1 352 ? 9.515 -7.742 -10.639 1.00 96.38 352 THR A O 1
ATOM 2809 N N . LEU A 1 353 ? 10.612 -6.161 -9.514 1.00 95.69 353 LEU A N 1
ATOM 2810 C CA . LEU A 1 353 ? 11.849 -6.234 -10.324 1.00 95.69 353 LEU A CA 1
ATOM 2811 C C . LEU A 1 353 ? 11.605 -6.013 -11.828 1.00 95.69 353 LEU A C 1
ATOM 2813 O O . LEU A 1 353 ? 12.362 -6.483 -12.675 1.00 95.69 353 LEU A O 1
ATOM 2817 N N . ASN A 1 354 ? 10.534 -5.294 -12.154 1.00 97.44 354 ASN A N 1
ATOM 2818 C CA . ASN A 1 354 ? 10.205 -4.888 -13.503 1.00 97.44 354 ASN A CA 1
ATOM 2819 C C . ASN A 1 354 ? 10.659 -3.438 -13.686 1.00 97.44 354 ASN A C 1
ATOM 2821 O O . ASN A 1 354 ? 10.215 -2.515 -12.995 1.00 97.44 354 ASN A O 1
ATOM 2825 N N . PHE A 1 355 ? 11.575 -3.266 -14.626 1.00 97.25 355 PHE A N 1
ATOM 2826 C CA . PHE A 1 355 ? 12.207 -1.994 -14.960 1.00 97.25 355 PHE A CA 1
ATOM 2827 C C . PHE A 1 355 ? 12.043 -1.660 -16.437 1.00 97.25 355 PHE A C 1
ATOM 2829 O O . PHE A 1 355 ? 12.295 -0.526 -16.822 1.00 97.25 355 PHE A O 1
ATOM 2836 N N . THR A 1 356 ? 11.669 -2.643 -17.256 1.00 98.06 356 THR A N 1
ATOM 2837 C CA . THR A 1 356 ? 11.729 -2.531 -18.709 1.00 98.06 356 THR A CA 1
ATOM 2838 C C . THR A 1 356 ? 10.365 -2.700 -19.363 1.00 98.06 356 THR A C 1
ATOM 2840 O O . THR A 1 356 ? 9.467 -3.365 -18.827 1.00 98.06 356 THR A O 1
ATOM 2843 N N . THR A 1 357 ? 10.229 -2.141 -20.563 1.00 98.19 357 THR A N 1
ATOM 2844 C CA . THR A 1 357 ? 9.042 -2.321 -21.396 1.00 98.19 357 THR A CA 1
ATOM 2845 C C . THR A 1 357 ? 8.880 -3.771 -21.840 1.00 98.19 357 THR A C 1
ATOM 2847 O O . THR A 1 357 ? 7.757 -4.279 -21.833 1.00 98.19 357 THR A O 1
ATOM 2850 N N . PHE A 1 358 ? 9.968 -4.481 -22.164 1.00 97.19 358 PHE A N 1
ATOM 2851 C CA . PHE A 1 358 ? 9.869 -5.881 -22.588 1.00 97.19 358 PHE A CA 1
ATOM 2852 C C . PHE A 1 358 ? 9.342 -6.784 -21.462 1.00 97.19 358 PHE A C 1
ATOM 2854 O O . PHE A 1 358 ? 8.452 -7.595 -21.714 1.00 97.19 358 PHE A O 1
ATOM 2861 N N . GLN A 1 359 ? 9.810 -6.603 -20.216 1.00 98.25 359 GLN A N 1
ATOM 2862 C CA . GLN A 1 359 ? 9.276 -7.345 -19.068 1.00 98.25 359 GLN A CA 1
ATOM 2863 C C . GLN A 1 359 ? 7.775 -7.069 -18.920 1.00 98.25 359 GLN A C 1
ATOM 2865 O O . GLN A 1 359 ? 6.970 -8.002 -18.909 1.00 98.25 359 GLN A O 1
ATOM 2870 N N . ALA A 1 360 ? 7.388 -5.789 -18.894 1.00 98.31 360 ALA A N 1
ATOM 2871 C CA . ALA A 1 360 ? 6.000 -5.384 -18.694 1.00 98.31 360 ALA A CA 1
ATOM 2872 C C . ALA A 1 360 ? 5.068 -5.998 -19.750 1.00 98.31 360 ALA A C 1
ATOM 2874 O O . ALA A 1 360 ? 4.001 -6.516 -19.420 1.00 98.31 360 ALA A O 1
ATOM 2875 N N . MET A 1 361 ? 5.492 -5.992 -21.014 1.00 97.44 361 MET A N 1
ATOM 2876 C CA . MET A 1 361 ? 4.718 -6.518 -22.136 1.00 97.44 361 MET A CA 1
ATOM 2877 C C . MET A 1 361 ? 4.473 -8.029 -22.051 1.00 97.44 361 MET A C 1
ATOM 2879 O O . MET A 1 361 ? 3.370 -8.478 -22.365 1.00 97.44 361 MET A O 1
ATOM 2883 N N . GLU A 1 362 ? 5.446 -8.829 -21.612 1.00 97.88 362 GLU A N 1
ATOM 2884 C CA . GLU A 1 362 ? 5.247 -10.280 -21.490 1.00 97.88 362 GLU A CA 1
ATOM 2885 C C . GLU A 1 362 ? 4.275 -10.635 -20.357 1.00 97.88 362 GLU A C 1
ATOM 2887 O O . GLU A 1 362 ? 3.340 -11.419 -20.553 1.00 97.88 362 GLU A O 1
ATOM 2892 N N . PHE A 1 363 ? 4.405 -9.994 -19.193 1.00 98.50 363 PHE A N 1
ATOM 2893 C CA . PHE A 1 363 ? 3.457 -10.202 -18.094 1.00 98.50 363 PHE A CA 1
ATOM 2894 C C . PHE A 1 363 ? 2.053 -9.690 -18.426 1.00 98.50 363 PHE A C 1
ATOM 2896 O O . PHE A 1 363 ? 1.055 -10.321 -18.074 1.00 98.50 363 PHE A O 1
ATOM 2903 N N . ALA A 1 364 ? 1.955 -8.588 -19.166 1.00 97.50 364 ALA A N 1
ATOM 2904 C CA . ALA A 1 364 ? 0.694 -8.061 -19.664 1.00 97.50 364 ALA A CA 1
ATOM 2905 C C . ALA A 1 364 ? -0.067 -9.067 -20.547 1.00 97.50 364 ALA A C 1
ATOM 2907 O O . ALA A 1 364 ? -1.280 -9.246 -20.384 1.00 97.50 364 ALA A O 1
ATOM 2908 N N . LYS A 1 365 ? 0.638 -9.789 -21.432 1.00 95.88 365 LYS A N 1
ATOM 2909 C CA . LYS A 1 365 ? 0.044 -10.871 -22.239 1.00 95.88 365 LYS A CA 1
ATOM 2910 C C . LYS A 1 365 ? -0.502 -11.995 -21.358 1.00 95.88 365 LYS A C 1
ATOM 2912 O O . LYS A 1 365 ? -1.619 -12.459 -21.592 1.00 95.88 365 LYS A O 1
ATOM 2917 N N . VAL A 1 366 ? 0.235 -12.391 -20.316 1.00 97.31 366 VAL A N 1
ATOM 2918 C CA . VAL A 1 366 ? -0.228 -13.391 -19.338 1.00 97.31 366 VAL A CA 1
ATOM 2919 C C . VAL A 1 366 ? -1.487 -12.903 -18.615 1.00 97.31 366 VAL A C 1
ATOM 2921 O O . VAL A 1 366 ? -2.499 -13.613 -18.567 1.00 97.31 366 VAL A O 1
ATOM 2924 N N . PHE A 1 367 ? -1.481 -11.663 -18.122 1.00 97.56 367 PHE A N 1
ATOM 2925 C CA . PHE A 1 367 ? -2.596 -11.086 -17.369 1.00 97.56 367 PHE A CA 1
ATOM 2926 C C . PHE A 1 367 ? -3.874 -10.902 -18.186 1.00 97.56 367 PHE A C 1
ATOM 2928 O O . PHE A 1 367 ? -4.966 -10.998 -17.620 1.00 97.56 367 PHE A O 1
ATOM 2935 N N . LYS A 1 368 ? -3.781 -10.762 -19.514 1.00 94.88 368 LYS A N 1
ATOM 2936 C CA . LYS A 1 368 ? -4.957 -10.772 -20.399 1.00 94.88 368 LYS A CA 1
ATOM 2937 C C . LYS A 1 368 ? -5.818 -12.030 -20.206 1.00 94.88 368 LYS A C 1
ATOM 2939 O O . LYS A 1 368 ? -7.045 -11.954 -20.248 1.00 94.88 368 LYS A O 1
ATOM 2944 N N . SER A 1 369 ? -5.185 -13.175 -19.937 1.00 94.56 369 SER A N 1
ATOM 2945 C CA . SER A 1 369 ? -5.862 -14.460 -19.697 1.00 94.56 369 SER A CA 1
ATOM 2946 C C . SER A 1 369 ? -6.202 -14.742 -18.224 1.00 94.56 369 SER A C 1
ATOM 2948 O O . SER A 1 369 ? -6.987 -15.654 -17.938 1.00 94.56 369 SER A O 1
ATOM 2950 N N . SER A 1 370 ? -5.665 -13.940 -17.295 1.00 96.94 370 SER A N 1
ATOM 2951 C CA . SER A 1 370 ? -5.840 -14.104 -15.849 1.00 96.94 370 SER A CA 1
ATOM 2952 C C . SER A 1 370 ? -7.313 -14.040 -15.429 1.00 96.94 370 SER A C 1
ATOM 2954 O O . SER A 1 370 ? -8.126 -13.281 -15.978 1.00 96.94 370 SER A O 1
ATOM 2956 N N . LYS A 1 371 ? -7.653 -14.845 -14.419 1.00 97.62 371 LYS A N 1
ATOM 2957 C CA . LYS A 1 371 ? -8.964 -14.876 -13.760 1.00 97.62 371 LYS A CA 1
ATOM 2958 C C . LYS A 1 371 ? -8.999 -14.039 -12.482 1.00 97.62 371 LYS A C 1
ATOM 2960 O O . LYS A 1 371 ? -10.016 -14.068 -11.800 1.00 97.62 371 LYS A O 1
ATOM 2965 N N . ALA A 1 372 ? -7.916 -13.334 -12.152 1.00 97.44 372 ALA A N 1
ATOM 2966 C CA . ALA A 1 372 ? -7.877 -12.430 -11.009 1.00 97.44 372 ALA A CA 1
ATOM 2967 C C . ALA A 1 372 ? -8.752 -11.195 -11.264 1.00 97.44 372 ALA A C 1
ATOM 2969 O O . ALA A 1 372 ? -8.901 -10.758 -12.411 1.00 97.44 372 ALA A O 1
ATOM 2970 N N . LEU A 1 373 ? -9.303 -10.622 -10.191 1.00 97.19 373 LEU A N 1
ATOM 2971 C CA . LEU A 1 373 ? -10.094 -9.386 -10.248 1.00 97.19 373 LEU A CA 1
ATOM 2972 C C . LEU A 1 373 ? -9.250 -8.180 -10.679 1.00 9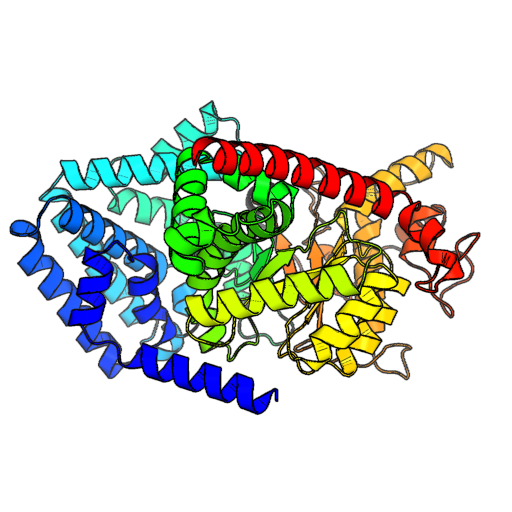7.19 373 LEU A C 1
ATOM 2974 O O . LEU A 1 373 ? -9.726 -7.297 -11.386 1.00 97.19 373 LEU A O 1
ATOM 2978 N N . THR A 1 374 ? -7.987 -8.141 -10.262 1.00 96.62 374 THR A N 1
ATOM 2979 C CA . THR A 1 374 ? -7.003 -7.133 -10.662 1.00 96.62 374 THR A CA 1
ATOM 2980 C C . THR A 1 374 ? -5.599 -7.734 -10.585 1.00 96.62 374 THR A C 1
ATOM 2982 O O . THR A 1 374 ? -5.367 -8.700 -9.858 1.00 96.62 374 THR A O 1
ATOM 2985 N N . SER A 1 375 ? -4.656 -7.210 -11.365 1.00 98.19 375 SER A N 1
ATOM 2986 C CA . SER A 1 375 ? -3.219 -7.481 -11.242 1.00 98.19 375 SER A CA 1
ATOM 2987 C C . SER A 1 375 ? -2.413 -6.239 -11.630 1.00 98.19 375 SER A C 1
ATOM 2989 O O . SER A 1 375 ? -2.933 -5.327 -12.277 1.00 98.19 375 SER A O 1
ATOM 2991 N N . TYR A 1 376 ? -1.150 -6.195 -11.218 1.00 98.62 376 TYR A N 1
ATOM 2992 C CA . TYR A 1 376 ? -0.307 -5.009 -11.270 1.00 98.62 376 TYR A CA 1
ATOM 2993 C C . TYR A 1 376 ? 1.037 -5.312 -11.930 1.00 98.62 376 TYR A C 1
ATOM 2995 O O . TYR A 1 376 ? 1.651 -6.347 -11.666 1.00 98.62 376 TYR A O 1
ATOM 3003 N N . ILE A 1 377 ? 1.530 -4.387 -12.745 1.00 98.44 377 ILE A N 1
ATOM 3004 C CA . ILE A 1 377 ? 2.875 -4.441 -13.330 1.00 98.44 377 ILE A CA 1
ATOM 3005 C C . ILE A 1 377 ? 3.658 -3.270 -12.755 1.00 98.44 377 ILE A C 1
ATOM 3007 O O . ILE A 1 377 ? 3.268 -2.121 -12.959 1.00 98.44 377 ILE A O 1
ATOM 3011 N N . VAL A 1 378 ? 4.721 -3.546 -11.996 1.00 97.62 378 VAL A N 1
ATOM 3012 C CA . VAL A 1 378 ? 5.506 -2.483 -11.363 1.00 97.62 378 VAL A CA 1
ATOM 3013 C C . VAL A 1 378 ? 6.468 -1.864 -12.370 1.00 97.62 378 VAL A C 1
ATOM 3015 O O . VAL A 1 378 ? 7.080 -2.562 -13.165 1.00 97.62 378 VAL A O 1
ATOM 3018 N N . VAL A 1 379 ? 6.670 -0.558 -12.296 1.00 96.62 379 VAL A N 1
ATOM 3019 C CA . VAL A 1 379 ? 7.865 0.103 -12.818 1.00 96.62 379 VAL A CA 1
ATOM 3020 C C . VAL A 1 379 ? 8.619 0.634 -11.614 1.00 96.62 379 VAL A C 1
ATOM 3022 O O . VAL A 1 379 ? 8.112 1.487 -10.878 1.00 96.62 379 VAL A O 1
ATOM 3025 N N . MET A 1 380 ? 9.825 0.111 -11.381 1.00 94.25 380 MET A N 1
ATOM 3026 C CA . MET A 1 380 ? 10.714 0.586 -10.313 1.00 94.25 380 MET A CA 1
ATOM 3027 C C . MET A 1 380 ? 11.380 1.910 -10.719 1.00 94.25 380 MET A C 1
ATOM 3029 O O . MET A 1 380 ? 12.603 2.012 -10.783 1.00 94.25 380 MET A O 1
ATOM 3033 N N . ASN A 1 381 ? 10.534 2.903 -11.003 1.00 87.06 381 ASN A N 1
ATOM 3034 C CA . ASN A 1 381 ? 10.834 4.200 -11.597 1.00 87.06 381 ASN A CA 1
ATOM 3035 C C . ASN A 1 381 ? 12.142 4.799 -11.054 1.00 87.06 381 ASN A C 1
ATOM 3037 O O . ASN A 1 381 ? 13.150 4.835 -11.760 1.00 87.06 381 ASN A O 1
ATOM 3041 N N . GLY A 1 382 ? 12.157 5.200 -9.783 1.00 85.81 382 GLY A N 1
ATOM 3042 C CA . GLY A 1 382 ? 13.268 5.980 -9.241 1.00 85.81 382 GLY A CA 1
ATOM 3043 C C . GLY A 1 382 ? 14.566 5.188 -9.039 1.00 85.81 382 GLY A C 1
ATOM 3044 O O . GLY A 1 382 ? 15.586 5.754 -8.641 1.00 85.81 382 GLY A O 1
ATOM 3045 N N . ARG A 1 383 ? 14.574 3.872 -9.302 1.00 91.88 383 ARG A N 1
ATOM 3046 C CA . ARG A 1 383 ? 15.805 3.063 -9.329 1.00 91.88 383 ARG A CA 1
ATOM 3047 C C . ARG A 1 383 ? 16.534 3.118 -10.673 1.00 91.88 383 ARG A C 1
ATOM 3049 O O . ARG A 1 383 ? 17.685 2.703 -10.707 1.00 91.88 383 ARG A O 1
ATOM 3056 N N . LEU A 1 384 ? 15.923 3.650 -11.735 1.00 91.62 384 LEU A N 1
ATOM 3057 C CA . LEU A 1 384 ? 16.600 3.864 -13.022 1.00 91.62 384 LEU A CA 1
ATOM 3058 C C . LEU A 1 384 ? 17.382 5.177 -13.065 1.00 91.62 384 LEU A C 1
ATOM 3060 O O . LEU A 1 384 ? 18.462 5.231 -13.645 1.00 91.62 384 LEU A O 1
ATOM 3064 N N . SER A 1 385 ? 16.867 6.226 -12.426 1.00 92.31 385 SER A N 1
ATOM 3065 C CA . SER A 1 385 ? 17.353 7.592 -12.634 1.00 92.31 385 SER A CA 1
ATOM 3066 C C . SER A 1 385 ? 18.819 7.806 -12.241 1.00 92.31 385 SER A C 1
ATOM 3068 O O . SER A 1 385 ? 19.557 8.444 -12.984 1.00 92.31 385 SER A O 1
ATOM 3070 N N . PHE A 1 386 ? 19.277 7.273 -11.099 1.00 91.25 386 PHE A N 1
ATOM 3071 C CA . PHE A 1 386 ? 20.681 7.437 -10.684 1.00 91.25 386 PHE A CA 1
ATOM 3072 C C . PHE A 1 386 ? 21.663 6.585 -11.498 1.00 91.25 386 PHE A C 1
ATOM 3074 O O . PHE A 1 386 ? 22.641 7.159 -11.964 1.00 91.25 386 PHE A O 1
ATOM 3081 N N . PRO A 1 387 ? 21.414 5.286 -11.762 1.00 93.12 387 PRO A N 1
ATOM 3082 C CA . PRO A 1 387 ? 22.271 4.525 -12.672 1.00 93.12 387 PRO A CA 1
ATOM 3083 C C . PRO A 1 387 ? 22.393 5.153 -14.067 1.00 93.12 387 PRO A C 1
ATOM 3085 O O . PRO A 1 387 ? 23.495 5.245 -14.597 1.00 93.12 387 PRO A O 1
ATOM 3088 N N . VAL A 1 388 ? 21.284 5.644 -14.636 1.00 94.50 388 VAL A N 1
ATOM 3089 C CA . VAL A 1 388 ? 21.295 6.346 -15.931 1.00 94.50 388 VAL A CA 1
ATOM 3090 C C . VAL A 1 388 ? 22.102 7.642 -15.845 1.00 94.50 388 VAL A C 1
ATOM 3092 O O . VAL A 1 388 ? 22.931 7.894 -16.711 1.00 94.50 388 VAL A O 1
ATOM 3095 N N . ARG A 1 389 ? 21.923 8.449 -14.789 1.00 93.06 389 ARG A N 1
ATOM 3096 C CA . ARG A 1 389 ? 22.744 9.650 -14.555 1.00 93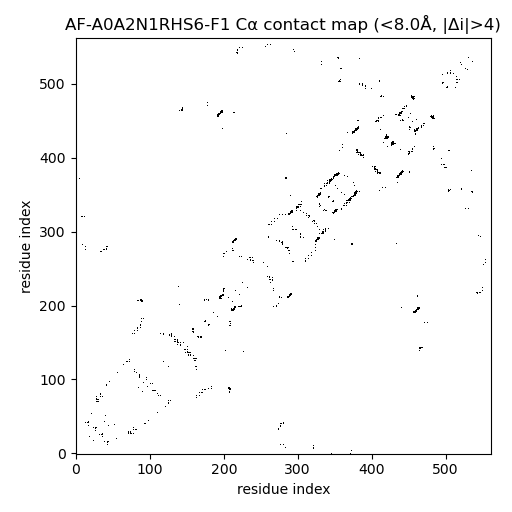.06 389 ARG A CA 1
ATOM 3097 C C . ARG A 1 389 ? 24.233 9.315 -14.560 1.00 93.06 389 ARG A C 1
ATOM 3099 O O . ARG A 1 389 ? 24.998 9.991 -15.239 1.00 93.06 389 ARG A O 1
ATOM 3106 N N . ASP A 1 390 ? 24.622 8.315 -13.777 1.00 92.31 390 ASP A N 1
ATOM 3107 C CA . ASP A 1 390 ? 26.025 7.966 -13.567 1.00 92.31 390 ASP A CA 1
ATOM 3108 C C . ASP A 1 390 ? 26.655 7.462 -14.873 1.00 92.31 390 ASP A C 1
ATOM 3110 O O . ASP A 1 390 ? 27.769 7.858 -15.201 1.00 92.31 390 ASP A O 1
ATOM 3114 N N . GLU A 1 391 ? 25.921 6.683 -15.676 1.00 93.19 391 GLU A N 1
ATOM 3115 C CA . GLU A 1 391 ? 26.359 6.281 -17.016 1.00 93.19 391 GLU A CA 1
ATOM 3116 C C . GLU A 1 391 ? 26.526 7.486 -17.954 1.00 93.19 391 GLU A C 1
ATOM 3118 O O . GLU A 1 391 ? 27.587 7.643 -18.560 1.00 93.19 391 GLU A O 1
ATOM 3123 N N . LEU A 1 392 ? 25.530 8.375 -18.031 1.00 92.44 392 LEU A N 1
ATOM 3124 C CA . LEU A 1 392 ? 25.578 9.560 -18.896 1.00 92.44 392 LEU A CA 1
ATOM 3125 C C . LEU A 1 392 ? 26.755 10.485 -18.543 1.00 92.44 392 LEU A C 1
ATOM 3127 O O . LEU A 1 392 ? 27.454 10.960 -19.436 1.00 92.44 392 LEU A O 1
ATOM 3131 N N . GLN A 1 393 ? 27.042 10.670 -17.250 1.00 90.38 393 GLN A N 1
ATOM 3132 C CA . GLN A 1 393 ? 28.171 11.481 -16.774 1.00 90.38 393 GLN A CA 1
ATOM 3133 C C . GLN A 1 393 ? 29.542 10.939 -17.201 1.00 90.38 393 GLN A C 1
ATOM 3135 O O . GLN A 1 393 ? 30.498 11.708 -17.290 1.00 90.38 393 GLN A O 1
ATOM 3140 N N . THR A 1 394 ? 29.662 9.634 -17.468 1.00 88.50 394 THR A N 1
ATOM 3141 C CA . THR A 1 394 ? 30.918 9.050 -17.974 1.00 88.50 394 THR A CA 1
ATOM 3142 C C . THR A 1 394 ? 31.119 9.246 -19.475 1.00 88.50 394 THR A C 1
ATOM 3144 O O . THR A 1 394 ? 32.240 9.096 -19.958 1.00 88.50 394 THR A O 1
ATOM 3147 N N . GLN A 1 395 ? 30.054 9.567 -20.214 1.00 81.50 395 GLN A N 1
ATOM 3148 C CA . GLN A 1 395 ? 30.056 9.588 -21.676 1.00 81.50 395 GLN A CA 1
ATOM 3149 C C . GLN A 1 395 ? 30.178 10.999 -22.262 1.00 81.50 395 GLN A C 1
ATOM 3151 O O . GLN A 1 395 ? 30.756 11.147 -23.337 1.00 81.50 395 GLN A O 1
ATOM 3156 N N . ASP A 1 396 ? 29.640 12.023 -21.592 1.00 71.62 396 ASP A N 1
ATOM 3157 C CA . ASP A 1 396 ? 29.554 13.380 -22.143 1.00 71.62 396 ASP A CA 1
ATOM 3158 C C . ASP A 1 396 ? 29.362 14.428 -21.027 1.00 71.62 396 ASP A C 1
ATOM 3160 O O . ASP A 1 396 ? 28.540 14.255 -20.126 1.00 71.62 396 ASP A O 1
ATOM 3164 N N . ALA A 1 397 ? 30.116 15.530 -21.086 1.00 63.28 397 ALA A N 1
ATOM 3165 C CA . ALA A 1 397 ? 30.048 16.614 -20.104 1.00 63.28 397 ALA A CA 1
ATOM 3166 C C . ALA A 1 397 ? 28.918 17.627 -20.384 1.00 63.28 397 ALA A C 1
ATOM 3168 O O . ALA A 1 397 ? 28.650 18.473 -19.530 1.00 63.28 397 ALA A O 1
ATOM 3169 N N . GLU A 1 398 ? 28.264 17.561 -21.552 1.00 78.81 398 GLU A N 1
ATOM 3170 C CA . GLU A 1 398 ? 27.226 18.521 -21.971 1.00 78.81 398 GLU A CA 1
ATOM 3171 C C . GLU A 1 398 ? 25.781 18.076 -21.667 1.00 78.81 398 GLU A C 1
ATOM 3173 O O . GLU A 1 398 ? 24.839 18.820 -21.937 1.00 78.81 398 GLU A O 1
ATOM 3178 N N . ILE A 1 399 ? 25.581 16.887 -21.091 1.00 82.69 399 ILE A N 1
ATOM 3179 C CA . ILE A 1 399 ? 24.244 16.353 -20.783 1.00 82.69 399 ILE A CA 1
ATOM 3180 C C . ILE A 1 399 ? 23.606 17.119 -19.622 1.00 82.69 399 ILE A C 1
ATOM 3182 O O . ILE A 1 399 ? 24.231 17.290 -18.571 1.00 82.69 399 ILE A O 1
ATOM 3186 N N . ASP A 1 400 ? 22.332 17.507 -19.764 1.00 85.19 400 ASP A N 1
ATOM 3187 C CA . ASP A 1 400 ? 21.579 18.089 -18.651 1.00 85.19 400 ASP A CA 1
ATOM 3188 C C . ASP A 1 400 ? 21.399 17.025 -17.549 1.00 85.19 400 ASP A C 1
ATOM 3190 O O . ASP A 1 400 ? 20.733 16.004 -17.765 1.00 85.19 400 ASP A O 1
ATOM 3194 N N . PRO A 1 401 ? 21.930 17.240 -16.328 1.00 79.62 401 PRO A N 1
ATOM 3195 C CA . PRO A 1 401 ? 21.774 16.290 -15.231 1.00 79.62 401 PRO A CA 1
ATOM 3196 C C . PRO A 1 401 ? 20.309 15.971 -14.903 1.00 79.62 401 PRO A C 1
ATOM 3198 O O . PRO A 1 401 ? 20.025 14.895 -14.363 1.00 79.62 401 PRO A O 1
ATOM 3201 N N . LYS A 1 402 ? 19.373 16.875 -15.227 1.00 89.06 402 LYS A N 1
ATOM 3202 C CA . LYS A 1 402 ? 17.934 16.679 -15.020 1.00 89.06 402 LYS A CA 1
ATOM 3203 C C . LYS A 1 402 ? 17.302 15.713 -16.016 1.00 89.06 402 LYS A C 1
ATOM 3205 O O . LYS A 1 402 ? 16.284 15.115 -15.670 1.00 89.06 402 LYS A O 1
ATOM 3210 N N . SER A 1 403 ? 17.903 15.482 -17.187 1.00 93.19 403 SER A N 1
ATOM 3211 C CA . SER A 1 403 ? 17.424 14.481 -18.154 1.00 93.19 403 SER A CA 1
ATOM 3212 C C . SER A 1 403 ? 17.287 13.107 -17.490 1.00 93.19 403 SER A C 1
ATOM 3214 O O . SER A 1 403 ? 16.267 12.433 -17.632 1.00 93.19 403 SER A O 1
ATOM 3216 N N . SER A 1 404 ? 18.259 12.744 -16.645 1.00 93.75 404 SER A N 1
ATOM 3217 C CA . SER A 1 404 ? 18.257 11.484 -15.893 1.00 93.75 404 SER A CA 1
ATOM 3218 C C . SER A 1 404 ? 17.090 11.332 -14.907 1.00 93.75 404 SER A C 1
ATOM 3220 O O . SER A 1 404 ? 16.677 10.208 -14.623 1.00 93.75 404 SER A O 1
ATOM 3222 N N . TRP A 1 405 ? 16.511 12.431 -14.404 1.00 95.06 405 TRP A N 1
ATOM 3223 C CA . TRP A 1 405 ? 15.366 12.383 -13.482 1.00 95.06 405 TRP A CA 1
ATOM 3224 C C . TRP A 1 405 ? 14.113 11.851 -14.180 1.00 95.06 405 TRP A C 1
ATOM 3226 O O . TRP A 1 405 ? 13.247 11.268 -13.536 1.00 95.06 405 TRP A O 1
ATOM 3236 N N . LEU A 1 406 ? 14.038 12.018 -15.504 1.00 96.69 406 LEU A N 1
ATOM 3237 C CA . LEU A 1 406 ? 12.915 11.587 -16.329 1.00 96.69 406 LEU A CA 1
ATOM 3238 C C . LEU A 1 406 ? 13.086 10.168 -16.889 1.00 96.69 406 LEU A C 1
ATOM 3240 O O . LEU A 1 406 ? 12.194 9.696 -17.588 1.00 96.69 406 LEU A O 1
ATOM 3244 N N . ALA A 1 407 ? 14.179 9.458 -16.580 1.00 96.75 407 ALA A N 1
ATOM 3245 C CA . ALA A 1 407 ? 14.433 8.119 -17.119 1.00 96.75 407 ALA A CA 1
ATOM 3246 C C . ALA A 1 407 ? 13.293 7.137 -16.791 1.00 96.75 407 ALA A C 1
ATOM 3248 O O . ALA A 1 407 ? 12.680 6.556 -17.687 1.00 96.75 407 ALA A O 1
ATOM 3249 N N . GLY A 1 408 ? 12.964 6.982 -15.504 1.00 96.69 408 GLY A N 1
ATOM 3250 C CA . GLY A 1 408 ? 11.874 6.104 -15.073 1.00 96.69 408 GLY A CA 1
ATOM 3251 C C . GLY A 1 408 ? 10.482 6.643 -15.425 1.00 96.69 408 GLY A C 1
ATOM 3252 O O . GLY A 1 408 ? 9.569 5.855 -15.690 1.00 96.69 408 GLY A O 1
ATOM 3253 N N . VAL A 1 409 ? 10.325 7.969 -15.504 1.00 97.62 409 VAL A N 1
ATOM 3254 C CA . VAL A 1 409 ? 9.103 8.630 -15.990 1.00 97.62 409 VAL A CA 1
ATOM 3255 C C . VAL A 1 409 ? 8.830 8.243 -17.442 1.00 97.62 409 VAL A C 1
ATOM 3257 O O . VAL A 1 409 ? 7.751 7.740 -17.742 1.00 97.62 409 VAL A O 1
ATOM 3260 N N . GLU A 1 410 ? 9.800 8.404 -18.341 1.00 98.06 410 GLU A N 1
ATOM 3261 C CA . GLU A 1 410 ? 9.613 8.102 -19.762 1.00 98.06 410 GLU A CA 1
ATOM 3262 C C . GLU A 1 410 ? 9.409 6.605 -20.012 1.00 98.06 410 GLU A C 1
ATOM 3264 O O . GLU A 1 410 ? 8.541 6.239 -20.803 1.00 98.06 410 GLU A O 1
ATOM 3269 N N . VAL A 1 411 ? 10.114 5.725 -19.291 1.00 98.31 411 VAL A N 1
ATOM 3270 C CA . VAL A 1 411 ? 9.835 4.277 -19.340 1.00 98.31 411 VAL A CA 1
ATOM 3271 C C . VAL A 1 411 ? 8.395 3.986 -18.909 1.00 98.31 411 VAL A C 1
ATOM 3273 O O . VAL A 1 411 ? 7.690 3.224 -19.568 1.00 98.31 411 VAL A O 1
ATOM 3276 N N . THR A 1 412 ? 7.904 4.643 -17.854 1.00 98.31 412 THR A N 1
ATOM 3277 C CA . THR A 1 412 ? 6.503 4.505 -17.422 1.00 98.31 412 THR A CA 1
ATOM 3278 C C . THR A 1 412 ? 5.532 4.973 -18.506 1.00 98.31 412 THR A C 1
ATOM 3280 O O . THR A 1 412 ? 4.579 4.257 -18.812 1.00 98.31 412 THR A O 1
ATOM 3283 N N . ARG A 1 413 ? 5.771 6.143 -19.113 1.00 98.19 413 ARG A N 1
ATOM 3284 C CA . ARG A 1 413 ? 4.941 6.694 -20.200 1.00 98.19 413 ARG A CA 1
ATOM 3285 C C . ARG A 1 413 ? 4.904 5.759 -21.406 1.00 98.19 413 ARG A C 1
ATOM 3287 O O . ARG A 1 413 ? 3.847 5.541 -21.999 1.00 98.19 413 ARG A O 1
ATOM 3294 N N . HIS A 1 414 ? 6.046 5.183 -21.765 1.00 98.19 414 HIS A N 1
ATOM 3295 C CA . HIS A 1 414 ? 6.147 4.228 -22.862 1.00 98.19 414 HIS A CA 1
ATOM 3296 C C . HIS A 1 414 ? 5.379 2.943 -22.570 1.00 98.19 414 HIS A C 1
ATOM 3298 O O . HIS A 1 414 ? 4.517 2.574 -23.369 1.00 98.19 414 HIS A O 1
ATOM 3304 N N . ILE A 1 415 ? 5.576 2.338 -21.394 1.00 98.44 415 ILE A N 1
ATOM 3305 C CA . ILE A 1 415 ? 4.809 1.163 -20.959 1.00 98.44 415 ILE A CA 1
ATOM 3306 C C . ILE A 1 415 ? 3.313 1.475 -20.953 1.00 98.44 415 ILE A C 1
ATOM 3308 O O . ILE A 1 415 ? 2.537 0.722 -21.531 1.00 98.44 415 ILE A O 1
ATOM 3312 N N . TYR A 1 416 ? 2.897 2.602 -20.374 1.00 98.00 416 TYR A N 1
ATOM 3313 C CA . TYR A 1 416 ? 1.496 3.025 -20.347 1.00 98.00 416 TYR A CA 1
ATOM 3314 C C . TYR A 1 416 ? 0.876 3.020 -21.753 1.00 98.00 416 TYR A C 1
ATOM 3316 O O . TYR A 1 416 ? -0.166 2.399 -21.973 1.00 98.00 416 TYR A O 1
ATOM 3324 N N . ARG A 1 417 ? 1.552 3.633 -22.736 1.00 97.50 417 ARG A N 1
ATOM 3325 C CA . ARG A 1 417 ? 1.097 3.641 -24.137 1.00 97.50 417 ARG A CA 1
ATOM 3326 C C . ARG A 1 417 ? 1.027 2.223 -24.710 1.00 97.50 417 ARG A C 1
ATOM 3328 O O . ARG A 1 417 ? 0.014 1.869 -25.306 1.00 97.50 417 ARG A O 1
ATOM 3335 N N . LYS A 1 418 ? 2.052 1.389 -24.500 1.00 97.81 418 LYS A N 1
ATOM 3336 C CA . LYS A 1 418 ? 2.080 0.008 -25.019 1.00 97.81 418 LYS A CA 1
ATOM 3337 C C . LYS A 1 418 ? 1.018 -0.891 -24.377 1.00 97.81 418 LYS A C 1
ATOM 3339 O O . LYS A 1 418 ? 0.496 -1.782 -25.040 1.00 97.81 418 LYS A O 1
ATOM 3344 N N . LEU A 1 419 ? 0.652 -0.662 -23.119 1.00 97.56 419 LEU A N 1
ATOM 3345 C CA . LEU A 1 419 ? -0.386 -1.442 -22.446 1.00 97.56 419 LEU A CA 1
ATOM 3346 C C . LEU A 1 419 ? -1.797 -1.016 -22.871 1.00 97.56 419 LEU A C 1
ATOM 3348 O O . LEU A 1 419 ? -2.625 -1.877 -23.171 1.00 97.56 419 LEU A O 1
ATOM 3352 N N . TYR A 1 420 ? -2.078 0.288 -22.915 1.00 97.00 420 TYR A N 1
ATOM 3353 C CA . TYR A 1 420 ? -3.461 0.780 -22.984 1.00 97.00 420 TYR A CA 1
ATOM 3354 C C . TYR A 1 420 ? -3.882 1.349 -24.340 1.00 97.00 420 TYR A C 1
ATOM 3356 O O . TYR A 1 420 ? -5.079 1.393 -24.619 1.00 97.00 420 TYR A O 1
ATOM 3364 N N . ALA A 1 421 ? -2.949 1.753 -25.210 1.00 96.12 421 ALA A N 1
ATOM 3365 C CA . ALA A 1 421 ? -3.319 2.215 -26.547 1.00 96.12 421 ALA A CA 1
ATOM 3366 C C . ALA A 1 421 ? -3.925 1.078 -27.390 1.00 96.12 421 ALA A C 1
ATOM 3368 O O . ALA A 1 421 ? -3.711 -0.110 -27.126 1.00 96.12 421 ALA A O 1
ATOM 3369 N N . SER A 1 422 ? -4.676 1.446 -28.431 1.00 95.50 422 SER A N 1
ATOM 3370 C CA . SER A 1 422 ? -5.228 0.485 -29.390 1.00 95.50 422 SER A CA 1
ATOM 3371 C C . SER A 1 422 ? -4.124 -0.282 -30.126 1.00 95.50 422 SER A C 1
ATOM 3373 O O . SER A 1 422 ? -3.000 0.203 -30.270 1.00 95.50 422 SER A O 1
ATOM 3375 N N . ALA A 1 423 ? -4.464 -1.458 -30.659 1.00 91.88 423 ALA A N 1
ATOM 3376 C CA . ALA A 1 423 ? -3.547 -2.245 -31.487 1.00 91.88 423 ALA A CA 1
ATOM 3377 C C . ALA A 1 423 ? -3.043 -1.465 -32.715 1.00 91.88 423 ALA A C 1
ATOM 3379 O O . ALA A 1 423 ? -1.872 -1.567 -33.067 1.00 91.88 423 ALA A O 1
ATOM 3380 N N . GLU A 1 424 ? -3.897 -0.630 -33.315 1.00 92.25 424 GLU A N 1
ATOM 3381 C CA . GLU A 1 424 ? -3.541 0.266 -34.428 1.00 92.25 424 GLU A CA 1
ATOM 3382 C C . GLU A 1 424 ? -2.455 1.281 -34.045 1.00 92.25 424 GLU A C 1
ATOM 3384 O O . GLU A 1 424 ? -1.613 1.630 -34.865 1.00 92.25 424 GLU A O 1
ATOM 3389 N N . ASN A 1 425 ? -2.435 1.706 -32.779 1.00 90.62 425 ASN A N 1
ATOM 3390 C CA . ASN A 1 425 ? -1.430 2.607 -32.220 1.00 90.62 425 ASN A CA 1
ATOM 3391 C C . ASN A 1 425 ? -0.259 1.851 -31.557 1.00 90.62 425 ASN A C 1
ATOM 3393 O O . ASN A 1 425 ? 0.503 2.436 -30.786 1.00 90.62 425 ASN A O 1
ATOM 3397 N N . GLY A 1 426 ? -0.115 0.548 -31.829 1.00 87.56 426 GLY A N 1
ATOM 3398 C CA . GLY A 1 426 ? 0.976 -0.284 -31.316 1.00 87.56 426 GLY A CA 1
ATOM 3399 C C . GLY A 1 426 ? 0.852 -0.682 -29.841 1.00 87.56 426 GLY A C 1
ATOM 3400 O O . GLY A 1 426 ? 1.863 -1.049 -29.237 1.00 87.56 426 GLY A O 1
ATOM 3401 N N . GLY A 1 427 ? -0.347 -0.590 -29.255 1.00 94.19 427 GLY A N 1
ATOM 3402 C CA . GLY A 1 427 ? -0.637 -1.018 -27.884 1.00 94.19 427 GLY A CA 1
ATOM 3403 C C . GLY A 1 427 ? -1.410 -2.342 -27.783 1.00 94.19 427 GLY A C 1
ATOM 3404 O O . GLY A 1 427 ? -1.777 -2.958 -28.782 1.00 94.19 427 GLY A O 1
ATOM 3405 N N . LEU A 1 428 ? -1.661 -2.804 -26.556 1.00 95.88 428 LEU A N 1
ATOM 3406 C CA . LEU A 1 428 ? -2.357 -4.066 -26.263 1.00 95.88 428 LEU A CA 1
ATOM 3407 C C . LEU A 1 428 ? -3.862 -3.911 -25.983 1.00 95.88 428 LEU A C 1
ATOM 3409 O O . LEU A 1 428 ? -4.542 -4.932 -25.816 1.00 95.88 428 LEU A O 1
ATOM 3413 N N . ALA A 1 429 ? -4.375 -2.676 -25.943 1.00 96.06 429 ALA A N 1
ATOM 3414 C CA . ALA A 1 429 ? -5.758 -2.334 -25.599 1.00 96.06 429 ALA A CA 1
ATOM 3415 C C . ALA A 1 429 ? -6.240 -3.012 -24.303 1.00 96.06 429 ALA A C 1
ATOM 3417 O O . ALA A 1 429 ? -7.318 -3.613 -24.257 1.00 96.06 429 ALA A O 1
ATOM 3418 N N . LEU A 1 430 ? -5.403 -2.995 -23.262 1.00 95.81 430 LEU A N 1
ATOM 3419 C CA . LEU A 1 430 ? -5.744 -3.611 -21.984 1.00 95.81 430 LEU A CA 1
ATOM 3420 C C . LEU A 1 430 ? -6.745 -2.771 -21.197 1.00 95.81 430 LEU A C 1
ATOM 3422 O O . LEU A 1 430 ? -6.744 -1.545 -21.249 1.00 95.81 430 LEU A O 1
ATOM 3426 N N . ASP A 1 431 ? -7.560 -3.462 -20.407 1.00 94.50 431 ASP A N 1
ATOM 3427 C CA . ASP A 1 431 ? -8.426 -2.845 -19.409 1.00 94.50 431 ASP A CA 1
ATOM 3428 C C . ASP A 1 431 ? -7.577 -2.359 -18.224 1.00 94.50 431 ASP A C 1
ATOM 3430 O O . ASP A 1 431 ? -7.111 -3.166 -17.410 1.00 94.50 431 ASP A O 1
ATOM 3434 N N . SER A 1 432 ? -7.390 -1.040 -18.124 1.00 93.75 432 SER A N 1
ATOM 3435 C CA . SER A 1 432 ? -6.648 -0.376 -17.044 1.00 93.75 432 SER A CA 1
ATOM 3436 C C . SER A 1 432 ? -7.301 -0.535 -15.666 1.00 93.75 432 SER A C 1
ATOM 3438 O O . SER A 1 432 ? -6.630 -0.395 -14.644 1.00 93.75 432 SER A O 1
ATOM 3440 N N . GLY A 1 433 ? -8.585 -0.903 -15.602 1.00 91.88 433 GLY A N 1
ATOM 3441 C CA . GLY A 1 433 ? -9.268 -1.268 -14.364 1.00 91.88 433 GLY A CA 1
ATOM 3442 C C . GLY A 1 433 ? -8.878 -2.655 -13.849 1.00 91.88 433 GLY A C 1
ATOM 3443 O O . GLY A 1 433 ? -8.927 -2.886 -12.637 1.00 91.88 433 GLY A O 1
ATOM 3444 N N . LYS A 1 434 ? -8.447 -3.560 -14.740 1.00 94.38 434 LYS A N 1
ATOM 3445 C CA . LYS A 1 434 ? -8.060 -4.943 -14.415 1.00 94.38 434 LYS A CA 1
ATOM 3446 C C . LYS A 1 434 ? -6.546 -5.143 -14.353 1.00 94.38 434 LYS A C 1
ATOM 3448 O O . LYS A 1 434 ? -6.063 -5.873 -13.489 1.00 94.38 434 LYS A O 1
ATOM 3453 N N . ILE A 1 435 ? -5.795 -4.528 -15.261 1.00 97.31 435 ILE A N 1
ATOM 3454 C CA . ILE A 1 435 ? -4.336 -4.637 -15.345 1.00 97.31 435 ILE A CA 1
ATOM 3455 C C . ILE A 1 435 ? -3.775 -3.240 -15.139 1.00 97.31 435 ILE A C 1
ATOM 3457 O O . ILE A 1 435 ? -3.889 -2.398 -16.021 1.00 97.31 435 ILE A O 1
ATOM 3461 N N . LYS A 1 436 ? -3.211 -2.991 -13.957 1.00 97.81 436 LYS A N 1
ATOM 3462 C CA . LYS A 1 436 ? -2.794 -1.656 -13.524 1.00 97.81 436 LYS A CA 1
ATOM 3463 C C . LYS A 1 436 ? -1.279 -1.507 -13.606 1.00 97.81 436 LYS A C 1
ATOM 3465 O O . LYS A 1 436 ? -0.528 -2.346 -13.110 1.00 97.81 436 LYS A O 1
ATOM 3470 N N . LEU A 1 437 ? -0.827 -0.403 -14.187 1.00 98.00 437 LEU A N 1
ATOM 3471 C CA . LEU A 1 437 ? 0.569 0.017 -14.112 1.00 98.00 437 LEU A CA 1
ATOM 3472 C C . LEU A 1 437 ? 0.805 0.604 -12.719 1.00 98.00 437 LEU A C 1
ATOM 3474 O O . LEU A 1 437 ? 0.013 1.428 -12.265 1.00 98.00 437 LEU A O 1
ATOM 3478 N N . LEU A 1 438 ? 1.848 0.137 -12.037 1.00 98.12 438 LEU A N 1
ATOM 3479 C CA . LEU A 1 438 ? 2.166 0.501 -10.662 1.00 98.12 438 LEU A CA 1
ATOM 3480 C C . LEU A 1 438 ? 3.550 1.143 -10.600 1.00 98.12 438 LEU A C 1
ATOM 3482 O O . LEU A 1 438 ? 4.557 0.493 -10.849 1.00 98.12 438 LEU A O 1
ATOM 3486 N N . ASN A 1 439 ? 3.636 2.400 -10.198 1.00 97.81 439 ASN A N 1
ATOM 3487 C CA . ASN A 1 439 ? 4.902 3.105 -10.042 1.00 97.81 439 ASN A CA 1
ATOM 3488 C C . ASN A 1 439 ? 5.418 3.021 -8.605 1.00 97.81 439 ASN A C 1
ATOM 3490 O O . ASN A 1 439 ? 4.680 3.294 -7.657 1.00 97.81 439 ASN A O 1
ATOM 3494 N N . ALA A 1 440 ? 6.682 2.625 -8.441 1.00 96.38 440 ALA A N 1
ATOM 3495 C CA . ALA A 1 440 ? 7.293 2.384 -7.135 1.00 96.38 440 ALA A CA 1
ATOM 3496 C C . ALA A 1 440 ? 8.751 2.859 -7.068 1.00 96.38 440 ALA A C 1
ATOM 3498 O O . ALA A 1 440 ? 9.372 3.176 -8.083 1.00 96.38 440 ALA A O 1
ATOM 3499 N N . SER A 1 441 ? 9.330 2.812 -5.859 1.00 95.00 441 SER A N 1
ATOM 3500 C CA . SER A 1 441 ? 10.733 3.172 -5.594 1.00 95.00 441 SER A CA 1
ATOM 3501 C C . SER A 1 441 ? 11.092 4.600 -6.004 1.00 95.00 441 SER A C 1
ATOM 3503 O O . SER A 1 441 ? 12.133 4.819 -6.619 1.00 95.00 441 SER A O 1
ATOM 3505 N N . LEU A 1 442 ? 10.236 5.548 -5.635 1.00 96.12 442 LEU A N 1
ATOM 3506 C CA . LEU A 1 442 ? 10.321 6.960 -6.008 1.00 96.12 442 LEU A CA 1
ATOM 3507 C C . LEU A 1 442 ? 11.575 7.648 -5.426 1.00 96.12 442 LEU A C 1
ATOM 3509 O O . LEU A 1 442 ? 12.177 7.170 -4.454 1.00 96.12 442 LEU A O 1
ATOM 3513 N N . ARG A 1 443 ? 11.981 8.773 -6.013 1.00 94.88 443 ARG A N 1
ATOM 3514 C CA . ARG A 1 443 ? 13.110 9.608 -5.581 1.00 94.88 443 ARG A CA 1
ATOM 3515 C C . ARG A 1 443 ? 12.703 11.059 -5.372 1.00 94.88 443 ARG A C 1
ATOM 3517 O O . ARG A 1 443 ? 11.763 11.561 -5.975 1.00 94.88 443 ARG A O 1
ATOM 3524 N N . ILE A 1 444 ? 13.454 11.720 -4.497 1.00 95.25 444 ILE A N 1
ATOM 3525 C CA . ILE A 1 444 ? 13.327 13.144 -4.191 1.00 95.25 444 ILE A CA 1
ATOM 3526 C C . ILE A 1 444 ? 14.516 13.860 -4.838 1.00 95.25 444 ILE A C 1
ATOM 3528 O O . ILE A 1 444 ? 15.664 13.503 -4.566 1.00 95.25 444 ILE A O 1
ATOM 3532 N N . TYR A 1 445 ? 14.247 14.870 -5.663 1.00 93.19 445 TYR A N 1
ATOM 3533 C CA . TYR A 1 445 ? 15.247 15.665 -6.380 1.00 93.19 445 TYR A CA 1
ATOM 3534 C C . TYR A 1 445 ? 15.197 17.112 -5.886 1.00 93.19 445 TYR A C 1
ATOM 3536 O O . TYR A 1 445 ? 14.683 18.019 -6.538 1.00 93.19 445 TYR A O 1
ATOM 3544 N N . GLY A 1 446 ? 15.687 17.323 -4.662 1.00 91.12 446 GLY A N 1
ATOM 3545 C CA . GLY A 1 446 ? 15.487 18.587 -3.958 1.00 91.12 446 GLY A CA 1
ATOM 3546 C C . GLY A 1 446 ? 14.003 18.792 -3.652 1.00 91.12 446 GLY A C 1
ATOM 3547 O O . GLY A 1 446 ? 13.434 18.049 -2.858 1.00 91.12 446 GLY A O 1
ATOM 3548 N N . ASN A 1 447 ? 13.383 19.778 -4.299 1.00 91.69 447 ASN A N 1
ATOM 3549 C CA . ASN A 1 447 ? 11.947 20.044 -4.167 1.00 91.69 447 ASN A CA 1
ATOM 3550 C C . ASN A 1 447 ? 11.105 19.333 -5.238 1.00 91.69 447 ASN A C 1
ATOM 3552 O O . ASN A 1 447 ? 9.882 19.258 -5.105 1.00 91.69 447 ASN A O 1
ATOM 3556 N N . ASP A 1 448 ? 11.737 18.807 -6.287 1.00 93.31 448 ASP A N 1
ATOM 3557 C CA . ASP A 1 448 ? 11.061 18.158 -7.404 1.00 93.31 448 ASP A CA 1
ATOM 3558 C C . ASP A 1 448 ? 10.925 16.652 -7.156 1.00 93.31 448 ASP A C 1
ATOM 3560 O O . ASP A 1 448 ? 11.835 15.989 -6.652 1.00 93.31 448 ASP A O 1
ATOM 3564 N N . ILE A 1 449 ? 9.762 16.100 -7.501 1.00 96.50 449 ILE A N 1
ATOM 3565 C CA . ILE A 1 449 ? 9.456 14.666 -7.393 1.00 96.50 449 ILE A CA 1
ATOM 3566 C C . ILE A 1 449 ? 8.722 14.262 -8.688 1.00 96.50 449 ILE A C 1
ATOM 3568 O O . ILE A 1 449 ? 7.520 13.981 -8.650 1.00 96.50 449 ILE A O 1
ATOM 3572 N N . PRO A 1 450 ? 9.413 14.278 -9.850 1.00 95.75 450 PRO A N 1
ATOM 3573 C CA . PRO A 1 450 ? 8.831 13.922 -11.147 1.00 95.75 450 PRO A CA 1
ATOM 3574 C C . PRO A 1 450 ? 8.297 12.488 -11.158 1.00 95.75 450 PRO A C 1
ATOM 3576 O O . PRO A 1 450 ? 7.324 12.196 -11.843 1.00 95.75 450 PRO A O 1
ATOM 3579 N N . ASP A 1 451 ? 8.832 11.625 -10.293 1.00 95.94 451 ASP A N 1
ATOM 3580 C CA . ASP A 1 451 ? 8.318 10.281 -10.043 1.00 95.94 451 ASP A CA 1
ATOM 3581 C C . ASP A 1 451 ? 6.858 10.240 -9.563 1.00 95.94 451 ASP A C 1
ATOM 3583 O O . ASP A 1 451 ? 6.274 9.161 -9.511 1.00 95.94 451 ASP A O 1
ATOM 3587 N N . ILE A 1 452 ? 6.282 11.390 -9.200 1.00 96.94 452 ILE A N 1
ATOM 3588 C CA . ILE A 1 452 ? 4.857 11.581 -8.929 1.00 96.94 452 ILE A CA 1
ATOM 3589 C C . ILE A 1 452 ? 4.271 12.595 -9.918 1.00 96.94 452 ILE A C 1
ATOM 3591 O O . ILE A 1 452 ? 3.327 12.271 -10.635 1.00 96.94 452 ILE A O 1
ATOM 3595 N N . SER A 1 453 ? 4.835 13.808 -9.982 1.00 96.56 453 SER A N 1
ATOM 3596 C CA . SER A 1 453 ? 4.219 14.937 -10.697 1.00 96.56 453 SER A CA 1
ATOM 3597 C C . SER A 1 453 ? 4.101 14.728 -12.211 1.00 96.56 453 SER A C 1
ATOM 3599 O O . SER A 1 453 ? 3.191 15.277 -12.829 1.00 96.56 453 SER A O 1
ATOM 3601 N N . GLU A 1 454 ? 4.964 13.902 -12.812 1.00 96.81 454 GLU A N 1
ATOM 3602 C CA . GLU A 1 454 ? 5.009 13.656 -14.263 1.00 96.81 454 GLU A CA 1
ATOM 3603 C C . GLU A 1 454 ? 4.231 12.408 -14.715 1.00 96.81 454 GLU A C 1
ATOM 3605 O O . GLU A 1 454 ? 4.178 12.112 -15.912 1.00 96.81 454 GLU A O 1
ATOM 3610 N N . ILE A 1 455 ? 3.653 11.650 -13.777 1.00 96.31 455 ILE A N 1
ATOM 3611 C CA . ILE A 1 455 ? 2.998 10.364 -14.064 1.00 96.31 455 ILE A CA 1
ATOM 3612 C C . ILE A 1 455 ? 1.614 10.213 -13.421 1.00 96.31 455 ILE A C 1
ATOM 3614 O O . ILE A 1 455 ? 1.088 9.099 -13.339 1.00 96.31 455 ILE A O 1
ATOM 3618 N N . TRP A 1 456 ? 0.995 11.310 -12.983 1.00 97.25 456 TRP A N 1
ATOM 3619 C CA . TRP A 1 456 ? -0.408 11.282 -12.577 1.00 97.25 456 TRP A CA 1
ATOM 3620 C C . TRP A 1 456 ? -1.281 10.760 -13.727 1.00 97.25 456 TRP A C 1
ATOM 3622 O O . TRP A 1 456 ? -1.039 11.067 -14.892 1.00 97.25 456 TRP A O 1
ATOM 3632 N N . GLY A 1 457 ? -2.275 9.931 -13.414 1.00 95.62 457 GLY A N 1
ATOM 3633 C CA . GLY A 1 457 ? -3.050 9.166 -14.397 1.00 95.62 457 GLY A CA 1
ATOM 3634 C C . GLY A 1 457 ? -2.524 7.751 -14.655 1.00 95.62 457 GLY A C 1
ATOM 3635 O O . GLY A 1 457 ? -3.203 6.946 -15.294 1.00 95.62 457 GLY A O 1
ATOM 3636 N N . THR A 1 458 ? -1.337 7.399 -14.140 1.00 96.12 458 THR A N 1
ATOM 3637 C CA . THR A 1 458 ? -0.936 5.987 -14.033 1.00 96.12 458 THR A CA 1
ATOM 3638 C C . THR A 1 458 ? -1.896 5.237 -13.105 1.00 96.12 458 THR A C 1
ATOM 3640 O O . THR A 1 458 ? -2.515 5.841 -12.227 1.00 96.12 458 THR A O 1
ATOM 3643 N N . GLY A 1 459 ? -2.020 3.918 -13.268 1.00 96.94 459 GLY A N 1
ATOM 3644 C CA . GLY A 1 459 ? -3.011 3.127 -12.530 1.00 96.94 459 GLY A CA 1
ATOM 3645 C C . GLY A 1 459 ? -2.813 3.164 -11.010 1.00 96.94 459 GLY A C 1
ATOM 3646 O O . GLY A 1 459 ? -3.788 3.203 -10.258 1.00 96.94 459 GLY A O 1
ATOM 3647 N N . LEU A 1 460 ? -1.561 3.160 -10.543 1.00 98.25 460 LEU A N 1
ATOM 3648 C CA . LEU A 1 460 ? -1.220 3.203 -9.123 1.00 98.25 460 LEU A CA 1
ATOM 3649 C C . LEU A 1 460 ? 0.166 3.817 -8.899 1.00 98.25 460 LEU A C 1
ATOM 3651 O O . LEU A 1 460 ? 1.109 3.477 -9.608 1.00 98.25 460 LEU A O 1
ATOM 3655 N N . ILE A 1 461 ? 0.324 4.641 -7.863 1.00 98.56 461 ILE A N 1
ATOM 3656 C CA . ILE A 1 461 ? 1.641 5.050 -7.349 1.00 98.56 461 ILE A CA 1
ATOM 3657 C C . ILE A 1 461 ? 1.735 4.610 -5.891 1.00 98.56 461 ILE A C 1
ATOM 3659 O O . ILE A 1 461 ? 0.902 4.994 -5.070 1.00 98.56 461 ILE A O 1
ATOM 3663 N N . THR A 1 462 ? 2.749 3.810 -5.559 1.00 98.25 462 THR A N 1
ATOM 3664 C CA . THR A 1 462 ? 3.049 3.461 -4.168 1.00 98.25 462 THR A CA 1
ATOM 3665 C C . THR A 1 462 ? 4.168 4.349 -3.630 1.00 98.25 462 THR A C 1
ATOM 3667 O O . THR A 1 462 ? 5.213 4.510 -4.264 1.00 98.25 462 THR A O 1
ATOM 3670 N N . ILE A 1 463 ? 3.921 4.984 -2.487 1.00 98.56 463 ILE A N 1
ATOM 3671 C CA . ILE A 1 463 ? 4.675 6.139 -1.999 1.00 98.56 463 ILE A CA 1
ATOM 3672 C C . ILE A 1 463 ? 5.203 5.833 -0.600 1.00 98.56 463 ILE A C 1
ATOM 3674 O O . ILE A 1 463 ? 4.433 5.561 0.324 1.00 98.56 463 ILE A O 1
ATOM 3678 N N . PHE A 1 464 ? 6.525 5.897 -0.442 1.00 98.19 464 PHE A N 1
ATOM 3679 C CA . PHE A 1 464 ? 7.184 5.706 0.849 1.00 98.19 464 PHE A CA 1
ATOM 3680 C C . PHE A 1 464 ? 6.930 6.925 1.760 1.00 98.19 464 PHE A C 1
ATOM 3682 O O . PHE A 1 464 ? 6.852 8.051 1.253 1.00 98.19 464 PHE A O 1
ATOM 3689 N N . PRO A 1 465 ? 6.827 6.757 3.094 1.00 98.25 465 PRO A N 1
ATOM 3690 C CA . PRO A 1 465 ? 6.527 7.855 4.015 1.00 98.25 465 PRO A CA 1
ATOM 3691 C C . PRO A 1 465 ? 7.396 9.116 3.859 1.00 98.25 465 PRO A C 1
ATOM 3693 O O . PRO A 1 465 ? 6.861 10.223 3.891 1.00 98.25 465 PRO A O 1
ATOM 3696 N N . ASN A 1 466 ? 8.707 8.988 3.638 1.00 97.69 466 ASN A N 1
ATOM 3697 C CA . ASN A 1 466 ? 9.593 10.140 3.432 1.00 97.69 466 ASN A CA 1
ATOM 3698 C C . ASN A 1 466 ? 9.288 10.917 2.138 1.00 97.69 466 ASN A C 1
ATOM 3700 O O . ASN A 1 466 ? 9.284 12.145 2.151 1.00 97.69 466 ASN A O 1
ATOM 3704 N N . VAL A 1 467 ? 8.967 10.221 1.043 1.00 98.12 467 VAL A N 1
ATOM 3705 C CA . VAL A 1 467 ? 8.543 10.834 -0.224 1.00 98.12 467 VAL A CA 1
ATOM 3706 C C . VAL A 1 467 ? 7.199 11.529 -0.037 1.00 98.12 467 VAL A C 1
ATOM 3708 O O . VAL A 1 467 ? 7.042 12.664 -0.478 1.00 98.12 467 VAL A O 1
ATOM 3711 N N . ARG A 1 468 ? 6.256 10.899 0.679 1.00 97.75 468 ARG A N 1
ATOM 3712 C CA . ARG A 1 468 ? 4.965 11.514 1.022 1.00 97.75 468 ARG A CA 1
ATOM 3713 C C . ARG A 1 468 ? 5.169 12.823 1.784 1.00 97.75 468 ARG A C 1
ATOM 3715 O O . ARG A 1 468 ? 4.630 13.849 1.377 1.00 97.75 468 ARG A O 1
ATOM 3722 N N . ARG A 1 469 ? 5.978 12.801 2.852 1.00 97.50 469 ARG A N 1
ATOM 3723 C CA . ARG A 1 469 ? 6.288 14.002 3.640 1.00 97.50 469 ARG A CA 1
ATOM 3724 C C . ARG A 1 469 ? 6.939 15.075 2.774 1.00 97.50 469 ARG A C 1
ATOM 3726 O O . ARG A 1 469 ? 6.482 16.208 2.807 1.00 97.50 469 ARG A O 1
ATOM 3733 N N . ALA A 1 470 ? 7.951 14.723 1.981 1.00 97.81 470 ALA A N 1
ATOM 3734 C CA . ALA A 1 470 ? 8.644 15.665 1.104 1.00 97.81 470 ALA A CA 1
ATOM 3735 C C . ALA A 1 470 ? 7.711 16.302 0.061 1.00 97.81 470 ALA A C 1
ATOM 3737 O O . ALA A 1 470 ? 7.792 17.504 -0.186 1.00 97.81 470 ALA A O 1
ATOM 3738 N N . TYR A 1 471 ? 6.795 15.522 -0.518 1.00 97.69 471 TYR A N 1
ATOM 3739 C CA . TYR A 1 471 ? 5.823 16.027 -1.484 1.00 97.69 471 TYR A CA 1
ATOM 3740 C C . TYR A 1 471 ? 4.841 17.016 -0.835 1.00 97.69 471 TYR A C 1
ATOM 3742 O O . TYR A 1 471 ? 4.538 18.036 -1.451 1.00 97.69 471 TYR A O 1
ATOM 3750 N N . ASP A 1 472 ? 4.426 16.770 0.414 1.00 97.19 472 ASP A N 1
ATOM 3751 C CA . ASP A 1 472 ? 3.529 17.626 1.211 1.00 97.19 472 ASP A CA 1
ATOM 3752 C C . ASP A 1 472 ? 4.191 18.890 1.799 1.00 97.19 472 ASP A C 1
ATOM 3754 O O . ASP A 1 472 ? 3.485 19.779 2.275 1.00 97.19 472 ASP A O 1
ATOM 3758 N N . LEU A 1 473 ? 5.523 19.033 1.740 1.00 95.31 473 LEU A N 1
ATOM 3759 C CA . LEU A 1 473 ? 6.213 20.246 2.221 1.00 95.31 473 LEU A CA 1
ATOM 3760 C C . LEU A 1 473 ? 5.882 21.501 1.402 1.00 95.31 473 LEU A C 1
ATOM 3762 O O . LEU A 1 473 ? 6.130 22.618 1.859 1.00 95.31 473 LEU A O 1
ATOM 3766 N N . GLN A 1 474 ? 5.355 21.337 0.190 1.00 93.81 474 GLN A N 1
ATOM 3767 C CA . GLN A 1 474 ? 5.021 22.435 -0.711 1.00 93.81 474 GLN A CA 1
ATOM 3768 C C . GLN A 1 474 ? 3.645 22.201 -1.309 1.00 93.81 474 GLN A C 1
ATOM 3770 O O . GLN A 1 474 ? 3.318 21.080 -1.684 1.00 93.81 474 GLN A O 1
ATOM 3775 N N . LYS A 1 475 ? 2.840 23.258 -1.434 1.00 95.06 475 LYS A N 1
ATOM 3776 C CA . LYS A 1 475 ? 1.577 23.165 -2.171 1.00 95.06 475 LYS A CA 1
ATOM 3777 C C . LYS A 1 475 ? 1.865 22.948 -3.649 1.00 95.06 475 LYS A C 1
ATOM 3779 O O . LYS A 1 475 ? 2.689 23.661 -4.218 1.00 95.06 475 LYS A O 1
ATOM 3784 N N . ARG A 1 476 ? 1.156 22.004 -4.259 1.00 94.50 476 ARG A N 1
ATOM 3785 C CA . ARG A 1 476 ? 1.314 21.642 -5.670 1.00 94.50 476 ARG A CA 1
ATOM 3786 C C . ARG A 1 476 ? 0.001 21.798 -6.422 1.00 94.50 476 ARG A C 1
ATOM 3788 O O . ARG A 1 476 ? -1.079 21.686 -5.848 1.00 94.50 476 ARG A O 1
ATOM 3795 N N . SER A 1 477 ? 0.114 22.064 -7.715 1.00 90.56 477 SER A N 1
ATOM 3796 C CA . SER A 1 477 ? -1.008 22.190 -8.651 1.00 90.56 477 SER A CA 1
ATOM 3797 C C . SER A 1 477 ? -0.708 21.401 -9.923 1.00 90.56 477 SER A C 1
ATOM 3799 O O . SER A 1 477 ? -0.864 21.909 -11.032 1.00 90.56 477 SER A O 1
ATOM 3801 N N . ASP A 1 478 ? -0.188 20.189 -9.740 1.00 90.88 478 ASP A N 1
ATOM 3802 C CA . ASP A 1 478 ? 0.241 19.316 -10.827 1.00 90.88 478 ASP A CA 1
ATOM 3803 C C . ASP A 1 478 ? -0.973 18.862 -11.656 1.00 90.88 478 ASP A C 1
ATOM 3805 O O . ASP A 1 478 ? -2.083 18.705 -11.136 1.00 90.88 478 ASP A O 1
ATOM 3809 N N . ASN A 1 479 ? -0.768 18.637 -12.955 1.00 92.38 479 ASN A N 1
ATOM 3810 C CA . ASN A 1 479 ? -1.791 18.049 -13.816 1.00 92.38 479 ASN A CA 1
ATOM 3811 C C . ASN A 1 479 ? -2.116 16.628 -13.324 1.00 92.38 479 ASN A C 1
ATOM 3813 O O . ASN A 1 479 ? -1.229 15.783 -13.253 1.00 92.38 479 ASN A O 1
ATOM 3817 N N . ALA A 1 480 ? -3.388 16.348 -13.027 1.00 93.06 480 ALA A N 1
ATOM 3818 C CA . ALA A 1 480 ? -3.842 15.048 -12.527 1.00 93.06 480 ALA A CA 1
ATOM 3819 C C . ALA A 1 480 ? -3.789 13.912 -13.573 1.00 93.06 480 ALA A C 1
ATOM 3821 O O . ALA A 1 480 ? -4.109 12.770 -13.238 1.00 93.06 480 ALA A O 1
ATOM 3822 N N . PHE A 1 481 ? -3.392 14.217 -14.813 1.00 95.44 481 PHE A N 1
ATOM 3823 C CA . PHE A 1 481 ? -3.233 13.256 -15.903 1.00 95.44 481 PHE A CA 1
ATOM 3824 C C . PHE A 1 481 ? -1.962 13.524 -16.740 1.00 95.44 481 PHE A C 1
ATOM 3826 O O . PHE A 1 481 ? -2.006 13.561 -17.966 1.00 95.44 481 PHE A O 1
ATOM 3833 N N . SER A 1 482 ? -0.819 13.755 -16.085 1.00 96.81 482 SER A N 1
ATOM 3834 C CA . SER A 1 482 ? 0.478 14.028 -16.736 1.00 96.81 482 SER A CA 1
ATOM 3835 C C . SER A 1 482 ? 1.162 12.807 -17.373 1.00 96.81 482 SER A C 1
ATOM 3837 O O . SER A 1 482 ? 2.135 12.945 -18.117 1.00 96.81 482 SER A O 1
ATOM 3839 N N . ILE A 1 483 ? 0.647 11.590 -17.160 1.00 97.00 483 ILE A N 1
ATOM 3840 C CA . ILE A 1 483 ? 1.197 10.359 -17.753 1.00 97.00 483 ILE A CA 1
ATOM 3841 C C . ILE A 1 483 ? 1.176 10.358 -19.292 1.00 97.00 483 ILE A C 1
ATOM 3843 O O . ILE A 1 483 ? 1.977 9.673 -19.928 1.00 97.00 483 ILE A O 1
ATOM 3847 N N . ILE A 1 484 ? 0.277 11.120 -19.917 1.00 95.75 484 ILE A N 1
ATOM 3848 C CA . ILE A 1 484 ? 0.203 11.219 -21.383 1.00 95.75 484 ILE A CA 1
ATOM 3849 C C . ILE A 1 484 ? 1.153 12.267 -21.967 1.00 95.75 484 ILE A C 1
ATOM 3851 O O . ILE A 1 484 ? 1.356 12.281 -23.186 1.00 95.75 484 ILE A O 1
ATOM 3855 N N . ASP A 1 485 ? 1.751 13.108 -21.121 1.00 96.69 485 ASP A N 1
ATOM 3856 C CA . ASP A 1 485 ? 2.637 14.178 -21.559 1.00 96.69 485 ASP A CA 1
ATOM 3857 C C . ASP A 1 485 ? 3.892 13.616 -22.243 1.00 96.69 485 ASP A C 1
ATOM 3859 O O . ASP A 1 485 ? 4.240 12.430 -22.160 1.00 96.69 485 ASP A O 1
ATOM 3863 N N . LYS A 1 486 ? 4.570 14.481 -22.998 1.00 95.12 486 LYS A N 1
ATOM 3864 C CA . LYS A 1 486 ? 5.799 14.123 -23.706 1.00 95.12 486 LYS A CA 1
ATOM 3865 C C . LYS A 1 486 ? 7.004 14.545 -22.886 1.00 95.12 486 LYS A C 1
ATOM 3867 O O . LYS A 1 486 ? 7.095 15.691 -22.456 1.00 95.12 486 LYS A O 1
ATOM 3872 N N . THR A 1 487 ? 7.961 13.637 -22.753 1.00 96.50 487 THR A N 1
ATOM 3873 C CA . THR A 1 487 ? 9.297 13.995 -22.277 1.00 96.50 487 THR A CA 1
ATOM 3874 C C . THR A 1 487 ? 9.929 14.985 -23.262 1.00 96.50 487 THR A C 1
ATOM 3876 O O . THR A 1 487 ? 9.814 14.772 -24.474 1.00 96.50 487 THR A O 1
ATOM 3879 N N . PRO A 1 488 ? 10.557 16.081 -22.791 1.00 96.50 488 PRO A N 1
ATOM 3880 C CA . PRO A 1 488 ? 11.208 17.046 -23.671 1.00 96.50 488 PRO A CA 1
ATOM 3881 C C . PRO A 1 488 ? 12.208 16.365 -24.611 1.00 96.50 488 PRO A C 1
ATOM 3883 O O . PRO A 1 488 ? 12.985 15.525 -24.166 1.00 96.50 488 PRO A O 1
ATOM 3886 N N . ASN A 1 489 ? 12.220 16.746 -25.894 1.00 95.81 489 ASN A N 1
ATOM 3887 C CA . ASN A 1 489 ? 13.055 16.081 -26.904 1.00 95.81 489 ASN A CA 1
ATOM 3888 C C . ASN A 1 489 ? 14.541 16.052 -26.519 1.00 95.81 489 ASN A C 1
ATOM 3890 O O . ASN A 1 489 ? 15.161 15.008 -26.647 1.00 95.81 489 ASN A O 1
ATOM 3894 N N . ALA A 1 490 ? 15.080 17.157 -25.991 1.00 94.69 490 ALA A N 1
ATOM 3895 C CA . ALA A 1 490 ? 16.469 17.217 -25.534 1.00 94.69 490 ALA A CA 1
ATOM 3896 C C . ALA A 1 490 ? 16.753 16.193 -24.421 1.00 94.69 490 ALA A C 1
ATOM 3898 O O . ALA A 1 490 ? 17.717 15.441 -24.510 1.00 94.69 490 ALA A O 1
ATOM 3899 N N . ALA A 1 491 ? 15.858 16.087 -23.432 1.00 95.88 491 ALA A N 1
ATOM 3900 C CA . ALA A 1 491 ? 15.989 15.098 -22.368 1.00 95.88 491 ALA A CA 1
ATOM 3901 C C . ALA A 1 491 ? 15.864 13.663 -22.895 1.00 95.88 491 ALA A C 1
ATOM 3903 O O . ALA A 1 491 ? 16.606 12.784 -22.473 1.00 95.88 491 ALA A O 1
ATOM 3904 N N . PHE A 1 492 ? 14.955 13.413 -23.840 1.00 97.06 492 PHE A N 1
ATOM 3905 C CA . PHE A 1 492 ? 14.822 12.102 -24.474 1.00 97.06 492 PHE A CA 1
ATOM 3906 C C . PHE A 1 492 ? 16.063 11.720 -25.297 1.00 97.06 492 PHE A C 1
ATOM 3908 O O . PHE A 1 492 ? 16.506 10.574 -25.247 1.00 97.06 492 PHE A O 1
ATOM 3915 N N . ASP A 1 493 ? 16.638 12.672 -26.033 1.00 94.94 493 ASP A N 1
ATOM 3916 C CA . ASP A 1 493 ? 17.859 12.464 -26.812 1.00 94.94 493 ASP A CA 1
ATOM 3917 C C . ASP A 1 493 ? 19.063 12.176 -25.906 1.00 94.94 493 ASP A C 1
ATOM 3919 O O . ASP A 1 493 ? 19.828 11.257 -26.200 1.00 94.94 493 ASP A O 1
ATOM 3923 N N . ASP A 1 494 ? 19.184 12.879 -24.774 1.00 95.25 494 ASP A N 1
ATOM 3924 C CA . ASP A 1 494 ? 20.177 12.573 -23.738 1.00 95.25 494 ASP A CA 1
ATOM 3925 C C . ASP A 1 494 ? 19.982 11.166 -23.169 1.00 95.25 494 ASP A C 1
ATOM 3927 O O . ASP A 1 494 ? 20.933 10.389 -23.090 1.00 95.25 494 ASP A O 1
ATOM 3931 N N . LEU A 1 495 ? 18.746 10.802 -22.814 1.00 96.62 495 LEU A N 1
ATOM 3932 C CA . LEU A 1 495 ? 18.428 9.478 -22.281 1.00 96.62 495 LEU A CA 1
ATOM 3933 C C . LEU A 1 495 ? 18.803 8.360 -23.265 1.00 96.62 495 LEU A C 1
ATOM 3935 O O . LEU A 1 495 ? 19.356 7.347 -22.844 1.00 96.62 495 LEU A O 1
ATOM 3939 N N . CYS A 1 496 ? 18.596 8.542 -24.573 1.00 96.62 496 CYS A N 1
ATOM 3940 C CA . CYS A 1 496 ? 18.970 7.534 -25.571 1.00 96.62 496 CYS A CA 1
ATOM 3941 C C . CYS A 1 496 ? 20.487 7.361 -25.773 1.00 96.62 496 CYS A C 1
ATOM 3943 O O . CYS A 1 496 ? 20.881 6.438 -26.485 1.00 96.62 496 CYS A O 1
ATOM 3945 N N . LYS A 1 497 ? 21.344 8.171 -25.133 1.00 95.19 497 LYS A N 1
ATOM 3946 C CA . LYS A 1 497 ? 22.792 7.903 -25.047 1.00 95.19 497 LYS A CA 1
ATOM 3947 C C . LYS A 1 497 ? 23.123 6.810 -24.010 1.00 95.19 497 LYS A C 1
ATOM 3949 O O . LYS A 1 497 ? 24.121 6.113 -24.158 1.00 95.19 497 LYS A O 1
ATOM 3954 N N . SER A 1 498 ? 22.268 6.608 -23.002 1.00 95.75 498 SER A N 1
ATOM 3955 C CA . SER A 1 498 ? 22.458 5.617 -21.931 1.00 95.75 498 SER A CA 1
ATOM 3956 C C . SER A 1 498 ? 22.048 4.210 -22.373 1.00 95.75 498 SER A C 1
ATOM 3958 O O . SER A 1 498 ? 20.895 3.979 -22.738 1.00 95.75 498 SER A O 1
ATOM 3960 N N . GLU A 1 499 ? 22.950 3.229 -22.272 1.00 96.56 499 GLU A N 1
ATOM 3961 C CA . GLU A 1 499 ? 22.626 1.824 -22.550 1.00 96.56 499 GLU A CA 1
ATOM 3962 C C . GLU A 1 499 ? 21.598 1.275 -21.559 1.00 96.56 499 GLU A C 1
ATOM 3964 O O . GLU A 1 499 ? 20.696 0.531 -21.951 1.00 96.56 499 GLU A O 1
ATOM 3969 N N . LEU A 1 500 ? 21.675 1.691 -20.291 1.00 96.69 500 LEU A N 1
ATOM 3970 C CA . LEU A 1 500 ? 20.687 1.325 -19.277 1.00 96.69 500 LEU A CA 1
ATOM 3971 C C . LEU A 1 500 ? 19.285 1.816 -19.652 1.00 96.69 500 LEU A C 1
ATOM 3973 O O . LEU A 1 500 ? 18.324 1.048 -19.575 1.00 96.69 500 LEU A O 1
ATOM 3977 N N . PHE A 1 501 ? 19.155 3.070 -20.092 1.00 97.50 501 PHE A N 1
ATOM 3978 C CA . PHE A 1 501 ? 17.871 3.597 -20.545 1.00 97.50 501 PHE A CA 1
ATOM 3979 C C . PHE A 1 501 ? 17.390 2.895 -21.818 1.00 97.50 501 PHE A C 1
ATOM 3981 O O . PHE A 1 501 ? 16.236 2.470 -21.871 1.00 97.50 501 PHE A O 1
ATOM 3988 N N . ARG A 1 502 ? 18.267 2.711 -22.816 1.00 98.12 502 ARG A N 1
ATOM 3989 C CA . ARG A 1 502 ? 17.937 1.994 -24.059 1.00 98.12 502 ARG A CA 1
ATOM 3990 C C . ARG A 1 502 ? 17.396 0.593 -23.775 1.00 98.12 502 ARG A C 1
ATOM 3992 O O . ARG A 1 502 ? 16.355 0.225 -24.313 1.00 98.12 502 ARG A O 1
ATOM 3999 N N . GLN A 1 503 ? 18.033 -0.154 -22.871 1.00 98.12 503 GLN A N 1
ATOM 4000 C CA . GLN A 1 503 ? 17.581 -1.488 -22.467 1.00 98.12 503 GLN A CA 1
ATOM 4001 C C . GLN A 1 503 ? 16.253 -1.469 -21.688 1.00 98.12 503 GLN A C 1
ATOM 4003 O O . GLN A 1 503 ? 15.458 -2.406 -21.803 1.00 98.12 503 GLN A O 1
ATOM 4008 N N . ALA A 1 504 ? 15.997 -0.424 -20.897 1.00 98.06 504 ALA A N 1
ATOM 4009 C CA . ALA A 1 504 ? 14.743 -0.274 -20.165 1.00 98.06 504 ALA A CA 1
ATOM 4010 C C . ALA A 1 504 ? 13.568 0.106 -21.078 1.00 98.06 504 ALA A C 1
ATOM 4012 O O . ALA A 1 504 ? 12.460 -0.402 -20.913 1.00 98.06 504 ALA A O 1
ATOM 4013 N N . TRP A 1 505 ? 13.802 0.994 -22.038 1.00 98.50 505 TRP A N 1
ATOM 4014 C CA . TRP A 1 505 ? 12.749 1.608 -22.835 1.00 98.50 505 TRP A CA 1
ATOM 4015 C C . TRP A 1 505 ? 12.432 0.817 -24.110 1.00 98.50 505 TRP A C 1
ATOM 4017 O O . TRP A 1 505 ? 11.267 0.593 -24.416 1.00 98.50 505 TRP A O 1
ATOM 4027 N N . TRP A 1 506 ? 13.439 0.359 -24.854 1.00 98.44 506 TRP A N 1
ATOM 4028 C CA . TRP A 1 506 ? 13.254 -0.110 -26.230 1.00 98.44 506 TRP A CA 1
ATOM 4029 C C . TRP A 1 506 ? 12.595 -1.493 -26.351 1.00 98.44 506 TRP A C 1
ATOM 4031 O O . TRP A 1 506 ? 12.975 -2.448 -25.670 1.00 98.44 506 TRP A O 1
ATOM 4041 N N . ILE A 1 507 ? 11.668 -1.627 -27.305 1.00 97.12 507 ILE A N 1
ATOM 4042 C CA . ILE A 1 507 ? 11.182 -2.903 -27.852 1.00 97.12 507 ILE A CA 1
ATOM 4043 C C . ILE A 1 507 ? 11.137 -2.846 -29.396 1.00 97.12 507 ILE A C 1
ATOM 4045 O O . ILE A 1 507 ? 11.192 -1.756 -29.976 1.00 97.12 507 ILE A O 1
ATOM 4049 N N . PRO A 1 508 ? 11.008 -3.987 -30.109 1.00 95.44 508 PRO A N 1
ATOM 4050 C CA . PRO A 1 508 ? 10.902 -3.980 -31.568 1.00 95.44 508 PRO A CA 1
ATOM 4051 C C . PRO A 1 508 ? 9.798 -3.042 -32.084 1.00 95.44 508 PRO A C 1
ATOM 4053 O O . PRO A 1 508 ? 8.648 -3.115 -31.650 1.00 95.44 508 PRO A O 1
ATOM 4056 N N . GLY A 1 509 ? 10.160 -2.174 -33.032 1.00 92.81 509 GLY A N 1
ATOM 4057 C CA . GLY A 1 509 ? 9.283 -1.143 -33.603 1.00 92.81 509 GLY A CA 1
ATOM 4058 C C . GLY A 1 509 ? 9.509 0.264 -33.040 1.00 92.81 509 GLY A C 1
ATOM 4059 O O . GLY A 1 509 ? 9.030 1.228 -33.634 1.00 92.81 509 GLY A O 1
ATOM 4060 N N . ASP A 1 510 ? 10.255 0.405 -31.944 1.00 96.75 510 ASP A N 1
ATOM 4061 C CA . ASP A 1 510 ? 10.686 1.712 -31.446 1.00 96.75 510 ASP A CA 1
ATOM 4062 C C . ASP A 1 510 ? 11.921 2.245 -32.217 1.00 96.75 510 ASP A C 1
ATOM 4064 O O . ASP A 1 510 ? 12.619 1.471 -32.882 1.00 96.75 510 ASP A O 1
ATOM 4068 N N . PRO A 1 511 ? 12.222 3.562 -32.158 1.00 95.75 511 PRO A N 1
ATOM 4069 C CA . PRO A 1 511 ? 13.306 4.181 -32.921 1.00 95.75 511 PRO A CA 1
ATOM 4070 C C . PRO A 1 511 ? 14.678 3.533 -32.702 1.00 95.75 511 PRO A C 1
ATOM 4072 O O . PRO A 1 511 ? 15.129 3.376 -31.567 1.00 95.75 511 PRO A O 1
ATOM 4075 N N . GLU A 1 512 ? 15.391 3.267 -33.801 1.00 95.88 512 GLU A N 1
ATOM 4076 C CA . GLU A 1 512 ? 16.704 2.598 -33.787 1.00 95.88 512 GLU A CA 1
ATOM 4077 C C . GLU A 1 512 ? 17.756 3.369 -32.971 1.00 95.88 512 GLU A C 1
ATOM 4079 O O . GLU A 1 512 ? 18.620 2.760 -32.349 1.00 95.88 512 GLU A O 1
ATOM 4084 N N . LYS A 1 513 ? 17.648 4.705 -32.892 1.00 94.38 513 LYS A N 1
ATOM 4085 C CA . LYS A 1 513 ? 18.561 5.543 -32.092 1.00 94.38 513 LYS A CA 1
ATOM 4086 C C . LYS A 1 513 ? 18.575 5.180 -30.598 1.00 94.38 513 LYS A C 1
ATOM 4088 O O . LYS A 1 513 ? 19.561 5.446 -29.926 1.00 94.38 513 LYS A O 1
ATOM 4093 N N . CYS A 1 514 ? 17.499 4.575 -30.091 1.00 96.31 514 CYS A N 1
ATOM 4094 C CA . CYS A 1 514 ? 17.363 4.168 -28.692 1.00 96.31 514 CYS A CA 1
ATOM 4095 C C . CYS A 1 514 ? 17.474 2.645 -28.516 1.00 96.31 514 CYS A C 1
ATOM 4097 O O . CYS A 1 514 ? 17.145 2.136 -27.450 1.00 96.31 514 CYS A O 1
ATOM 4099 N N . LYS A 1 515 ? 17.913 1.902 -29.538 1.00 98.12 515 LYS A N 1
ATOM 4100 C CA . LYS A 1 515 ? 18.074 0.450 -29.448 1.00 98.12 515 LYS A CA 1
ATOM 4101 C C . LYS A 1 515 ? 19.326 0.080 -28.643 1.00 98.12 515 LYS A C 1
ATOM 4103 O O . LYS A 1 515 ? 20.394 0.618 -28.945 1.00 98.12 515 LYS A O 1
ATOM 4108 N N . PRO A 1 516 ? 19.225 -0.824 -27.652 1.00 97.81 516 PRO A N 1
ATOM 4109 C CA . PRO A 1 516 ? 20.383 -1.295 -26.898 1.00 97.81 516 PRO A CA 1
ATOM 4110 C C . PRO A 1 516 ? 21.310 -2.138 -27.780 1.00 97.81 516 PRO A C 1
ATOM 4112 O O . PRO A 1 516 ? 20.887 -2.711 -28.788 1.00 97.81 516 PRO A O 1
ATOM 4115 N N . ASN A 1 517 ? 22.572 -2.266 -27.376 1.00 96.69 517 ASN A N 1
ATOM 4116 C CA . ASN A 1 517 ? 23.575 -3.045 -28.106 1.00 96.69 517 ASN A CA 1
ATOM 4117 C C . ASN A 1 517 ? 23.185 -4.531 -28.200 1.00 96.69 517 ASN A C 1
ATOM 4119 O O . ASN A 1 517 ? 23.385 -5.171 -29.234 1.00 96.69 517 ASN A O 1
ATOM 4123 N N . ARG A 1 518 ? 22.593 -5.070 -27.127 1.00 95.94 518 ARG A N 1
ATOM 4124 C CA . ARG A 1 518 ? 21.955 -6.392 -27.083 1.00 95.94 518 ARG A CA 1
ATOM 4125 C C . ARG A 1 518 ? 20.597 -6.237 -26.415 1.00 95.94 518 ARG A C 1
ATOM 4127 O O . ARG A 1 518 ? 20.541 -6.072 -25.207 1.00 95.94 518 ARG A O 1
ATOM 4134 N N . ALA A 1 519 ? 19.519 -6.340 -27.184 1.00 97.06 519 ALA A N 1
ATOM 4135 C CA . ALA A 1 519 ? 18.174 -6.324 -26.622 1.00 97.06 519 ALA A CA 1
ATOM 4136 C C . ALA A 1 519 ? 17.888 -7.624 -25.858 1.00 97.06 519 ALA A C 1
ATOM 4138 O O . ALA A 1 519 ? 17.812 -8.690 -26.467 1.00 97.06 519 ALA A O 1
ATOM 4139 N N . LEU A 1 520 ? 17.727 -7.518 -24.538 1.00 97.56 520 LEU A N 1
ATOM 4140 C CA . LEU A 1 520 ? 17.303 -8.633 -23.686 1.00 97.56 520 LEU A CA 1
ATOM 4141 C C . LEU A 1 520 ? 15.803 -8.944 -23.819 1.00 97.56 520 LEU A C 1
ATOM 4143 O O . LEU A 1 520 ? 14.991 -8.081 -24.161 1.00 97.56 520 LEU A O 1
ATOM 4147 N N . SER A 1 521 ? 15.443 -10.184 -23.492 1.00 97.00 521 SER A N 1
ATOM 4148 C CA . SER A 1 521 ? 14.076 -10.706 -23.443 1.00 97.00 521 SER A CA 1
ATOM 4149 C C . SER A 1 521 ? 13.841 -11.556 -22.183 1.00 97.00 521 SER A C 1
ATOM 4151 O O . SER A 1 521 ? 14.766 -11.830 -21.427 1.00 97.00 521 SER A O 1
ATOM 4153 N N . LEU A 1 522 ? 12.600 -11.998 -21.942 1.00 96.00 522 LEU A N 1
ATOM 4154 C CA . LEU A 1 522 ? 12.287 -13.009 -20.912 1.00 96.00 522 LEU A CA 1
ATOM 4155 C C . LEU A 1 522 ? 12.331 -14.441 -21.465 1.00 96.00 522 LEU A C 1
ATOM 4157 O O . LEU A 1 522 ? 11.575 -15.305 -21.020 1.00 96.00 522 LEU A O 1
ATOM 4161 N N . SER A 1 523 ? 13.168 -14.688 -22.469 1.00 94.88 523 SER A N 1
ATOM 4162 C CA . SER A 1 523 ? 13.448 -16.037 -22.956 1.00 94.88 523 SER A CA 1
ATOM 4163 C C . SER A 1 523 ? 14.386 -16.780 -21.999 1.00 94.88 523 SER A C 1
ATOM 4165 O O . SER A 1 523 ? 15.023 -16.175 -21.136 1.00 94.88 523 SER A O 1
ATOM 4167 N N . THR A 1 524 ? 14.470 -18.100 -22.144 1.00 92.44 524 THR A N 1
ATOM 4168 C CA . THR A 1 524 ? 15.401 -18.928 -21.364 1.00 92.44 524 THR A CA 1
ATOM 4169 C C . THR A 1 524 ? 16.862 -18.595 -21.664 1.00 92.44 524 THR A C 1
ATOM 4171 O O . THR A 1 524 ? 17.717 -18.723 -20.795 1.00 92.44 524 THR A O 1
ATOM 4174 N N . GLU A 1 525 ? 17.157 -18.128 -22.877 1.00 94.94 525 GLU A N 1
ATOM 4175 C CA . GLU A 1 525 ? 18.505 -17.776 -23.331 1.00 94.94 525 GLU A CA 1
ATOM 4176 C C . GLU A 1 525 ? 19.033 -16.485 -22.685 1.00 94.94 525 GLU A C 1
ATOM 4178 O O . GLU A 1 525 ? 20.245 -16.305 -22.554 1.00 94.94 525 GLU A O 1
ATOM 4183 N N . ASP A 1 526 ? 18.135 -15.583 -22.280 1.00 96.62 526 ASP A N 1
ATOM 4184 C CA . ASP A 1 526 ? 18.483 -14.291 -21.683 1.00 96.62 526 ASP A CA 1
ATOM 4185 C C . ASP A 1 526 ? 18.367 -14.272 -20.151 1.00 96.62 526 ASP A C 1
ATOM 4187 O O . ASP A 1 526 ? 18.683 -13.252 -19.543 1.00 96.62 526 ASP A O 1
ATOM 4191 N N . GLU A 1 527 ? 17.950 -15.365 -19.502 1.00 94.25 527 GLU A N 1
ATOM 4192 C CA . GLU A 1 527 ? 17.647 -15.383 -18.062 1.00 94.25 527 GLU A CA 1
ATOM 4193 C C . GLU A 1 527 ? 18.818 -14.892 -17.193 1.00 94.25 527 GLU A C 1
ATOM 4195 O O . GLU A 1 527 ? 18.641 -14.003 -16.357 1.00 94.25 527 GLU A O 1
ATOM 4200 N N . GLU A 1 528 ? 20.030 -15.395 -17.440 1.00 96.12 528 GLU A N 1
ATOM 4201 C CA . GLU A 1 528 ? 21.240 -14.946 -16.741 1.00 96.12 528 GLU A CA 1
ATOM 4202 C C . GLU A 1 528 ? 21.537 -13.465 -17.020 1.00 96.12 528 GLU A C 1
ATOM 4204 O O . GLU A 1 528 ? 21.812 -12.695 -16.102 1.00 96.12 528 GLU A O 1
ATOM 4209 N N . ALA A 1 529 ? 21.413 -13.032 -18.277 1.00 97.06 529 ALA A N 1
ATOM 4210 C CA . ALA A 1 529 ? 21.688 -11.652 -18.668 1.00 97.06 529 ALA A CA 1
ATOM 4211 C C . ALA A 1 529 ? 20.688 -10.657 -18.053 1.00 97.06 529 ALA A C 1
ATOM 4213 O O . ALA A 1 529 ? 21.072 -9.547 -17.686 1.00 97.06 529 ALA A O 1
ATOM 4214 N N . VAL A 1 530 ? 19.421 -11.055 -17.896 1.00 97.06 530 VAL A N 1
ATOM 4215 C CA . VAL A 1 530 ? 18.395 -10.267 -17.198 1.00 97.06 530 VAL A CA 1
ATOM 4216 C C . VAL A 1 530 ? 18.733 -10.130 -15.714 1.00 97.06 530 VAL A C 1
ATOM 4218 O O . VAL A 1 530 ? 18.623 -9.032 -15.169 1.00 97.06 530 VAL A O 1
ATOM 4221 N N . LEU A 1 531 ? 19.161 -11.211 -15.057 1.00 96.31 531 LEU A N 1
ATOM 4222 C CA . LEU A 1 531 ? 19.538 -11.178 -13.639 1.00 96.31 531 LEU A CA 1
ATOM 4223 C C . LEU A 1 531 ? 20.818 -10.376 -13.383 1.00 96.31 531 LEU A C 1
ATOM 4225 O O . LEU A 1 531 ? 20.932 -9.736 -12.337 1.00 96.31 531 LEU A O 1
ATOM 4229 N N . GLU A 1 532 ? 21.748 -10.374 -14.337 1.00 96.69 532 GLU A N 1
ATOM 4230 C CA . GLU A 1 532 ? 23.005 -9.630 -14.253 1.00 96.69 532 GLU A CA 1
ATOM 4231 C C . GLU A 1 532 ? 22.878 -8.154 -14.653 1.00 96.69 532 GLU A C 1
ATOM 4233 O O . GLU A 1 532 ? 23.771 -7.357 -14.353 1.00 96.69 532 GLU A O 1
ATOM 4238 N N . TRP A 1 533 ? 21.769 -7.750 -15.280 1.00 96.19 533 TRP A N 1
ATOM 4239 C CA . TRP A 1 533 ? 21.538 -6.351 -15.627 1.00 96.19 533 TRP A CA 1
ATOM 4240 C C . TRP A 1 533 ? 21.395 -5.488 -14.363 1.00 96.19 533 TRP A C 1
ATOM 4242 O O . TRP A 1 533 ? 20.552 -5.746 -13.498 1.00 96.19 533 TRP A O 1
ATOM 4252 N N . THR A 1 534 ? 22.229 -4.447 -14.260 1.00 94.44 534 THR A N 1
ATOM 4253 C CA . THR A 1 534 ? 22.527 -3.712 -13.015 1.00 94.44 534 THR A CA 1
ATOM 4254 C C . THR A 1 534 ? 21.300 -3.351 -12.166 1.00 94.44 534 THR A C 1
ATOM 4256 O O . THR A 1 534 ? 21.292 -3.698 -10.982 1.00 94.44 534 THR A O 1
ATOM 4259 N N . PRO A 1 535 ? 20.224 -2.734 -12.706 1.00 94.56 535 PRO A N 1
ATOM 4260 C CA . PRO A 1 535 ? 19.063 -2.368 -11.889 1.00 94.56 535 PRO A CA 1
ATOM 4261 C C . PRO A 1 535 ? 18.369 -3.570 -11.225 1.00 94.56 535 PRO A C 1
ATOM 4263 O O . PRO A 1 535 ? 17.939 -3.476 -10.067 1.00 94.56 535 PRO A O 1
ATOM 4266 N N . ILE A 1 536 ? 18.284 -4.705 -11.933 1.00 96.00 536 ILE A N 1
ATOM 4267 C CA . ILE A 1 536 ? 17.714 -5.956 -11.414 1.00 96.00 536 ILE A CA 1
ATOM 4268 C C . ILE A 1 536 ? 18.668 -6.569 -10.396 1.00 96.00 536 ILE A C 1
ATOM 4270 O O . ILE A 1 536 ? 18.243 -6.831 -9.268 1.00 96.00 536 ILE A O 1
ATOM 4274 N N . LYS A 1 537 ? 19.946 -6.731 -10.760 1.00 96.62 537 LYS A N 1
ATOM 4275 C CA . LYS A 1 537 ? 20.979 -7.343 -9.917 1.00 96.62 537 LYS A CA 1
ATOM 4276 C C . LYS A 1 537 ? 21.071 -6.683 -8.544 1.00 96.62 537 LYS A C 1
ATOM 4278 O O . LYS A 1 537 ? 20.971 -7.359 -7.518 1.00 96.62 537 LYS A O 1
ATOM 4283 N N . ASP A 1 538 ? 21.203 -5.359 -8.514 1.00 96.00 538 ASP A N 1
ATOM 4284 C CA . ASP A 1 538 ? 21.386 -4.606 -7.271 1.00 96.00 538 ASP A CA 1
ATOM 4285 C C . ASP A 1 538 ? 20.142 -4.663 -6.383 1.00 96.00 538 ASP A C 1
ATOM 4287 O O . ASP A 1 538 ? 20.228 -4.825 -5.161 1.00 96.00 538 ASP A O 1
ATOM 4291 N N . THR A 1 539 ? 18.959 -4.577 -6.994 1.00 96.31 539 THR A N 1
ATOM 4292 C CA . THR A 1 539 ? 17.695 -4.626 -6.255 1.00 96.31 539 THR A CA 1
ATOM 4293 C C . THR A 1 539 ? 17.417 -6.022 -5.708 1.00 96.31 539 THR A C 1
ATOM 4295 O O . THR A 1 539 ? 17.022 -6.159 -4.549 1.00 96.31 539 THR A O 1
ATOM 4298 N N . LEU A 1 540 ? 17.657 -7.064 -6.506 1.00 97.31 540 LEU A N 1
ATOM 4299 C CA . LEU A 1 540 ? 17.504 -8.450 -6.077 1.00 97.31 540 LEU A CA 1
ATOM 4300 C C . LEU A 1 540 ? 18.492 -8.789 -4.956 1.00 97.31 540 LEU A C 1
ATOM 4302 O O . LEU A 1 540 ? 18.084 -9.370 -3.951 1.00 97.31 540 LEU A O 1
ATOM 4306 N N . LYS A 1 541 ? 19.754 -8.356 -5.073 1.00 97.94 541 LYS A N 1
ATOM 4307 C CA . LYS A 1 541 ? 20.766 -8.512 -4.020 1.00 97.94 541 LYS A CA 1
ATOM 4308 C C . LYS A 1 541 ? 20.301 -7.899 -2.700 1.00 97.94 541 LYS A C 1
ATOM 4310 O O . LYS A 1 541 ? 20.377 -8.562 -1.668 1.00 97.94 541 LYS A O 1
ATOM 4315 N N . GLN A 1 542 ? 19.769 -6.675 -2.732 1.00 97.62 542 GLN A N 1
ATOM 4316 C CA . GLN A 1 542 ? 19.212 -6.024 -1.543 1.00 97.62 542 GLN A CA 1
ATOM 4317 C C . GLN A 1 542 ? 18.035 -6.818 -0.955 1.00 97.62 542 GLN A C 1
ATOM 4319 O O . GLN A 1 542 ? 17.964 -7.014 0.256 1.00 97.62 542 GLN A O 1
ATOM 4324 N N . PHE A 1 543 ? 17.109 -7.293 -1.794 1.00 98.25 543 PHE A N 1
ATOM 4325 C CA . PHE A 1 543 ? 15.961 -8.075 -1.328 1.00 98.25 543 PHE A CA 1
ATOM 4326 C C . PHE A 1 543 ? 16.376 -9.398 -0.684 1.00 98.25 543 PHE A C 1
ATOM 4328 O O . PHE A 1 543 ? 15.847 -9.738 0.372 1.00 98.25 543 PHE A O 1
ATOM 4335 N N . ILE A 1 544 ? 17.331 -10.116 -1.278 1.00 98.62 544 ILE A N 1
ATOM 4336 C CA . ILE A 1 544 ? 17.882 -11.355 -0.715 1.00 98.62 544 ILE A CA 1
ATOM 4337 C C . ILE A 1 544 ? 18.589 -11.072 0.614 1.00 98.62 544 ILE A C 1
ATOM 4339 O O . ILE A 1 544 ? 18.390 -11.808 1.578 1.00 98.62 544 ILE A O 1
ATOM 4343 N N . GLN A 1 545 ? 19.374 -9.995 0.695 1.00 98.50 545 GLN A N 1
ATOM 4344 C CA . GLN A 1 545 ? 20.068 -9.619 1.926 1.00 98.50 545 GLN A CA 1
ATOM 4345 C C . GLN A 1 545 ? 19.088 -9.360 3.078 1.00 98.50 545 GLN A C 1
ATOM 4347 O O . GLN A 1 545 ? 19.238 -9.949 4.146 1.00 98.50 545 GLN A O 1
ATOM 4352 N N . GLU A 1 546 ? 18.055 -8.542 2.864 1.00 98.31 546 GLU A N 1
ATOM 4353 C CA . GLU A 1 546 ? 17.088 -8.241 3.928 1.00 98.31 546 GLU A CA 1
ATOM 4354 C C . GLU A 1 546 ? 16.190 -9.430 4.277 1.00 98.31 546 GLU A C 1
ATOM 4356 O O . GLU A 1 546 ? 15.842 -9.621 5.444 1.00 98.31 546 GLU A O 1
ATOM 4361 N N . TYR A 1 547 ? 15.874 -10.284 3.300 1.00 98.38 547 TYR A N 1
ATOM 4362 C CA . TYR A 1 547 ? 15.212 -11.558 3.572 1.00 98.38 547 TYR A CA 1
ATOM 4363 C C . TYR A 1 547 ? 16.073 -12.463 4.463 1.00 98.38 547 TYR A C 1
ATOM 4365 O O . TYR A 1 547 ? 15.573 -13.034 5.428 1.00 98.38 547 TYR A O 1
ATOM 4373 N N . ASN A 1 548 ? 17.380 -12.548 4.202 1.00 98.31 548 ASN A N 1
ATOM 4374 C CA . ASN A 1 548 ? 18.302 -13.319 5.034 1.00 98.31 548 ASN A CA 1
ATOM 4375 C C . ASN A 1 548 ? 18.444 -12.737 6.446 1.00 98.31 548 ASN A C 1
ATOM 4377 O O . ASN A 1 548 ? 18.492 -13.497 7.413 1.00 98.31 548 ASN A O 1
ATOM 4381 N N . ASN A 1 549 ? 18.418 -11.411 6.594 1.00 98.00 549 ASN A N 1
ATOM 4382 C CA . ASN A 1 549 ? 18.387 -10.776 7.913 1.00 98.00 549 ASN A CA 1
ATOM 4383 C C . ASN A 1 549 ? 17.111 -11.146 8.692 1.00 98.00 549 ASN A C 1
ATOM 4385 O O . ASN A 1 549 ? 17.184 -11.464 9.879 1.00 98.00 549 ASN A O 1
ATOM 4389 N N . LEU A 1 550 ? 15.944 -11.149 8.034 1.00 97.31 550 LEU A N 1
ATOM 4390 C CA . LEU A 1 550 ? 14.692 -11.621 8.637 1.00 97.31 550 LEU A CA 1
ATOM 4391 C C . LEU A 1 550 ? 14.770 -13.112 8.999 1.00 97.31 550 LEU A C 1
ATOM 4393 O O . LEU A 1 550 ? 14.352 -13.509 10.083 1.00 97.31 550 LEU A O 1
ATOM 4397 N N . LYS A 1 551 ? 15.339 -13.938 8.119 1.00 97.50 551 LYS A N 1
ATOM 4398 C CA . LYS A 1 551 ? 15.513 -15.383 8.319 1.00 97.50 551 LYS A CA 1
ATOM 4399 C C . LYS A 1 551 ? 16.340 -15.703 9.564 1.00 97.50 551 LYS A C 1
ATOM 4401 O O . LYS A 1 551 ? 15.989 -16.633 10.284 1.00 97.50 551 LYS A O 1
ATOM 4406 N N . ILE A 1 552 ? 17.379 -14.915 9.855 1.00 97.00 552 ILE A N 1
ATOM 4407 C CA . ILE A 1 552 ? 18.148 -15.016 11.108 1.00 97.00 552 ILE A CA 1
ATOM 4408 C C . ILE A 1 552 ? 17.238 -14.736 12.311 1.00 97.00 552 ILE A C 1
ATOM 4410 O O . ILE A 1 552 ? 17.139 -15.571 13.206 1.00 97.00 552 ILE A O 1
ATOM 4414 N N . MET A 1 553 ? 16.486 -13.630 12.290 1.00 96.00 553 MET A N 1
ATOM 4415 C CA . MET A 1 553 ? 15.561 -13.287 13.380 1.00 96.00 553 MET A CA 1
ATOM 4416 C C . MET A 1 553 ? 14.509 -14.373 13.626 1.00 96.00 553 MET A C 1
ATOM 4418 O O . MET A 1 553 ? 14.231 -14.721 14.772 1.00 96.00 553 MET A O 1
ATOM 4422 N N . VAL A 1 554 ? 13.931 -14.925 12.557 1.00 96.56 554 VAL A N 1
ATOM 4423 C CA . VAL A 1 554 ? 12.946 -16.012 12.635 1.00 96.56 554 VAL A CA 1
ATOM 4424 C C . VAL A 1 554 ? 13.586 -17.294 13.167 1.00 96.56 554 VAL A C 1
ATOM 4426 O O . VAL A 1 554 ? 12.982 -17.974 13.994 1.00 96.56 554 VAL A O 1
ATOM 4429 N N . SER A 1 555 ? 14.816 -17.609 12.756 1.00 95.44 555 SER A N 1
ATOM 4430 C CA . SER A 1 555 ? 15.568 -18.743 13.301 1.00 95.44 555 SER A CA 1
ATOM 4431 C C . SER A 1 555 ? 15.746 -18.615 14.817 1.00 95.44 555 SER A C 1
ATOM 4433 O O . SER A 1 555 ? 15.495 -19.577 15.541 1.00 95.44 555 SER A O 1
ATOM 4435 N N . ASP A 1 556 ? 16.078 -17.420 15.310 1.00 93.88 556 ASP A N 1
ATOM 4436 C CA . ASP A 1 556 ? 16.215 -17.152 16.747 1.00 93.88 556 ASP A CA 1
ATOM 4437 C C . ASP A 1 556 ? 14.876 -17.252 17.498 1.00 93.88 556 ASP A C 1
ATOM 4439 O O . ASP A 1 556 ? 14.843 -17.571 18.688 1.00 93.88 556 ASP A O 1
ATOM 4443 N N . VAL A 1 557 ? 13.747 -16.966 16.837 1.00 93.12 557 VAL A N 1
ATOM 4444 C CA . VAL A 1 557 ? 12.406 -17.214 17.401 1.00 93.12 557 VAL A CA 1
ATOM 4445 C C . VAL A 1 557 ? 12.166 -18.703 17.576 1.00 93.12 557 VAL A C 1
ATOM 4447 O O . VAL A 1 557 ? 11.792 -19.138 18.665 1.00 93.12 557 VAL A O 1
ATOM 4450 N N . LEU A 1 558 ? 12.406 -19.488 16.526 1.00 90.44 558 LEU A N 1
ATOM 4451 C CA . LEU A 1 558 ? 12.181 -20.931 16.560 1.00 90.44 558 LEU A CA 1
ATOM 4452 C C . LEU A 1 558 ? 13.107 -21.631 17.560 1.00 90.44 558 LEU A C 1
ATOM 4454 O O . LEU A 1 558 ? 12.653 -22.521 18.274 1.00 90.44 558 LEU A O 1
ATOM 4458 N N . ALA A 1 559 ? 14.369 -21.202 17.653 1.00 87.19 559 ALA A N 1
ATOM 4459 C CA . ALA A 1 559 ? 15.329 -21.743 18.610 1.00 87.19 559 ALA A CA 1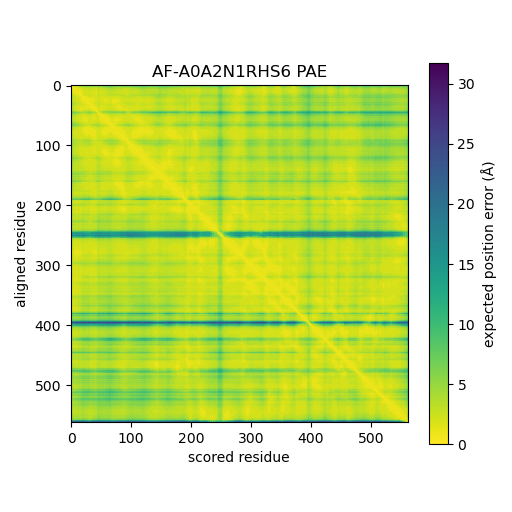
ATOM 4460 C C . ALA A 1 559 ? 14.904 -21.492 20.064 1.00 87.19 559 ALA A C 1
ATOM 4462 O O . ALA A 1 559 ? 15.078 -22.370 20.895 1.00 87.19 559 ALA A O 1
ATOM 4463 N N . SER A 1 560 ? 14.288 -20.340 20.363 1.00 79.75 560 SER A N 1
ATOM 4464 C CA . SER A 1 560 ? 13.786 -20.022 21.712 1.00 79.75 560 SER A CA 1
ATOM 4465 C C . SER A 1 560 ? 12.529 -20.795 22.137 1.00 79.75 560 SER A C 1
ATOM 4467 O O . SER A 1 560 ? 12.052 -20.611 23.254 1.00 79.75 560 SER A O 1
ATOM 4469 N N . ARG A 1 561 ? 11.960 -21.616 21.243 1.00 69.44 561 ARG A N 1
ATOM 4470 C CA . ARG A 1 561 ? 10.804 -22.478 21.528 1.00 69.44 561 ARG A CA 1
ATOM 4471 C C . ARG A 1 561 ? 11.212 -23.866 22.046 1.00 69.44 561 ARG A C 1
ATOM 4473 O O . ARG A 1 561 ? 10.363 -24.561 22.600 1.00 69.44 561 ARG A O 1
ATOM 4480 N N . ILE A 1 562 ? 12.467 -24.259 21.810 1.00 54.56 562 ILE A N 1
ATOM 4481 C CA . ILE A 1 562 ? 13.112 -25.479 22.324 1.00 54.56 562 ILE A CA 1
ATOM 4482 C C . ILE A 1 562 ? 13.716 -25.144 23.685 1.00 54.56 562 ILE A C 1
ATOM 4484 O O . ILE A 1 562 ? 13.559 -25.976 24.605 1.00 54.56 562 ILE A O 1
#

Secondary structure (DSSP, 8-state):
-HHHHHHHHHHHHHHHHT--HHHHHHHHHTT-HHHHHHHHHHT--HHHHHHHHHHHHHHHHHHGGGS-HHHHHHHHHHHHHHHHHHTSGGGGTTHHHHH-HHHHHHHHHHHHHHHHHHHHH-HHHHHHHHHHHHHHHHHHHHHTT--HHHHHHHHHHHHTTSHHHHHHHHHHHHHH-HHHHHHHHHTT-TTPPEEEE-SSS-HHHHHHTT--EE---HHHHHHHHHHTHHHHHHHHHHHHHHHH-HHHHHHSPPPHHHHHHHHHHHHHHHHHHHTHHHHHHTTTSS-EEEEE--GGGTT-HHHHHHHHHHHHHHHHHHHTSS--EEEEEESSHHHHHHHHHHHHTT-EEEEES--SHHHHHHHHHHHHH--SS-EEEEE-THHHHHHHHHHHHHH-TTS-TTGGGGHHHHHHHHHHHHHHS-GGGTS----TTTEEEEE-S---BTTB-HHHHT-TTSSEEEE-HHHHHHHHTS-----TTGGGSPPPHHHHHHHTT-HHHHHHH--TTS-GGG--SS---SSGGGHHHHHHSHHHHHHHHHHHHHHHHHHHHHHHHHHTT-

Radius of gyration: 24.14 Å; Cα contacts (8 Å, |Δi|>4): 936; chains: 1; bounding box: 63×58×70 Å

pLDDT: mean 95.75, std 5.11, range [54.56, 98.88]

Solvent-accessible surface area (backbone atoms only — not comparable to full-atom values): 28540 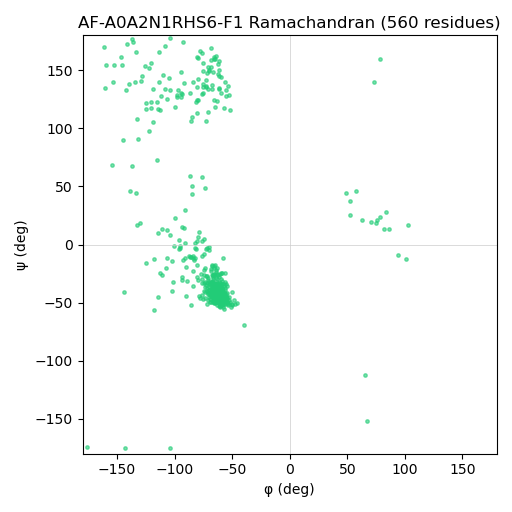Å² total; per-residue (Å²): 104,49,68,56,54,38,48,56,31,47,52,52,42,57,58,60,49,66,62,46,70,69,55,45,49,52,32,25,60,72,57,40,20,64,64,43,37,45,46,71,28,70,53,57,50,49,74,58,37,57,54,50,52,56,51,48,54,52,48,51,66,68,45,44,90,77,47,55,68,66,38,41,30,22,49,53,48,23,35,38,45,35,34,39,36,52,74,30,41,44,23,67,76,42,32,40,85,47,57,33,66,71,50,43,52,52,50,32,54,53,36,47,50,50,39,51,54,53,41,68,76,37,58,62,41,26,38,54,49,28,52,55,49,25,56,53,41,20,55,49,32,36,58,31,70,38,54,66,73,59,12,47,53,51,16,47,65,44,30,48,77,33,54,65,50,20,37,58,46,46,46,53,53,46,74,61,27,53,56,28,55,46,36,70,75,34,62,94,42,92,62,40,50,44,37,21,35,42,40,60,62,70,53,70,66,42,30,40,31,48,34,47,34,33,38,46,40,41,54,36,48,36,53,50,39,69,74,40,46,68,62,49,51,53,52,42,52,53,50,51,41,74,75,58,35,68,76,48,41,77,79,53,65,82,55,69,69,61,51,45,52,45,59,49,42,59,50,41,48,60,51,29,61,70,28,37,63,49,16,33,72,49,56,47,65,45,13,37,24,33,45,54,57,70,61,88,40,49,80,33,31,66,61,47,44,52,49,53,53,53,53,47,54,51,41,25,65,76,70,70,44,88,59,47,50,22,44,31,36,46,56,38,44,27,24,50,56,27,46,49,59,42,18,59,71,37,43,26,36,29,32,34,75,19,66,29,35,54,49,47,52,55,50,50,61,47,54,73,69,31,36,27,65,33,33,35,41,35,34,43,24,41,59,42,17,58,61,33,36,58,52,40,63,76,74,44,91,84,62,64,76,65,31,23,63,43,47,24,47,50,35,47,37,51,37,51,44,40,42,50,30,47,62,94,73,68,14,65,52,48,56,59,76,37,52,23,49,28,39,28,61,64,52,77,58,85,92,46,40,52,70,50,54,49,38,24,38,35,40,25,43,36,43,35,50,32,57,50,48,60,57,43,75,48,94,75,85,63,57,71,59,26,32,79,60,78,75,55,66,70,35,51,58,52,41,37,71,18,59,66,44,10,57,23,50,42,52,96,91,55,66,71,79,29,53,33,97,72,78,78,56,72,44,84,89,27,44,67,60,54,50,63,36,61,70,39,32,57,51,50,50,51,33,36,51,30,39,50,56,42,44,52,56,49,50,57,52,59,59,74,73,110

Foldseek 3Di:
DLVVQLVLLQVVLVVLLPDDLVNLLVCLQVLVLLVSLLSLLFHDAQVRNVVSLVVNLVVCLVCLVVDDLSSLLSLLVNLLNNLLCLLFCSNVPPVCVGHNDVVSVVSSCSSLVSSVVSCVVPLPSQQVSLVVQLLVQLLLVVLLVDDSVVSSVVSCVCSPSGSSSVSVSLSVVLVLFPLLVLCVVPVVPPLFAAEEAAALDPVSSVVSSPHFEYEDFLLRLLSVCVSPVPVLLVVLVVLCCVPQNPVNCVVPPDDLQVSLLSSQLSSQLVQQVSSSSVCSSVSNLTNAYEGEHQLVCLVPLVSLLVSVVVSQVVSCVVVVGRGSYAYEHELALSSLVNLLVVQQVQHEYEYPLAAALQSLVSSLVSNVNGNHQAYEYEHLQALQLVVLLVQLVVPDPPADNCLSNCLSLVLLLLSVCQDCPDVVSNHDNDDCSHYFYEYDNWDDDPLDGCSPLQQQSGHYYHAGSNRSVSPSVDDDDGDNHNSNPDDPPSSVLSSLVGLSSLQRRDDPPDDPSSHHPDRAHNDPVCRVVSCPRVSNVVVSVVSNVSSVVSSVSSVVSSVVVD

Nearest PDB structures (foldseek):
  3upb-assembly1_B  TM=7.674E-01  e=3.139E-10  Francisella tularensis subsp. tularensis
  3te9-assembly2_B  TM=7.599E-01  e=2.637E-10  Francisella tularensis subsp. tularensis
  1onr-assembly2_B  TM=7.569E-01  e=2.215E-10  Escherichia coli
  1i2o-assembly1_B  TM=7.529E-01  e=2.215E-10  Escherichia coli
  3te9-assembly1_A  TM=7.346E-01  e=1.563E-10  Francisella tularensis subsp. tularensis

Sequence (562 aa):
MIENQQNRIRDEFFEKEKRTIGQLIAMIEQGDSASCAHHFFFYLTNSSWKIHFKTLLKLLKTSYPTSDVIIRKNILEFLTFLSIGLKSFLSHIHLHATIGQQEIDAAFEDAIGLLLELEALDLDAAKTLCEEIIVTNTKQFVAEGVSLHTAESEAAIIVGNRPSQYCRRLLKKIHSSNFYAYSLAQFNKPERTILGNDYGEFLQYSMWLGYSFQTTNPPLIKMVWDMDTQFWRSSLLETIEAEFGSKNLEHSPINLEKACSLATLIVVEKSCRLLRDWFLFSEGKEGYVCYQVNPEKNGDAQAMIAEALFVYAMLEKRLGGIPNVSFKLPGTHAGLQAAQVLGLKGISLTITLNFTTFQAMEFAKVFKSSKALTSYIVVMNGRLSFPVRDELQTQDAEIDPKSSWLAGVEVTRHIYRKLYASAENGGLALDSGKIKLLNASLRIYGNDIPDISEIWGTGLITIFPNVRRAYDLQKRSDNAFSIIDKTPNAAFDDLCKSELFRQAWWIPGDPEKCKPNRALSLSTEDEEAVLEWTPIKDTLKQFIQEYNNLKIMVSDVLASRI

Mean predicted aligned error: 3.79 Å